Protein AF-A0A8C4Y996-F1 (afdb_monomer_lite)

Radius of gyration: 70.2 Å; chains: 1; bounding box: 147×97×221 Å

pLDDT: mean 75.88, std 23.79, range [27.45, 98.56]

InterPro domains:
  IPR003914 Rabaptin [PR01432] (45-62)
  IPR003914 Rabaptin [PR01432] (144-162)
  IPR003914 Rabaptin [PR01432] (410-430)
  IPR003914 Rabaptin [PR01432] (560-582)
  IPR003914 Rabaptin [PTHR31179] (235-605)
  IPR015390 Rabaptin, GTPase-Rab5 binding domain [PF09311] (289-595)
  IPR018514 Rabaptin coiled-coil domain [PF03528] (35-175)

Structure (mmCIF, N/CA/C/O backbone):
data_AF-A0A8C4Y996-F1
#
_entry.id   AF-A0A8C4Y996-F1
#
loop_
_atom_site.group_PDB
_atom_site.id
_atom_site.type_symbol
_atom_site.label_atom_id
_atom_site.label_alt_id
_atom_site.label_comp_id
_atom_site.label_asym_id
_atom_site.label_entity_id
_atom_site.label_seq_id
_atom_site.pdbx_PDB_ins_code
_atom_site.Cartn_x
_atom_site.Cartn_y
_atom_site.Cartn_z
_atom_site.occupancy
_atom_site.B_iso_or_equiv
_atom_site.auth_seq_id
_atom_site.auth_comp_id
_atom_site.auth_asym_id
_atom_site.auth_atom_id
_atom_site.pdbx_PDB_model_num
ATOM 1 N N . MET A 1 1 ? 33.600 36.466 11.318 1.00 45.22 1 MET A N 1
ATOM 2 C CA . MET A 1 1 ? 34.324 36.216 12.579 1.00 45.22 1 MET A CA 1
ATOM 3 C C . MET A 1 1 ? 33.344 35.472 13.468 1.00 45.22 1 MET A C 1
ATOM 5 O O . MET A 1 1 ? 32.322 36.057 13.794 1.00 45.22 1 MET A O 1
ATOM 9 N N . GLU A 1 2 ? 33.519 34.184 13.739 1.00 39.78 2 GLU A N 1
ATOM 10 C CA . GLU A 1 2 ? 34.627 33.282 13.366 1.00 39.78 2 GLU A CA 1
ATOM 11 C C . GLU A 1 2 ? 34.071 31.916 12.923 1.00 39.78 2 GLU A C 1
ATOM 13 O O . GLU A 1 2 ? 32.909 31.612 13.183 1.00 39.78 2 GLU A O 1
ATOM 18 N N . GLU A 1 3 ? 34.880 31.122 12.221 1.00 39.47 3 GLU A N 1
ATOM 19 C CA . GLU A 1 3 ? 34.608 29.692 12.015 1.00 39.47 3 GLU A CA 1
ATOM 20 C C . GLU A 1 3 ? 35.081 28.883 13.232 1.00 39.47 3 GLU A C 1
ATOM 22 O O . GLU A 1 3 ? 35.854 29.379 14.057 1.00 39.47 3 GLU A O 1
ATOM 27 N N . PRO A 1 4 ? 34.699 27.602 13.304 1.00 55.41 4 PRO A N 1
ATOM 28 C CA . PRO A 1 4 ? 35.765 26.606 13.395 1.00 55.41 4 PRO A CA 1
ATOM 29 C C . PRO A 1 4 ? 35.642 25.504 12.332 1.00 55.41 4 PRO A C 1
ATOM 31 O O . PRO A 1 4 ? 34.619 24.829 12.225 1.00 55.41 4 PRO A O 1
ATOM 34 N N . CYS A 1 5 ? 36.729 25.271 11.594 1.00 44.03 5 CYS A N 1
ATOM 35 C CA . CYS A 1 5 ? 36.884 24.088 10.749 1.00 44.03 5 CYS A CA 1
ATOM 36 C C . CYS A 1 5 ? 36.948 22.799 11.584 1.00 44.03 5 CYS A C 1
ATOM 38 O O . CYS A 1 5 ? 37.645 22.740 12.597 1.00 44.03 5 CYS A O 1
ATOM 40 N N . GLY A 1 6 ? 36.312 21.739 11.084 1.00 38.72 6 GLY A N 1
ATOM 41 C CA . GLY A 1 6 ? 36.528 20.352 11.496 1.00 38.72 6 GLY A CA 1
ATOM 42 C C . GLY A 1 6 ? 36.612 19.479 10.245 1.00 38.72 6 GLY A C 1
ATOM 43 O O . GLY A 1 6 ? 35.746 19.581 9.380 1.00 38.72 6 GLY A O 1
ATOM 44 N N . ALA A 1 7 ? 37.681 18.694 10.117 1.00 40.00 7 ALA A N 1
ATOM 45 C CA . ALA A 1 7 ? 37.990 17.898 8.927 1.00 40.00 7 ALA A CA 1
ATOM 46 C C . ALA A 1 7 ? 37.894 16.383 9.210 1.00 40.00 7 ALA A C 1
ATOM 48 O O . ALA A 1 7 ? 37.490 15.983 10.299 1.00 40.00 7 ALA A O 1
ATOM 49 N N . ASP A 1 8 ? 38.305 15.584 8.219 1.00 37.41 8 ASP A N 1
ATOM 50 C CA . ASP A 1 8 ? 38.280 14.114 8.148 1.00 37.41 8 ASP A CA 1
ATOM 51 C C . ASP A 1 8 ? 36.867 13.494 7.997 1.00 37.41 8 ASP A C 1
ATOM 53 O O . ASP A 1 8 ? 35.953 13.771 8.762 1.00 37.41 8 ASP A O 1
ATOM 57 N N . GLY A 1 9 ? 36.602 12.625 7.012 1.00 34.78 9 GLY A N 1
ATOM 58 C CA . GLY A 1 9 ? 37.460 12.157 5.916 1.00 34.78 9 GLY A CA 1
ATOM 59 C C . GLY A 1 9 ? 36.744 11.152 4.992 1.00 34.78 9 GLY A C 1
ATOM 60 O O . GLY A 1 9 ? 35.546 10.927 5.126 1.00 34.78 9 GLY A O 1
ATOM 61 N N . LEU A 1 10 ? 37.498 10.513 4.084 1.00 40.94 10 LEU A N 1
ATOM 62 C CA . LEU A 1 10 ? 37.059 9.419 3.186 1.00 40.94 10 LEU A CA 1
ATOM 63 C C . LEU A 1 10 ? 36.109 9.782 2.019 1.00 40.94 10 LEU A C 1
ATOM 65 O O . LEU A 1 10 ? 35.164 9.056 1.716 1.00 40.94 10 LEU A O 1
ATOM 69 N N . GLY A 1 11 ? 36.432 10.838 1.267 1.00 34.38 11 GLY A N 1
ATOM 70 C CA . GLY A 1 11 ? 35.976 10.967 -0.125 1.00 34.38 11 GLY A CA 1
ATOM 71 C C . GLY A 1 11 ? 36.832 10.105 -1.064 1.00 34.38 11 GLY A C 1
ATOM 72 O O . GLY A 1 11 ? 38.028 10.357 -1.203 1.00 34.38 11 GLY A O 1
ATOM 73 N N . GLY A 1 12 ? 36.245 9.085 -1.698 1.00 37.09 12 GLY A N 1
ATOM 74 C CA . GLY A 1 12 ? 36.945 8.223 -2.660 1.00 37.09 12 GLY A CA 1
ATOM 75 C C . GLY A 1 12 ? 37.368 8.981 -3.925 1.00 37.09 12 GLY A C 1
ATOM 76 O O . GLY A 1 12 ? 36.599 9.774 -4.465 1.00 37.09 12 GLY A O 1
ATOM 77 N N . GLY A 1 13 ? 38.592 8.741 -4.403 1.00 39.44 13 GLY A N 1
ATOM 78 C CA . GLY A 1 13 ? 39.185 9.485 -5.516 1.00 39.44 13 GLY A CA 1
ATOM 79 C C . GLY A 1 13 ? 38.548 9.186 -6.874 1.00 39.44 13 GLY A C 1
ATOM 80 O O . GLY A 1 13 ? 39.010 8.303 -7.590 1.00 39.44 13 GLY A O 1
ATOM 81 N N . ALA A 1 14 ? 37.545 9.972 -7.264 1.00 34.12 14 ALA A N 1
ATOM 82 C CA . ALA A 1 14 ? 37.110 10.064 -8.652 1.00 34.12 14 ALA A CA 1
ATOM 83 C C . ALA A 1 14 ? 38.141 10.877 -9.455 1.00 34.12 14 ALA A C 1
ATOM 85 O O . ALA A 1 14 ? 38.082 12.106 -9.506 1.00 34.12 14 ALA A O 1
ATOM 86 N N . THR A 1 15 ? 39.109 10.197 -10.074 1.00 38.16 15 THR A N 1
ATOM 87 C CA . THR A 1 15 ? 39.984 10.815 -11.079 1.00 38.16 15 THR A CA 1
ATOM 88 C C . THR A 1 15 ? 39.134 11.282 -12.254 1.00 38.16 15 THR A C 1
ATOM 90 O O . THR A 1 15 ? 38.637 10.458 -13.023 1.00 38.16 15 THR A O 1
ATOM 93 N N . ALA A 1 16 ? 38.962 12.597 -12.391 1.00 35.19 16 ALA A N 1
ATOM 94 C CA . ALA A 1 16 ? 38.375 13.176 -13.591 1.00 35.19 16 ALA A CA 1
ATOM 95 C C . ALA A 1 16 ? 39.209 12.758 -14.818 1.00 35.19 16 ALA A C 1
ATOM 97 O O . ALA A 1 16 ? 40.443 12.749 -14.722 1.00 35.19 16 ALA A O 1
ATOM 98 N N . PRO A 1 17 ? 38.581 12.423 -15.961 1.00 37.56 17 PRO A N 1
ATOM 99 C CA . PRO A 1 17 ? 39.325 12.246 -17.196 1.00 37.56 17 PRO A CA 1
ATOM 100 C C . PRO A 1 17 ? 40.018 13.571 -17.522 1.00 37.56 17 PRO A C 1
ATOM 102 O O . PRO A 1 17 ? 39.374 14.619 -17.574 1.00 37.56 17 PRO A O 1
ATOM 105 N N . GLN A 1 18 ? 41.336 13.533 -17.709 1.00 32.72 18 GLN A N 1
ATOM 106 C CA . GLN A 1 18 ? 42.046 14.675 -18.270 1.00 32.72 18 GLN A CA 1
ATOM 107 C C . GLN A 1 18 ? 41.519 14.887 -19.688 1.00 32.72 18 GLN A C 1
ATOM 109 O O . GLN A 1 18 ? 41.540 13.952 -20.489 1.00 32.72 18 GLN A O 1
ATOM 114 N N . GLU A 1 19 ? 41.071 16.100 -20.012 1.00 37.75 19 GLU A N 1
ATOM 115 C CA . GLU A 1 19 ? 40.910 16.469 -21.415 1.00 37.75 19 GLU A CA 1
ATOM 116 C C . GLU A 1 19 ? 42.282 16.316 -22.090 1.00 37.75 19 GLU A C 1
ATOM 118 O O . GLU A 1 19 ? 43.256 16.915 -21.612 1.00 37.75 19 GLU A O 1
ATOM 123 N N . PRO A 1 20 ? 42.410 15.525 -23.172 1.00 40.50 20 PRO A N 1
ATOM 124 C CA . PRO A 1 20 ? 43.628 15.513 -23.959 1.00 40.50 20 PRO A CA 1
ATOM 125 C C . PRO A 1 20 ? 43.726 16.873 -24.646 1.00 40.50 20 PRO A C 1
ATOM 127 O O . PRO A 1 20 ? 43.103 17.117 -25.676 1.00 40.50 20 PRO A O 1
ATOM 130 N N . GLY A 1 21 ? 44.476 17.788 -24.030 1.00 36.91 21 GLY A N 1
ATOM 131 C CA . GLY A 1 21 ? 44.726 19.116 -24.568 1.00 36.91 21 GLY A CA 1
ATOM 132 C C . GLY A 1 21 ? 45.485 19.003 -25.882 1.00 36.91 21 GLY A C 1
ATOM 133 O O . GLY A 1 21 ? 46.714 18.943 -25.877 1.00 36.91 21 GLY A O 1
ATOM 134 N N . VAL A 1 22 ? 44.750 18.964 -26.997 1.00 35.00 22 VAL A N 1
ATOM 135 C CA . VAL A 1 22 ? 45.309 18.925 -28.350 1.00 35.00 22 VAL A CA 1
ATOM 136 C C . VAL A 1 22 ? 46.013 20.253 -28.609 1.00 35.00 22 VAL A C 1
ATOM 138 O O . VAL A 1 22 ? 45.431 21.221 -29.102 1.00 35.00 22 VAL A O 1
ATOM 141 N N . LEU A 1 23 ? 47.296 20.292 -28.253 1.00 38.00 23 LEU A N 1
ATOM 142 C CA . LEU A 1 23 ? 48.237 21.290 -28.728 1.00 38.00 23 LEU A CA 1
ATOM 143 C C . LEU A 1 23 ? 48.351 21.124 -30.241 1.00 38.00 23 LEU A C 1
ATOM 145 O O . LEU A 1 23 ? 49.146 20.331 -30.740 1.00 38.00 23 LEU A O 1
ATOM 149 N N . VAL A 1 24 ? 47.538 21.890 -30.968 1.00 39.31 24 VAL A N 1
ATOM 150 C CA . VAL A 1 24 ? 47.710 22.105 -32.404 1.00 39.31 24 VAL A CA 1
ATOM 151 C C . VAL A 1 24 ? 48.963 22.962 -32.589 1.00 39.31 24 VAL A C 1
ATOM 153 O O . VAL A 1 24 ? 48.889 24.171 -32.819 1.00 39.31 24 VAL A O 1
ATOM 156 N N . GLU A 1 25 ? 50.136 22.340 -32.460 1.00 37.16 25 GLU A N 1
ATOM 157 C CA . GLU A 1 25 ? 51.348 22.899 -33.042 1.00 37.16 25 GLU A CA 1
ATOM 158 C C . GLU A 1 25 ? 51.127 22.978 -34.550 1.00 37.16 25 GLU A C 1
ATOM 160 O O . GLU A 1 25 ? 51.022 21.966 -35.244 1.00 37.16 25 GLU A O 1
ATOM 165 N N . VAL A 1 26 ? 51.037 24.205 -35.062 1.00 45.62 26 VAL A N 1
ATOM 166 C CA . VAL A 1 26 ? 50.980 24.476 -36.500 1.00 45.62 26 VAL A CA 1
ATOM 167 C C . VAL A 1 26 ? 52.387 24.288 -37.069 1.00 45.62 26 VAL A C 1
ATOM 169 O O . VAL A 1 26 ? 53.085 25.246 -37.406 1.00 45.62 26 VAL A O 1
ATOM 172 N N . VAL A 1 27 ? 52.820 23.028 -37.132 1.00 40.41 27 VAL A N 1
ATOM 173 C CA . VAL A 1 27 ? 54.003 22.619 -37.886 1.00 40.41 27 VAL A CA 1
ATOM 174 C C . VAL A 1 27 ? 53.747 22.951 -39.357 1.00 40.41 27 VAL A C 1
ATOM 176 O O . VAL A 1 27 ? 52.649 22.750 -39.879 1.00 40.41 27 VAL A O 1
ATOM 179 N N . GLY A 1 28 ? 54.749 23.544 -40.007 1.00 40.09 28 GLY A N 1
ATOM 180 C CA . GLY A 1 28 ? 54.630 24.025 -41.381 1.00 40.09 28 GLY A CA 1
ATOM 181 C C . GLY A 1 28 ? 54.339 22.907 -42.384 1.00 40.09 28 GLY A C 1
ATOM 182 O O . GLY A 1 28 ? 54.586 21.733 -42.123 1.00 40.09 28 GLY A O 1
ATOM 183 N N . ALA A 1 29 ? 53.840 23.292 -43.560 1.00 44.31 29 ALA A N 1
ATOM 184 C CA . ALA A 1 29 ? 53.485 22.373 -44.637 1.00 44.31 29 ALA A CA 1
ATOM 185 C C . ALA A 1 29 ? 54.718 21.753 -45.329 1.00 44.31 29 ALA A C 1
ATOM 187 O O . ALA A 1 29 ? 55.024 22.068 -46.480 1.00 44.31 29 ALA A O 1
ATOM 188 N N . GLU A 1 30 ? 55.406 20.847 -44.636 1.00 47.81 30 GLU A N 1
ATOM 189 C CA . GLU A 1 30 ? 56.219 19.813 -45.273 1.00 47.81 30 GLU A CA 1
ATOM 190 C C . GLU A 1 30 ? 55.325 18.630 -45.673 1.00 47.81 30 GLU A C 1
ATOM 192 O O . GLU A 1 30 ? 54.300 18.343 -45.050 1.00 47.81 30 GLU A O 1
ATOM 197 N N . GLN A 1 31 ? 55.673 17.963 -46.773 1.00 50.34 31 GLN A N 1
ATOM 198 C CA . GLN A 1 31 ? 54.824 16.944 -47.388 1.00 50.34 31 GLN A CA 1
ATOM 199 C C . GLN A 1 31 ? 55.014 15.591 -46.691 1.00 50.34 31 GLN A C 1
ATOM 201 O O . GLN A 1 31 ? 55.731 14.729 -47.194 1.00 50.34 31 GLN A O 1
ATOM 206 N N . LEU A 1 32 ? 54.358 15.431 -45.535 1.00 59.41 32 LEU A N 1
ATOM 207 C CA . LEU A 1 32 ? 54.229 14.159 -44.814 1.00 59.41 32 LEU A CA 1
ATOM 208 C C . LEU A 1 32 ? 53.821 13.033 -45.775 1.00 59.41 32 LEU A C 1
ATOM 210 O O . LEU A 1 32 ? 52.877 13.181 -46.559 1.00 59.41 32 LEU A O 1
ATOM 214 N N . ASP A 1 33 ? 54.548 11.916 -45.724 1.00 67.62 33 ASP A N 1
ATOM 215 C CA . ASP A 1 33 ? 54.390 10.827 -46.684 1.00 67.62 33 ASP A CA 1
ATOM 216 C C . ASP A 1 33 ? 52.974 10.224 -46.546 1.00 67.62 33 ASP A C 1
ATOM 218 O O . ASP A 1 33 ? 52.564 9.876 -45.431 1.00 67.62 33 ASP A O 1
ATOM 222 N N . PRO A 1 34 ? 52.191 10.066 -47.636 1.00 75.19 34 PRO A N 1
ATOM 223 C CA . PRO A 1 34 ? 50.840 9.500 -47.571 1.00 75.19 34 PRO A CA 1
ATOM 224 C C . PRO A 1 34 ? 50.782 8.076 -46.990 1.00 75.19 34 PRO A C 1
ATOM 226 O O . PRO A 1 34 ? 49.698 7.573 -46.705 1.00 75.19 34 PRO A O 1
ATOM 229 N N . ARG A 1 35 ? 51.925 7.403 -46.804 1.00 79.81 35 ARG A N 1
ATOM 230 C CA . ARG A 1 35 ? 52.017 6.129 -46.073 1.00 79.81 35 ARG A CA 1
ATOM 231 C C . ARG A 1 35 ? 52.052 6.287 -44.554 1.00 79.81 35 ARG A C 1
ATOM 233 O O . ARG A 1 35 ? 51.591 5.392 -43.850 1.00 79.81 35 ARG A O 1
ATOM 240 N N . GLU A 1 36 ? 52.595 7.387 -44.048 1.00 82.44 36 GLU A N 1
ATOM 241 C CA . GLU A 1 36 ? 52.711 7.649 -42.610 1.00 82.44 36 GLU A CA 1
ATOM 242 C C . GLU A 1 36 ? 51.391 8.169 -42.043 1.00 82.44 36 GLU A C 1
ATOM 244 O O . GLU A 1 36 ? 50.946 7.689 -41.003 1.00 82.44 36 GLU A O 1
ATOM 249 N N . THR A 1 37 ? 50.693 9.035 -42.782 1.00 85.94 37 THR A N 1
ATOM 250 C CA . THR A 1 37 ? 49.331 9.469 -42.427 1.00 85.94 37 THR A CA 1
ATOM 251 C C . THR A 1 37 ? 48.331 8.310 -42.450 1.00 85.94 37 THR A C 1
ATOM 253 O O . THR A 1 37 ? 47.510 8.197 -41.544 1.00 85.94 37 THR A O 1
ATOM 256 N N . VAL A 1 38 ? 48.434 7.385 -43.414 1.00 83.38 38 VAL A N 1
ATOM 257 C CA . VAL A 1 38 ? 47.624 6.151 -43.421 1.00 83.38 38 VAL A CA 1
ATOM 258 C C . VAL A 1 38 ? 47.944 5.245 -42.228 1.00 83.38 38 VAL A C 1
ATOM 260 O O . VAL A 1 38 ? 47.018 4.661 -41.671 1.00 83.38 38 VAL A O 1
ATOM 263 N N . ARG A 1 39 ? 49.210 5.148 -41.790 1.00 88.75 39 ARG A N 1
ATOM 264 C CA . ARG A 1 39 ? 49.560 4.403 -40.568 1.00 88.75 39 ARG A CA 1
ATOM 265 C C . ARG A 1 39 ? 48.959 5.060 -39.322 1.00 88.75 39 ARG A C 1
ATOM 267 O O . ARG A 1 39 ? 48.321 4.362 -38.545 1.00 88.75 39 ARG A O 1
ATOM 274 N N . ALA A 1 40 ? 49.104 6.376 -39.164 1.00 86.94 40 ALA A N 1
ATOM 275 C CA . ALA A 1 40 ? 48.536 7.105 -38.028 1.00 86.94 40 ALA A CA 1
ATOM 276 C C . ALA A 1 40 ? 47.010 6.916 -37.939 1.00 86.94 40 ALA A C 1
ATOM 278 O O . ALA A 1 40 ? 46.498 6.554 -36.886 1.00 86.94 40 ALA A O 1
ATOM 279 N N . LEU A 1 41 ? 46.296 7.024 -39.066 1.00 89.50 41 LEU A N 1
ATOM 280 C CA . LEU A 1 41 ? 44.849 6.773 -39.130 1.00 89.50 41 LEU A CA 1
ATOM 281 C C . LEU A 1 41 ? 44.467 5.308 -38.835 1.00 89.50 41 LEU A C 1
ATOM 283 O O . LEU A 1 41 ? 43.376 5.050 -38.331 1.00 89.50 41 LEU A O 1
ATOM 287 N N . GLN A 1 42 ? 45.336 4.334 -39.132 1.00 91.44 42 GLN A N 1
ATOM 288 C CA . GLN A 1 42 ? 45.136 2.932 -38.738 1.00 91.44 42 GLN A CA 1
ATOM 289 C C . GLN A 1 42 ? 45.356 2.720 -37.233 1.00 91.44 42 GLN A C 1
ATOM 291 O O . GLN A 1 42 ? 44.616 1.957 -36.612 1.00 91.44 42 GLN A O 1
ATOM 296 N N . GLU A 1 43 ? 46.336 3.404 -36.644 1.00 93.62 43 GLU A N 1
ATOM 297 C CA . GLU A 1 43 ? 46.616 3.371 -35.207 1.00 93.62 43 GLU A CA 1
ATOM 298 C C . GLU A 1 43 ? 45.483 4.053 -34.415 1.00 93.62 43 GLU A C 1
ATOM 300 O O . GLU A 1 43 ? 44.925 3.426 -33.512 1.00 93.62 43 GLU A O 1
ATOM 305 N N . GLU A 1 44 ? 45.029 5.243 -34.827 1.00 93.62 44 GLU A N 1
ATOM 306 C CA . GLU A 1 44 ? 43.844 5.928 -34.277 1.00 93.62 44 GLU A CA 1
ATOM 307 C C . GLU A 1 44 ? 42.570 5.077 -34.390 1.00 93.62 44 GLU A C 1
ATOM 309 O O . GLU A 1 44 ? 41.835 4.933 -33.412 1.00 93.62 44 GLU A O 1
ATOM 314 N N . LEU A 1 45 ? 42.318 4.448 -35.547 1.00 93.00 45 LEU A N 1
ATOM 315 C CA . LEU A 1 45 ? 41.175 3.547 -35.721 1.00 93.00 45 LEU A CA 1
ATOM 316 C C . LEU A 1 45 ? 41.254 2.336 -34.776 1.00 93.00 45 LEU A C 1
ATOM 318 O O . LEU A 1 45 ? 40.232 1.918 -34.233 1.00 93.00 45 LEU A O 1
ATOM 322 N N . SER A 1 46 ? 42.450 1.782 -34.553 1.00 94.44 46 SER A N 1
ATOM 323 C CA . SER A 1 46 ? 42.640 0.665 -33.619 1.00 94.44 46 SER A CA 1
ATOM 324 C C . SER A 1 46 ? 42.409 1.073 -32.159 1.00 94.44 46 SER A C 1
ATOM 326 O O . SER A 1 46 ? 41.787 0.319 -31.408 1.00 94.44 46 SER A O 1
ATOM 328 N N . ALA A 1 47 ? 42.820 2.287 -31.776 1.00 93.00 47 ALA A N 1
ATOM 329 C CA . ALA A 1 47 ? 42.569 2.848 -30.453 1.00 93.00 47 ALA A CA 1
ATOM 330 C C . ALA A 1 47 ? 41.071 3.113 -30.233 1.00 93.00 47 ALA A C 1
ATOM 332 O O . ALA A 1 47 ? 40.505 2.641 -29.249 1.00 93.00 47 ALA A O 1
ATOM 333 N N . ALA A 1 48 ? 40.399 3.761 -31.190 1.00 90.75 48 ALA A N 1
ATOM 334 C CA . ALA A 1 48 ? 38.962 4.030 -31.126 1.00 90.75 48 ALA A CA 1
ATOM 335 C C . ALA A 1 48 ? 38.117 2.742 -31.050 1.00 90.75 48 ALA A C 1
ATOM 337 O O . ALA A 1 48 ? 37.105 2.701 -30.350 1.00 90.75 48 ALA A O 1
ATOM 338 N N . LEU A 1 49 ? 38.534 1.662 -31.725 1.00 93.94 49 LEU A N 1
ATOM 339 C CA . LEU A 1 49 ? 37.887 0.352 -31.600 1.00 93.94 49 LEU A CA 1
ATOM 340 C C . LEU A 1 49 ? 38.063 -0.244 -30.192 1.00 93.94 49 LEU A C 1
ATOM 342 O O . LEU A 1 49 ? 37.081 -0.708 -29.612 1.00 93.94 49 LEU A O 1
ATOM 346 N N . ALA A 1 50 ? 39.264 -0.174 -29.610 1.00 94.44 50 ALA A N 1
ATOM 347 C CA . ALA A 1 50 ? 39.511 -0.627 -28.238 1.00 94.44 50 ALA A CA 1
ATOM 348 C C . ALA A 1 50 ? 38.741 0.209 -27.191 1.00 94.44 50 ALA A C 1
ATOM 350 O O . ALA A 1 50 ? 38.192 -0.338 -26.230 1.00 94.44 50 ALA A O 1
ATOM 351 N N . GLU A 1 51 ? 38.623 1.524 -27.388 1.00 95.25 51 GLU A N 1
ATOM 352 C CA . GLU A 1 51 ? 37.771 2.390 -26.564 1.00 95.25 51 GLU A CA 1
ATOM 353 C C . GLU A 1 51 ? 36.295 1.979 -26.657 1.00 95.25 51 GLU A C 1
ATOM 355 O O . GLU A 1 51 ? 35.641 1.800 -25.630 1.00 95.25 51 GLU A O 1
ATOM 360 N N . VAL A 1 52 ? 35.773 1.721 -27.861 1.00 93.69 52 VAL A N 1
ATOM 361 C CA . VAL A 1 52 ? 34.401 1.214 -28.042 1.00 93.69 52 VAL A CA 1
ATOM 362 C C . VAL A 1 52 ? 34.199 -0.147 -27.364 1.00 93.69 52 VAL A C 1
ATOM 364 O O . VAL A 1 52 ? 33.148 -0.369 -26.760 1.00 93.69 52 VAL A O 1
ATOM 367 N N . GLU A 1 53 ? 35.181 -1.051 -27.395 1.00 96.06 53 GLU A N 1
ATOM 368 C CA . GLU A 1 53 ? 35.105 -2.340 -26.692 1.00 96.06 53 GLU A CA 1
ATOM 369 C C . GLU A 1 53 ? 35.113 -2.187 -25.162 1.00 96.06 53 GLU A C 1
ATOM 371 O O . GLU A 1 53 ? 34.296 -2.815 -24.482 1.00 96.06 53 GLU A O 1
ATOM 376 N N . THR A 1 54 ? 35.955 -1.311 -24.604 1.00 96.19 54 THR A N 1
ATOM 377 C CA . THR A 1 54 ? 35.959 -1.040 -23.153 1.00 96.19 54 THR A CA 1
ATOM 378 C C . THR A 1 54 ? 34.679 -0.337 -22.694 1.00 96.19 54 THR A C 1
ATOM 380 O O . THR A 1 54 ? 34.085 -0.753 -21.698 1.00 96.19 54 THR A O 1
ATOM 383 N N . LEU A 1 55 ? 34.175 0.646 -23.449 1.00 95.12 55 LEU A N 1
ATOM 384 C CA . LEU A 1 55 ? 32.879 1.286 -23.196 1.00 95.12 55 LEU A CA 1
ATOM 385 C C . LEU A 1 55 ? 31.724 0.280 -23.270 1.00 95.12 55 LEU A C 1
ATOM 387 O O . LEU A 1 55 ? 30.811 0.334 -22.447 1.00 95.12 55 LEU A O 1
ATOM 391 N N . ARG A 1 56 ? 31.774 -0.682 -24.200 1.00 95.75 56 ARG A N 1
ATOM 392 C CA . ARG A 1 56 ? 30.794 -1.775 -24.302 1.00 95.75 56 ARG A CA 1
ATOM 393 C C . ARG A 1 56 ? 30.844 -2.696 -23.083 1.00 95.75 56 ARG A C 1
ATOM 395 O O . ARG A 1 56 ? 29.791 -3.028 -22.542 1.00 95.75 56 ARG A O 1
ATOM 402 N N . ALA A 1 57 ? 32.038 -3.064 -22.616 1.00 96.94 57 ALA A N 1
ATOM 403 C CA . ALA A 1 57 ? 32.209 -3.857 -21.400 1.00 96.94 57 ALA A CA 1
ATOM 404 C C . ALA A 1 57 ? 31.650 -3.118 -20.169 1.00 96.94 57 ALA A C 1
ATOM 406 O O . ALA A 1 57 ? 30.790 -3.655 -19.465 1.00 96.94 57 ALA A O 1
ATOM 407 N N . VAL A 1 58 ? 32.038 -1.853 -19.967 1.00 96.31 58 VAL A N 1
ATOM 408 C CA . VAL A 1 58 ? 31.516 -0.993 -18.887 1.00 96.31 58 VAL A CA 1
ATOM 409 C C . VAL A 1 58 ? 29.995 -0.846 -18.978 1.00 96.31 58 VAL A C 1
ATOM 411 O O . VAL A 1 58 ? 29.314 -0.972 -17.961 1.00 96.31 58 VAL A O 1
ATOM 414 N N . ALA A 1 59 ? 29.434 -0.668 -20.179 1.00 92.56 59 ALA A N 1
ATOM 415 C CA . ALA A 1 59 ? 27.990 -0.617 -20.379 1.00 92.56 59 ALA A CA 1
ATOM 416 C C . ALA A 1 59 ? 27.308 -1.918 -19.921 1.00 92.56 59 ALA A C 1
ATOM 418 O O . ALA A 1 59 ? 26.360 -1.842 -19.137 1.00 92.56 59 ALA A O 1
ATOM 419 N N . THR A 1 60 ? 27.813 -3.095 -20.318 1.00 95.69 60 THR A N 1
ATOM 420 C CA . THR A 1 60 ? 27.244 -4.389 -19.888 1.00 95.69 60 THR A CA 1
ATOM 421 C C . THR A 1 60 ? 27.323 -4.613 -18.377 1.00 95.69 60 THR A C 1
ATOM 423 O O . THR A 1 60 ? 26.349 -5.076 -17.790 1.00 95.69 60 THR A O 1
ATOM 426 N N . VAL A 1 61 ? 28.414 -4.207 -17.717 1.00 97.56 61 VAL A N 1
ATOM 427 C CA . VAL A 1 61 ? 28.541 -4.280 -16.248 1.00 97.56 61 VAL A CA 1
ATOM 428 C C . VAL A 1 61 ? 27.601 -3.282 -15.557 1.00 97.56 61 VAL A C 1
ATOM 430 O O . VAL A 1 61 ? 26.940 -3.630 -14.576 1.00 97.56 61 VAL A O 1
ATOM 433 N N . SER A 1 62 ? 27.470 -2.059 -16.085 1.00 90.81 62 SER A N 1
ATOM 434 C CA . SER A 1 62 ? 26.521 -1.059 -15.567 1.00 90.81 62 SER A CA 1
ATOM 435 C C . SER A 1 62 ? 25.067 -1.520 -15.694 1.00 90.81 62 SER A C 1
ATOM 437 O O . SER A 1 62 ? 24.221 -1.163 -14.881 1.00 90.81 62 SER A O 1
ATOM 439 N N . GLU A 1 63 ? 24.761 -2.309 -16.722 1.00 94.88 63 GLU A N 1
ATOM 440 C CA . GLU A 1 63 ? 23.421 -2.823 -16.967 1.00 94.88 63 GLU A CA 1
ATOM 441 C C . GLU A 1 63 ? 23.124 -4.056 -16.107 1.00 94.88 63 GLU A C 1
ATOM 443 O O . GLU A 1 63 ? 22.064 -4.116 -15.490 1.00 94.88 63 GLU A O 1
ATOM 448 N N . GLY A 1 64 ? 24.093 -4.965 -15.944 1.00 96.94 64 GLY A N 1
ATOM 449 C CA . GLY A 1 64 ? 24.009 -6.066 -14.980 1.00 96.94 64 GLY A CA 1
ATOM 450 C C . GLY A 1 64 ? 23.761 -5.567 -13.553 1.00 96.94 64 GLY A C 1
ATOM 451 O O . GLY A 1 64 ? 22.787 -5.965 -12.924 1.00 96.94 64 GLY A O 1
ATOM 452 N N . THR A 1 65 ? 24.562 -4.610 -13.076 1.00 96.38 65 THR A N 1
ATOM 453 C CA . THR A 1 65 ? 24.410 -4.033 -11.723 1.00 96.38 65 THR A CA 1
ATOM 454 C C . THR A 1 65 ? 23.087 -3.286 -11.514 1.00 96.38 65 THR A C 1
ATOM 456 O O . THR A 1 65 ? 22.494 -3.388 -10.439 1.00 96.38 65 THR A O 1
ATOM 459 N N . LYS A 1 66 ? 22.550 -2.600 -12.536 1.00 94.31 66 LYS A N 1
ATOM 460 C CA . LYS A 1 66 ? 21.175 -2.057 -12.499 1.00 94.31 66 LYS A CA 1
ATOM 461 C C . LYS A 1 66 ? 20.130 -3.168 -12.373 1.00 94.31 66 LYS A C 1
ATOM 463 O O . LYS A 1 66 ? 19.213 -3.051 -11.562 1.00 94.31 66 LYS A O 1
ATOM 468 N N . GLN A 1 67 ? 20.254 -4.236 -13.158 1.00 95.88 67 GLN A N 1
ATOM 469 C CA . GLN A 1 67 ? 19.313 -5.359 -13.144 1.00 95.88 67 GLN A CA 1
ATOM 470 C C . GLN A 1 67 ? 19.362 -6.127 -11.814 1.00 95.88 67 GLN A C 1
ATOM 472 O O . GLN A 1 67 ? 18.311 -6.479 -11.279 1.00 95.88 67 GLN A O 1
ATOM 477 N N . GLU A 1 68 ? 20.548 -6.302 -11.229 1.00 96.44 68 GLU A N 1
ATOM 478 C CA . GLU A 1 68 ? 20.746 -6.863 -9.889 1.00 96.44 68 GLU A CA 1
ATOM 479 C C . GLU A 1 68 ? 20.126 -5.981 -8.798 1.00 96.44 68 GLU A C 1
ATOM 481 O O . GLU A 1 68 ? 19.388 -6.495 -7.957 1.00 96.44 68 GLU A O 1
ATOM 486 N N . ALA A 1 69 ? 20.337 -4.660 -8.837 1.00 94.81 69 ALA A N 1
ATOM 487 C CA . ALA A 1 69 ? 19.727 -3.726 -7.889 1.00 94.81 69 ALA A CA 1
ATOM 488 C C . ALA A 1 69 ? 18.189 -3.724 -7.987 1.00 94.81 69 ALA A C 1
ATOM 490 O O . ALA A 1 69 ? 17.496 -3.802 -6.971 1.00 94.81 69 ALA A O 1
ATOM 491 N N . VAL A 1 70 ? 17.635 -3.719 -9.205 1.00 93.75 70 VAL A N 1
ATOM 492 C CA . VAL A 1 70 ? 16.184 -3.841 -9.437 1.00 93.75 70 VAL A CA 1
ATOM 493 C C . VAL A 1 70 ? 15.656 -5.200 -8.964 1.00 93.75 70 VAL A C 1
ATOM 495 O O . VAL A 1 70 ? 14.564 -5.264 -8.398 1.00 93.75 70 VAL A O 1
ATOM 498 N N . ALA A 1 71 ? 16.408 -6.288 -9.144 1.00 95.19 71 ALA A N 1
ATOM 499 C CA . ALA A 1 71 ? 16.039 -7.606 -8.630 1.00 95.19 71 ALA A CA 1
ATOM 500 C C . ALA A 1 71 ? 16.097 -7.677 -7.093 1.00 95.19 71 ALA A C 1
ATOM 502 O O . ALA A 1 71 ? 15.239 -8.319 -6.490 1.00 95.19 71 ALA A O 1
ATOM 503 N N . ALA A 1 72 ? 17.058 -7.005 -6.454 1.00 95.88 72 ALA A N 1
ATOM 504 C CA . ALA A 1 72 ? 17.163 -6.911 -4.999 1.00 95.88 72 ALA A CA 1
ATOM 505 C C . ALA A 1 72 ? 15.972 -6.151 -4.395 1.00 95.88 72 ALA A C 1
ATOM 507 O O . ALA A 1 72 ? 15.284 -6.700 -3.538 1.00 95.88 72 ALA A O 1
ATOM 508 N N . VAL A 1 73 ? 15.651 -4.958 -4.913 1.00 96.00 73 VAL A N 1
ATOM 509 C CA . VAL A 1 73 ? 14.469 -4.184 -4.481 1.00 96.00 73 VAL A CA 1
ATOM 510 C C . VAL A 1 73 ? 13.177 -4.980 -4.706 1.00 96.00 73 VAL A C 1
ATOM 512 O O . VAL A 1 73 ? 12.316 -5.018 -3.832 1.00 96.00 73 VAL A O 1
ATOM 515 N N . ARG A 1 74 ? 13.048 -5.692 -5.836 1.00 95.44 74 ARG A N 1
ATOM 516 C CA . ARG A 1 74 ? 11.886 -6.564 -6.091 1.00 95.44 74 ARG A CA 1
ATOM 517 C C . ARG A 1 74 ? 11.754 -7.707 -5.082 1.00 95.44 74 ARG A C 1
ATOM 519 O O . ARG A 1 74 ? 10.623 -8.012 -4.719 1.00 95.44 74 ARG A O 1
ATOM 526 N N . ARG A 1 75 ? 12.857 -8.319 -4.626 1.00 97.12 75 ARG A N 1
ATOM 527 C CA . ARG A 1 75 ? 12.812 -9.312 -3.536 1.00 97.12 75 ARG A CA 1
ATOM 528 C C . ARG A 1 75 ? 12.395 -8.668 -2.222 1.00 97.12 75 ARG A C 1
ATOM 530 O O . ARG A 1 75 ? 11.446 -9.148 -1.619 1.00 97.12 75 ARG A O 1
ATOM 537 N N . GLN A 1 76 ? 13.011 -7.548 -1.840 1.00 96.56 76 GLN A N 1
ATOM 538 C CA . GLN A 1 76 ? 12.667 -6.848 -0.600 1.00 96.56 76 GLN A CA 1
ATOM 539 C C . GLN A 1 76 ? 11.170 -6.502 -0.547 1.00 96.56 76 GLN A C 1
ATOM 541 O O . GLN A 1 76 ? 10.505 -6.849 0.421 1.00 96.56 76 GLN A O 1
ATOM 546 N N . CYS A 1 77 ? 10.596 -5.928 -1.610 1.00 94.50 77 CYS A N 1
ATOM 547 C CA . CYS A 1 77 ? 9.159 -5.637 -1.640 1.00 94.50 77 CYS A CA 1
ATOM 548 C C . CYS A 1 77 ? 8.277 -6.904 -1.602 1.00 94.50 77 CYS A C 1
ATOM 550 O O . CYS A 1 77 ? 7.166 -6.856 -1.083 1.00 94.50 77 CYS A O 1
ATOM 552 N N . GLN A 1 78 ? 8.738 -8.042 -2.137 1.00 96.44 78 GLN A N 1
ATOM 553 C CA . GLN A 1 78 ? 8.027 -9.326 -2.023 1.00 96.44 78 GLN A CA 1
ATOM 554 C C . GLN A 1 78 ? 8.097 -9.891 -0.596 1.00 96.44 78 GLN A C 1
ATOM 556 O O . GLN A 1 78 ? 7.097 -10.400 -0.094 1.00 96.44 78 GLN A O 1
ATOM 561 N N . GLU A 1 79 ? 9.248 -9.769 0.064 1.00 97.88 79 GLU A N 1
ATOM 562 C CA . GLU A 1 79 ? 9.488 -10.194 1.447 1.00 97.88 79 GLU A CA 1
ATOM 563 C C . GLU A 1 79 ? 8.711 -9.317 2.447 1.00 97.88 79 GLU A C 1
ATOM 565 O O . GLU A 1 79 ? 8.068 -9.841 3.355 1.00 97.88 79 GLU A O 1
ATOM 570 N N . GLU A 1 80 ? 8.665 -7.999 2.232 1.00 97.38 80 GLU A N 1
ATOM 571 C CA . GLU A 1 80 ? 7.838 -7.051 2.992 1.00 97.38 80 GLU A CA 1
ATOM 572 C C . GLU A 1 80 ? 6.340 -7.343 2.826 1.00 97.38 80 GLU A C 1
ATOM 574 O O . GLU A 1 80 ? 5.617 -7.420 3.820 1.00 97.38 80 GLU A O 1
ATOM 579 N N . VAL A 1 81 ? 5.863 -7.584 1.598 1.00 97.12 81 VAL A N 1
ATOM 580 C CA . VAL A 1 81 ? 4.461 -7.971 1.350 1.00 97.12 81 VAL A CA 1
ATOM 581 C C . VAL A 1 81 ? 4.128 -9.315 2.003 1.00 97.12 81 VAL A C 1
ATOM 583 O O . VAL A 1 81 ? 3.075 -9.429 2.628 1.00 97.12 81 VAL A O 1
ATOM 586 N N . ALA A 1 82 ? 5.011 -10.315 1.923 1.00 95.12 82 ALA A N 1
ATOM 587 C CA . ALA A 1 82 ? 4.810 -11.607 2.580 1.00 95.12 82 ALA A CA 1
ATOM 588 C C . ALA A 1 82 ? 4.795 -11.484 4.116 1.00 95.12 82 ALA A C 1
ATOM 590 O O . ALA A 1 82 ? 3.961 -12.105 4.775 1.00 95.12 82 ALA A O 1
ATOM 591 N N . SER A 1 83 ? 5.666 -10.643 4.683 1.00 97.50 83 SER A N 1
ATOM 592 C CA . SER A 1 83 ? 5.713 -10.333 6.117 1.00 97.50 83 SER A CA 1
ATOM 593 C C . SER A 1 83 ? 4.429 -9.643 6.593 1.00 97.50 83 SER A C 1
ATOM 595 O O . SER A 1 83 ? 3.790 -10.096 7.543 1.00 97.50 83 SER A O 1
ATOM 597 N N . LEU A 1 84 ? 3.971 -8.609 5.879 1.00 97.94 84 LEU A N 1
ATOM 598 C CA . LEU A 1 84 ? 2.711 -7.919 6.176 1.00 97.94 84 LEU A CA 1
ATOM 599 C C . LEU A 1 84 ? 1.494 -8.846 6.032 1.00 97.94 84 LEU A C 1
ATOM 601 O O . LEU A 1 84 ? 0.576 -8.774 6.848 1.00 97.94 84 LEU A O 1
ATOM 605 N N . GLN A 1 85 ? 1.488 -9.746 5.044 1.00 96.75 85 GLN A N 1
ATOM 606 C CA . GLN A 1 85 ? 0.444 -10.767 4.893 1.00 96.75 85 GLN A CA 1
ATOM 607 C C . GLN A 1 85 ? 0.450 -11.783 6.043 1.00 96.75 85 GLN A C 1
ATOM 609 O O . GLN A 1 85 ? -0.626 -12.159 6.508 1.00 96.75 85 GLN A O 1
ATOM 614 N N . ALA A 1 86 ? 1.623 -12.198 6.533 1.00 95.75 86 ALA A N 1
ATOM 615 C CA . ALA A 1 86 ? 1.736 -13.071 7.700 1.00 95.75 86 ALA A CA 1
ATOM 616 C C . ALA A 1 86 ? 1.210 -12.379 8.969 1.00 95.75 86 ALA A C 1
ATOM 618 O O . ALA A 1 86 ? 0.307 -12.903 9.612 1.00 95.75 86 ALA A O 1
ATOM 619 N N . ILE A 1 87 ? 1.665 -11.156 9.262 1.00 97.44 87 ILE A N 1
ATOM 620 C CA . ILE A 1 87 ? 1.207 -10.371 10.423 1.00 97.44 87 ILE A CA 1
ATOM 621 C C . ILE A 1 87 ? -0.309 -10.111 10.359 1.00 97.44 87 ILE A C 1
ATOM 623 O O . ILE A 1 87 ? -1.010 -10.223 11.369 1.00 97.44 87 ILE A O 1
ATOM 627 N N . LEU A 1 88 ? -0.852 -9.798 9.177 1.00 97.19 88 LEU A N 1
ATOM 628 C CA . LEU A 1 88 ? -2.294 -9.618 8.996 1.00 97.19 88 LEU A CA 1
ATOM 629 C C . LEU A 1 88 ? -3.065 -10.929 9.219 1.00 97.19 88 LEU A C 1
ATOM 631 O O . LEU A 1 88 ? -4.106 -10.925 9.870 1.00 97.19 88 LEU A O 1
ATOM 635 N N . LYS A 1 89 ? -2.549 -12.060 8.729 1.00 98.12 89 LYS A N 1
ATOM 636 C CA . LYS A 1 89 ? -3.153 -13.378 8.955 1.00 98.12 89 LYS A CA 1
ATOM 637 C C . LYS A 1 89 ? -3.124 -13.772 10.433 1.00 98.12 89 LYS A C 1
ATOM 639 O O . LYS A 1 89 ? -4.132 -14.257 10.943 1.00 98.12 89 LYS A O 1
ATOM 644 N N . ASP A 1 90 ? -2.010 -13.549 11.122 1.00 97.50 90 ASP A N 1
ATOM 645 C CA . ASP A 1 90 ? -1.847 -13.903 12.534 1.00 97.50 90 ASP A CA 1
ATOM 646 C C . ASP A 1 90 ? -2.725 -13.017 13.429 1.00 97.50 90 ASP A C 1
ATOM 648 O O . ASP A 1 90 ? -3.388 -13.515 14.339 1.00 97.50 90 ASP A O 1
ATOM 652 N N . THR A 1 91 ? -2.826 -11.716 13.127 1.00 97.31 91 THR A N 1
ATOM 653 C CA . THR A 1 91 ? -3.758 -10.821 13.831 1.00 97.31 91 THR A CA 1
ATOM 654 C C . THR A 1 91 ? -5.216 -11.214 13.595 1.00 97.31 91 THR A C 1
ATOM 656 O O . THR A 1 91 ? -5.947 -11.334 14.578 1.00 97.31 91 THR A O 1
ATOM 659 N N . ILE A 1 92 ? -5.635 -11.507 12.355 1.00 96.69 92 ILE A N 1
ATOM 660 C CA . ILE A 1 92 ? -6.977 -12.047 12.055 1.00 96.69 92 ILE A CA 1
ATOM 661 C C . ILE A 1 92 ? -7.230 -13.335 12.849 1.00 96.69 92 ILE A C 1
ATOM 663 O O . ILE A 1 92 ? -8.203 -13.389 13.596 1.00 96.69 92 ILE A O 1
ATOM 667 N N . SER A 1 93 ? -6.310 -14.302 12.796 1.00 97.31 93 SER A N 1
ATOM 668 C CA . SER A 1 93 ? -6.420 -15.577 13.527 1.00 97.31 93 SER A CA 1
ATOM 669 C C . SER A 1 93 ? -6.544 -15.361 15.044 1.00 97.31 93 SER A C 1
ATOM 671 O O . SER A 1 93 ? -7.295 -16.060 15.721 1.00 97.31 93 SER A O 1
ATOM 673 N N . SER A 1 94 ? -5.849 -14.357 15.597 1.00 96.44 94 SER A N 1
ATOM 674 C CA . SER A 1 94 ? -5.937 -13.996 17.020 1.00 96.44 94 SER A CA 1
ATOM 675 C C . SER A 1 94 ? -7.263 -13.323 17.408 1.00 96.44 94 SER A C 1
ATOM 677 O O . SER A 1 94 ? -7.711 -13.461 18.548 1.00 96.44 94 SER A O 1
ATOM 679 N N . 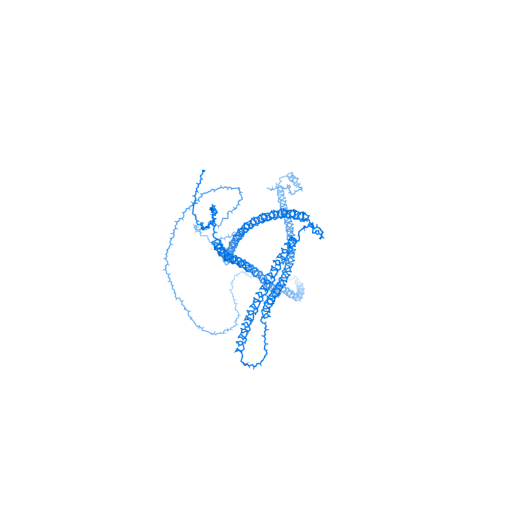TYR A 1 95 ? -7.908 -12.610 16.476 1.00 94.88 95 TYR A N 1
ATOM 680 C CA . TYR A 1 95 ? -9.252 -12.064 16.669 1.00 94.88 95 TYR A CA 1
ATOM 681 C C . TYR A 1 95 ? -10.320 -13.147 16.517 1.00 94.88 95 TYR A C 1
ATOM 683 O O . TYR A 1 95 ? -11.239 -13.185 17.329 1.00 94.88 95 TYR A O 1
ATOM 691 N N . GLU A 1 96 ? -10.178 -14.049 15.545 1.00 96.56 96 GLU A N 1
ATOM 692 C CA . GLU A 1 96 ? -11.056 -15.209 15.354 1.00 96.56 96 GLU A CA 1
ATOM 693 C C . GLU A 1 96 ? -11.042 -16.103 16.602 1.00 96.56 96 GLU A C 1
ATOM 695 O O . GLU A 1 96 ? -12.090 -16.293 17.212 1.00 96.56 96 GLU A O 1
ATOM 700 N N . ALA A 1 97 ? -9.865 -16.504 17.097 1.00 94.00 97 ALA A N 1
ATOM 701 C CA . ALA A 1 97 ? -9.742 -17.278 18.336 1.00 94.00 97 ALA A CA 1
ATOM 702 C C . ALA A 1 97 ? -10.314 -16.553 19.576 1.00 94.00 97 ALA A C 1
ATOM 704 O O . ALA A 1 97 ? -10.859 -17.189 20.479 1.00 94.00 97 ALA A O 1
ATOM 705 N N . ARG A 1 98 ? -10.233 -15.214 19.636 1.00 96.38 98 ARG A N 1
ATOM 706 C CA . ARG A 1 98 ? -10.831 -14.420 20.728 1.00 96.38 98 ARG A CA 1
ATOM 707 C C . ARG A 1 98 ? -12.356 -14.335 20.615 1.00 96.38 98 ARG A C 1
ATOM 709 O O . ARG A 1 98 ? -13.037 -14.351 21.637 1.00 96.38 98 ARG A O 1
ATOM 716 N N . LEU A 1 99 ? -12.894 -14.251 19.399 1.00 91.69 99 LEU A N 1
ATOM 717 C CA . LEU A 1 99 ? -14.333 -14.303 19.139 1.00 91.69 99 LEU A CA 1
ATOM 718 C C . LEU A 1 99 ? -14.894 -15.696 19.444 1.00 91.69 99 LEU A C 1
ATOM 720 O O . LEU A 1 99 ? -15.930 -15.789 20.095 1.00 91.69 99 LEU A O 1
ATOM 724 N N . GLU A 1 100 ? -14.183 -16.761 19.067 1.00 93.00 100 GLU A N 1
ATOM 725 C CA . GLU A 1 100 ? -14.513 -18.139 19.441 1.00 93.00 100 GLU A CA 1
ATOM 726 C C . GLU A 1 100 ? -14.500 -18.327 20.961 1.00 93.00 100 GLU A C 1
ATOM 728 O O . GLU A 1 100 ? -15.460 -18.871 21.499 1.00 93.00 100 GLU A O 1
ATOM 733 N N . ALA A 1 101 ? -13.490 -17.810 21.672 1.00 90.62 101 ALA A N 1
ATOM 734 C CA . ALA A 1 101 ? -13.438 -17.860 23.134 1.00 90.62 101 ALA A CA 1
ATOM 735 C C . ALA A 1 101 ? -14.623 -17.122 23.789 1.00 90.62 101 ALA A C 1
ATOM 737 O O . ALA A 1 101 ? -15.310 -17.700 24.626 1.00 90.62 101 ALA A O 1
ATOM 738 N N . LEU A 1 102 ? -14.933 -15.892 23.361 1.00 87.25 102 LEU A N 1
ATOM 739 C CA . LEU A 1 102 ? -16.092 -15.129 23.857 1.00 87.25 102 LEU A CA 1
ATOM 740 C C . LEU A 1 102 ? -17.429 -15.811 23.520 1.00 87.25 102 LEU A C 1
ATOM 742 O O . LEU A 1 102 ? -18.368 -15.798 24.320 1.00 87.25 102 LEU A O 1
ATOM 746 N N . GLN A 1 103 ? -17.533 -16.433 22.345 1.00 86.31 103 GLN A N 1
ATOM 747 C CA . GLN A 1 103 ? -18.701 -17.219 21.961 1.00 86.31 103 GLN A CA 1
ATOM 748 C C . GLN A 1 103 ? -18.803 -18.498 22.804 1.00 86.31 103 GLN A C 1
ATOM 750 O O . GLN A 1 103 ? -19.907 -18.864 23.210 1.00 86.31 103 GLN A O 1
ATOM 755 N N . GLN A 1 104 ? -17.684 -19.152 23.119 1.00 80.88 104 GLN A N 1
ATOM 756 C CA . GLN A 1 104 ? -17.626 -20.336 23.971 1.00 80.88 104 GLN A CA 1
ATOM 757 C C . GLN A 1 104 ? -17.930 -20.000 25.437 1.00 80.88 104 GLN A C 1
ATOM 759 O O . GLN A 1 104 ? -18.628 -20.777 26.084 1.00 80.88 104 GLN A O 1
ATOM 764 N N . GLU A 1 105 ? -17.528 -18.831 25.942 1.00 77.38 105 GLU A N 1
ATOM 765 C CA . GLU A 1 105 ? -17.981 -18.306 27.237 1.00 77.38 105 GLU A CA 1
ATOM 766 C C . GLU A 1 105 ? -19.492 -18.056 27.244 1.00 77.38 105 GLU A C 1
ATOM 768 O O . GLU A 1 105 ? -20.165 -18.456 28.190 1.00 77.38 105 GLU A O 1
ATOM 773 N N . GLN A 1 106 ? -20.073 -17.488 26.179 1.00 71.44 106 GLN A N 1
ATOM 774 C CA . GLN A 1 106 ? -21.531 -17.317 26.098 1.00 71.44 106 GLN A CA 1
ATOM 775 C C . GLN A 1 106 ? -22.290 -18.646 25.960 1.00 71.44 106 GLN A C 1
ATOM 777 O O . GLN A 1 106 ? -23.366 -18.787 26.536 1.00 71.44 106 GLN A O 1
ATOM 782 N N . HIS A 1 107 ? -21.741 -19.652 25.273 1.00 63.31 107 HIS A N 1
ATOM 783 C CA . HIS A 1 107 ? -22.342 -20.993 25.219 1.00 63.31 107 HIS A CA 1
ATOM 784 C C . HIS A 1 107 ? -22.118 -21.780 26.523 1.00 63.31 107 HIS A C 1
ATOM 786 O O . HIS A 1 107 ? -22.981 -22.560 26.921 1.00 63.31 107 HIS A O 1
ATOM 792 N N . GLY A 1 108 ? -21.010 -21.546 27.230 1.00 63.12 108 GLY A N 1
ATOM 793 C CA . GLY A 1 108 ? -20.723 -22.097 28.555 1.00 63.12 108 GLY A CA 1
ATOM 794 C C . GLY A 1 108 ? -21.616 -21.490 29.638 1.00 63.12 108 GLY A C 1
ATOM 795 O O . GLY A 1 108 ? -22.234 -22.226 30.399 1.00 63.12 108 GLY A O 1
ATOM 796 N N . GLY A 1 109 ? -21.775 -20.166 29.645 1.00 60.34 109 GLY A N 1
ATOM 797 C CA . GLY A 1 109 ? -22.734 -19.444 30.483 1.00 60.34 109 GLY A CA 1
ATOM 798 C C . GLY A 1 109 ? -24.186 -19.755 30.114 1.00 60.34 109 GLY A C 1
ATOM 799 O O . GLY A 1 109 ? -25.021 -19.897 31.000 1.00 60.34 109 GLY A O 1
ATOM 800 N N . GLY A 1 110 ? -24.484 -19.969 28.829 1.00 63.06 110 GLY A N 1
ATOM 801 C CA . GLY A 1 110 ? -25.773 -20.483 28.361 1.00 63.06 110 GLY A CA 1
ATOM 802 C C . GLY A 1 110 ? -26.043 -21.918 28.825 1.00 63.06 110 GLY A C 1
ATOM 803 O O . GLY A 1 110 ? -27.163 -22.231 29.214 1.00 63.06 110 GLY A O 1
ATOM 804 N N . SER A 1 111 ? -25.018 -22.774 28.868 1.00 63.34 111 SER A N 1
ATOM 805 C CA . SER A 1 111 ? -25.091 -24.117 29.454 1.00 63.34 111 SER A CA 1
ATOM 806 C C . SER A 1 111 ? -25.297 -24.054 30.970 1.00 63.34 111 SER A C 1
ATOM 808 O O . SER A 1 111 ? -26.185 -24.723 31.491 1.00 63.34 111 SER A O 1
ATOM 810 N N . TRP A 1 112 ? -24.563 -23.186 31.676 1.00 61.19 112 TRP A N 1
ATOM 811 C CA . TRP A 1 112 ? -24.713 -22.973 33.119 1.00 61.19 112 TRP A CA 1
ATOM 812 C C . TRP A 1 112 ? -26.109 -22.442 33.458 1.00 61.19 112 TRP A C 1
ATOM 814 O O . TRP A 1 112 ? -26.803 -23.041 34.269 1.00 61.19 112 TRP A O 1
ATOM 824 N N . GLY A 1 113 ? -26.584 -21.419 32.741 1.00 69.31 113 GLY A N 1
ATOM 825 C CA . GLY A 1 113 ? -27.943 -20.891 32.850 1.00 69.31 113 GLY A CA 1
ATOM 826 C C . GLY A 1 113 ? -29.019 -21.904 32.448 1.00 69.31 113 GLY A C 1
ATOM 827 O O . GLY A 1 113 ? -30.061 -21.964 33.088 1.00 69.31 113 GLY A O 1
ATOM 828 N N . SER A 1 114 ? -28.775 -22.769 31.458 1.00 68.94 114 SER A N 1
ATOM 829 C CA . SER A 1 114 ? -29.677 -23.879 31.116 1.00 68.94 114 SER A CA 1
ATOM 830 C C . SER A 1 114 ? -29.689 -24.969 32.193 1.00 68.94 114 SER A C 1
ATOM 832 O O . SER A 1 114 ? -30.714 -25.626 32.382 1.00 68.94 114 SER A O 1
ATOM 834 N N . TRP A 1 115 ? -28.579 -25.180 32.900 1.00 68.06 115 TRP A N 1
ATOM 835 C CA . TRP A 1 115 ? -28.457 -26.152 33.987 1.00 68.06 115 TRP A CA 1
ATOM 836 C C . TRP A 1 115 ? -29.030 -25.606 35.302 1.00 68.06 115 TRP A C 1
ATOM 838 O O . TRP A 1 115 ? -29.676 -26.347 36.037 1.00 68.06 115 TRP A O 1
ATOM 848 N N . GLU A 1 116 ? -28.904 -24.301 35.556 1.00 73.50 116 GLU A N 1
ATOM 849 C CA . GLU A 1 116 ? -29.623 -23.588 36.613 1.00 73.50 116 GLU A CA 1
ATOM 850 C C . GLU A 1 116 ? -31.123 -23.515 36.333 1.00 73.50 116 GLU A C 1
ATOM 852 O O . GLU A 1 116 ? -31.904 -23.830 37.222 1.00 73.50 116 GLU A O 1
ATOM 857 N N . LEU A 1 117 ? -31.555 -23.205 35.106 1.00 72.62 117 LEU A N 1
ATOM 858 C CA . LEU A 1 117 ? -32.966 -23.293 34.715 1.00 72.62 117 LEU A CA 1
ATOM 859 C C . LEU A 1 117 ? -33.488 -24.723 34.881 1.00 72.62 117 LEU A C 1
ATOM 861 O O . LEU A 1 117 ? -34.558 -24.904 35.450 1.00 72.62 117 LEU A O 1
ATOM 865 N N . SER A 1 118 ? -32.714 -25.741 34.489 1.00 77.50 118 SER A N 1
ATOM 866 C CA . SER A 1 118 ? -33.072 -27.147 34.730 1.00 77.50 118 SER A CA 1
ATOM 867 C C . SER A 1 118 ? -33.151 -27.472 36.225 1.00 77.50 118 SER A C 1
ATOM 869 O O . SER A 1 118 ? -34.080 -28.152 36.645 1.00 77.50 118 SER A O 1
ATOM 871 N N . ARG A 1 119 ? -32.231 -26.956 37.050 1.00 77.94 119 ARG A N 1
ATOM 872 C CA . ARG A 1 119 ? -32.223 -27.112 38.515 1.00 77.94 119 ARG A CA 1
ATOM 873 C C . ARG A 1 119 ? -33.420 -26.419 39.171 1.00 77.94 119 ARG A C 1
ATOM 875 O O . ARG A 1 119 ? -34.061 -27.019 40.025 1.00 77.94 119 ARG A O 1
ATOM 882 N N . LEU A 1 120 ? -33.739 -25.191 38.771 1.00 72.69 120 LEU A N 1
ATOM 883 C CA . LEU A 1 120 ? -34.870 -24.409 39.276 1.00 72.69 120 LEU A CA 1
ATOM 884 C C . LEU A 1 120 ? -36.205 -25.013 38.819 1.00 72.69 120 LEU A C 1
ATOM 886 O O . LEU A 1 120 ? -37.133 -25.126 39.613 1.00 72.69 120 LEU A O 1
ATOM 890 N N . GLN A 1 121 ? -36.289 -25.499 37.580 1.00 74.06 121 GLN A N 1
ATOM 891 C CA . GLN A 1 121 ? -37.443 -26.241 37.070 1.00 74.06 121 GLN A CA 1
ATOM 892 C C . GLN A 1 121 ? -37.572 -27.625 37.735 1.00 74.06 121 GLN A C 1
ATOM 894 O O . GLN A 1 121 ? -38.686 -28.098 37.968 1.00 74.06 121 GLN A O 1
ATOM 899 N N . GLN A 1 122 ? -36.458 -28.254 38.124 1.00 69.19 122 GLN A N 1
ATOM 900 C CA . GLN A 1 122 ? -36.454 -29.471 38.940 1.00 69.19 122 GLN A CA 1
ATOM 901 C C . GLN A 1 122 ? -36.851 -29.197 40.400 1.00 69.19 122 GLN A C 1
ATOM 903 O O . GLN A 1 122 ? -37.522 -30.025 41.005 1.00 69.19 122 GLN A O 1
ATOM 908 N N . GLN A 1 123 ? -36.542 -28.017 40.944 1.00 60.19 123 GLN A N 1
ATOM 909 C CA . GLN A 1 123 ? -37.063 -27.549 42.235 1.00 60.19 123 GLN A CA 1
ATOM 910 C C . GLN A 1 123 ? -38.548 -27.154 42.166 1.00 60.19 123 GLN A C 1
ATOM 912 O O . GLN A 1 123 ? -39.255 -27.350 43.143 1.00 60.19 123 GLN A O 1
ATOM 917 N N . GLN A 1 124 ? -39.057 -26.677 41.024 1.00 56.16 124 GLN A N 1
ATOM 918 C CA . GLN A 1 124 ? -40.500 -26.471 40.811 1.00 56.16 124 GLN A CA 1
ATOM 919 C C . GLN A 1 124 ? -41.270 -27.785 40.586 1.00 56.16 124 GLN A C 1
ATOM 921 O O . GLN A 1 124 ? -42.456 -27.862 40.900 1.00 56.16 124 GLN A O 1
ATOM 926 N N . THR A 1 125 ? -40.622 -28.830 40.054 1.00 54.47 125 THR A N 1
ATOM 927 C CA . THR A 1 125 ? -41.236 -30.164 39.882 1.00 54.47 125 THR A CA 1
ATOM 928 C C . THR A 1 125 ? -41.015 -31.108 41.069 1.00 54.47 125 THR A C 1
ATOM 930 O O . THR A 1 125 ? -41.772 -32.067 41.223 1.00 54.47 125 THR A O 1
ATOM 933 N N . GLN A 1 126 ? -40.090 -30.801 41.986 1.00 52.31 126 GLN A N 1
ATOM 934 C CA . GLN A 1 126 ? -40.212 -31.207 43.390 1.00 52.31 126 GLN A CA 1
ATOM 935 C C . GLN A 1 126 ? -41.354 -30.396 44.019 1.00 52.31 126 GLN A C 1
ATOM 937 O O . GLN A 1 126 ? -41.146 -29.315 44.555 1.00 52.31 126 GLN A O 1
ATOM 942 N N . GLY A 1 127 ? -42.575 -30.918 43.848 1.00 52.06 127 GLY A N 1
ATOM 943 C CA . GLY A 1 127 ? -43.830 -30.165 43.928 1.00 52.06 127 GLY A CA 1
ATOM 944 C C . GLY A 1 127 ? -43.984 -29.226 45.127 1.00 52.06 127 GLY A C 1
ATOM 945 O O . GLY A 1 127 ? -43.544 -29.532 46.236 1.00 52.06 127 GLY A O 1
ATOM 946 N N . ASN A 1 128 ? -44.656 -28.096 44.871 1.00 60.38 128 ASN A N 1
ATOM 947 C CA . ASN A 1 128 ? -44.781 -26.964 45.788 1.00 60.38 128 ASN A CA 1
ATOM 948 C C . ASN A 1 128 ? -45.022 -27.394 47.250 1.00 60.38 128 ASN A C 1
ATOM 950 O O . ASN A 1 128 ? -45.924 -28.196 47.519 1.00 60.38 128 ASN A O 1
ATOM 954 N N . PRO A 1 129 ? -44.352 -26.763 48.233 1.00 61.25 129 PRO A N 1
ATOM 955 C CA . PRO A 1 129 ? -44.708 -26.954 49.637 1.00 61.25 129 PRO A CA 1
ATOM 956 C C . PRO A 1 129 ? -46.148 -26.495 49.932 1.00 61.25 129 PRO A C 1
ATOM 958 O O . PRO A 1 129 ? -46.755 -26.991 50.877 1.00 61.25 129 PRO A O 1
ATOM 961 N N . LEU A 1 130 ? -46.715 -25.612 49.096 1.00 55.78 130 LEU A N 1
ATOM 962 C CA . LEU A 1 130 ? -48.121 -25.204 49.140 1.00 55.78 130 LEU A CA 1
ATOM 963 C C . LEU A 1 130 ? -49.074 -26.370 48.834 1.00 55.78 130 LEU A C 1
ATOM 965 O O . LEU A 1 130 ? -49.926 -26.641 49.666 1.00 55.78 130 LEU A O 1
ATOM 969 N N . ASP A 1 131 ? -48.888 -27.122 47.742 1.00 66.44 131 ASP A N 1
ATOM 970 C CA . ASP A 1 131 ? -49.678 -28.329 47.425 1.00 66.44 131 ASP A CA 1
ATOM 971 C C . ASP A 1 131 ? -49.631 -29.383 48.551 1.00 66.44 131 ASP A C 1
ATOM 973 O O . ASP A 1 131 ? -50.587 -30.125 48.789 1.00 66.44 131 ASP A O 1
ATOM 977 N N . SER A 1 132 ? -48.483 -29.495 49.229 1.00 71.75 132 SER A N 1
ATOM 978 C CA . SER A 1 132 ? -48.299 -30.407 50.364 1.00 71.75 132 SER A CA 1
ATOM 979 C C . SER A 1 132 ? -49.044 -29.918 51.610 1.00 71.75 132 SER A C 1
ATOM 981 O O . SER A 1 132 ? -49.697 -30.710 52.293 1.00 71.75 132 SER A O 1
ATOM 983 N N . LEU A 1 133 ? -48.989 -28.611 51.884 1.00 77.38 133 LEU A N 1
ATOM 984 C CA . LEU A 1 133 ? -49.697 -27.967 52.988 1.00 77.38 133 LEU A CA 1
ATOM 985 C C . LEU A 1 133 ? -51.217 -27.946 52.761 1.00 77.38 133 LEU A C 1
ATOM 987 O O . LEU A 1 133 ? -51.966 -28.212 53.693 1.00 77.38 133 LEU A O 1
ATOM 991 N N . GLU A 1 134 ? -51.670 -27.702 51.533 1.00 79.56 134 GLU A N 1
ATOM 992 C CA . GLU A 1 134 ? -53.080 -27.700 51.129 1.00 79.56 134 GLU A CA 1
ATOM 993 C C . GLU A 1 134 ? -53.729 -29.058 51.416 1.00 79.56 134 GLU A C 1
ATOM 995 O O . GLU A 1 134 ? -54.718 -29.119 52.142 1.00 79.56 134 GLU A O 1
ATOM 1000 N N . ARG A 1 135 ? -53.100 -30.163 50.991 1.00 82.19 135 ARG A N 1
ATOM 1001 C CA . ARG A 1 135 ? -53.565 -31.533 51.297 1.00 82.19 135 ARG A CA 1
ATOM 1002 C C . ARG A 1 135 ? -53.522 -31.865 52.793 1.00 82.19 135 ARG A C 1
ATOM 1004 O O . ARG A 1 135 ? -54.327 -32.662 53.272 1.00 82.19 135 ARG A O 1
ATOM 1011 N N . GLN A 1 136 ? -52.596 -31.274 53.553 1.00 81.62 136 GLN A N 1
ATOM 1012 C CA . GLN A 1 136 ? -52.559 -31.420 55.014 1.00 81.62 136 GLN A CA 1
ATOM 1013 C C . GLN A 1 136 ? -53.684 -30.628 55.697 1.00 81.62 136 GLN A C 1
ATOM 1015 O O . GLN A 1 136 ? -54.286 -31.135 56.643 1.00 81.62 136 GLN A O 1
ATOM 1020 N N . MET A 1 137 ? -54.007 -29.429 55.206 1.00 80.62 137 MET A N 1
ATOM 1021 C CA . MET A 1 137 ? -55.124 -28.614 55.693 1.00 80.62 137 MET A CA 1
ATOM 1022 C C . MET A 1 137 ? -56.480 -29.231 55.333 1.00 80.62 137 MET A C 1
ATOM 1024 O O . MET A 1 137 ? -57.341 -29.324 56.204 1.00 80.62 137 MET A O 1
ATOM 1028 N N . GLU A 1 138 ? -56.646 -29.718 54.102 1.00 87.19 138 GLU A N 1
ATOM 1029 C CA . GLU A 1 138 ? -57.833 -30.447 53.640 1.00 87.19 138 GLU A CA 1
ATOM 1030 C C . GLU A 1 138 ? -58.094 -31.671 54.528 1.00 87.19 138 GLU A C 1
ATOM 1032 O O . GLU A 1 138 ? -59.170 -31.799 55.110 1.00 87.19 138 GLU A O 1
ATOM 1037 N N . LYS A 1 139 ? -57.072 -32.507 54.759 1.00 91.12 139 LYS A N 1
ATOM 1038 C CA . LYS A 1 139 ? -57.178 -33.664 55.659 1.00 91.12 139 LYS A CA 1
ATOM 1039 C C . LYS A 1 139 ? -57.488 -33.273 57.110 1.00 91.12 139 LYS A C 1
ATOM 1041 O O . LYS A 1 139 ? -58.309 -33.921 57.757 1.00 91.12 139 LYS A O 1
ATOM 1046 N N . ALA A 1 140 ? -56.862 -32.217 57.634 1.00 87.25 140 ALA A N 1
ATOM 1047 C CA . ALA A 1 140 ? -57.157 -31.721 58.979 1.00 87.25 140 ALA A CA 1
ATOM 1048 C C . ALA A 1 140 ? -58.598 -31.185 59.100 1.00 87.25 140 ALA A C 1
ATOM 1050 O O . ALA A 1 140 ? -59.218 -31.312 60.159 1.00 87.25 140 ALA A O 1
ATOM 1051 N N . GLN A 1 141 ? -59.151 -30.625 58.019 1.00 85.00 141 GLN A N 1
ATOM 1052 C CA . GLN A 1 141 ? -60.548 -30.217 57.959 1.00 85.00 141 GLN A CA 1
ATOM 1053 C C . GLN A 1 141 ? -61.489 -31.430 57.885 1.00 85.00 141 GLN A C 1
ATOM 1055 O O . GLN A 1 141 ? -62.435 -31.476 58.673 1.00 85.00 141 GLN A O 1
ATOM 1060 N N . GLU A 1 142 ? -61.205 -32.439 57.049 1.00 91.62 142 GLU A N 1
ATOM 1061 C CA . GLU A 1 142 ? -61.971 -33.696 57.036 1.00 91.62 142 GLU A CA 1
ATOM 1062 C C . GLU A 1 142 ? -62.037 -34.329 58.434 1.00 91.62 142 GLU A C 1
ATOM 1064 O O . GLU A 1 142 ? -63.107 -34.732 58.888 1.00 91.62 142 GLU A O 1
ATOM 1069 N N . ASP A 1 143 ? -60.904 -34.412 59.138 1.00 90.75 143 ASP A N 1
ATOM 1070 C CA . ASP A 1 143 ? -60.844 -35.003 60.477 1.00 90.75 143 ASP A CA 1
ATOM 1071 C C . ASP A 1 143 ? -61.585 -34.138 61.518 1.00 90.75 143 ASP A C 1
ATOM 1073 O O . ASP A 1 143 ? -62.234 -34.678 62.417 1.00 90.75 143 ASP A O 1
ATOM 1077 N N . SER A 1 144 ? -61.611 -32.808 61.356 1.00 90.75 144 SER A N 1
ATOM 1078 C CA . SER A 1 144 ? -62.470 -31.921 62.157 1.00 90.75 144 SER A CA 1
ATOM 1079 C C . SER A 1 144 ? -63.963 -32.165 61.897 1.00 90.75 144 SER A C 1
ATOM 1081 O O . SER A 1 144 ? -64.759 -32.195 62.836 1.00 90.75 144 SER A O 1
ATOM 1083 N N . GLU A 1 145 ? -64.361 -32.381 60.643 1.00 91.06 145 GLU A N 1
ATOM 1084 C CA . GLU A 1 145 ? -65.749 -32.657 60.258 1.00 91.06 145 GLU A CA 1
ATOM 1085 C C . GLU A 1 145 ? -66.203 -34.058 60.708 1.00 91.06 145 GLU A C 1
ATOM 1087 O O . GLU A 1 145 ? -67.292 -34.197 61.274 1.00 91.06 145 GLU A O 1
ATOM 1092 N N . ARG A 1 146 ? -65.331 -35.072 60.598 1.00 91.56 146 ARG A N 1
ATOM 1093 C CA . ARG A 1 146 ? -65.523 -36.413 61.188 1.00 91.56 146 ARG A CA 1
ATOM 1094 C C . ARG A 1 146 ? -65.741 -36.329 62.699 1.00 91.56 146 ARG A C 1
ATOM 1096 O O . ARG A 1 146 ? -66.685 -36.929 63.211 1.00 91.56 146 ARG A O 1
ATOM 1103 N N . LEU A 1 147 ? -64.921 -35.550 63.410 1.00 91.19 147 LEU A N 1
ATOM 1104 C CA . LEU A 1 147 ? -65.081 -35.335 64.851 1.00 91.19 147 LEU A CA 1
ATOM 1105 C C . LEU A 1 147 ? -66.393 -34.609 65.182 1.00 91.19 147 LEU A C 1
ATOM 1107 O O . LEU A 1 147 ? -67.108 -35.057 66.075 1.00 91.19 147 LEU A O 1
ATOM 1111 N N . ARG A 1 148 ? -66.776 -33.555 64.445 1.00 92.94 148 ARG A N 1
ATOM 1112 C CA . ARG A 1 148 ? -68.076 -32.872 64.631 1.00 92.94 148 ARG A CA 1
ATOM 1113 C C . ARG A 1 148 ? -69.260 -33.823 64.451 1.00 92.94 148 ARG A C 1
ATOM 1115 O O . ARG A 1 148 ? -70.192 -33.767 65.248 1.00 92.94 148 ARG A O 1
ATOM 1122 N N . SER A 1 149 ? -69.197 -34.731 63.475 1.00 92.38 149 SER A N 1
ATOM 1123 C CA . SER A 1 149 ? -70.234 -35.748 63.240 1.00 92.38 149 SER A CA 1
ATOM 1124 C C . SER A 1 149 ? -70.403 -36.753 64.391 1.00 92.38 149 SER A C 1
ATOM 1126 O O . SER A 1 149 ? -71.417 -37.449 64.428 1.00 92.38 149 SER A O 1
ATOM 1128 N N . ILE A 1 150 ? -69.437 -36.850 65.311 1.00 94.06 150 ILE A N 1
ATOM 1129 C CA . ILE A 1 150 ? -69.491 -37.709 66.507 1.00 94.06 150 ILE A CA 1
ATOM 1130 C C . ILE A 1 150 ? -69.805 -36.873 67.757 1.00 94.06 150 ILE A C 1
ATOM 1132 O O . ILE A 1 150 ? -70.597 -37.287 68.601 1.00 94.06 150 ILE A O 1
ATOM 1136 N N . VAL A 1 151 ? -69.210 -35.682 67.872 1.00 95.06 151 VAL A N 1
ATOM 1137 C CA . VAL A 1 151 ? -69.368 -34.794 69.030 1.00 95.06 151 VAL A CA 1
ATOM 1138 C C . VAL A 1 151 ? -70.776 -34.207 69.102 1.00 95.06 151 VAL A C 1
ATOM 1140 O O . VAL A 1 151 ? -71.376 -34.288 70.165 1.00 95.06 151 VAL A O 1
ATOM 1143 N N . LEU A 1 152 ? -71.347 -33.701 68.003 1.00 92.31 152 LEU A N 1
ATOM 1144 C CA . LEU A 1 152 ? -72.683 -33.085 68.015 1.00 92.31 152 LEU A CA 1
ATOM 1145 C C . LEU A 1 152 ? -73.799 -34.017 68.542 1.00 92.31 152 LEU A C 1
ATOM 1147 O O . LEU A 1 152 ? -74.482 -33.618 69.486 1.00 92.31 152 LEU A O 1
ATOM 1151 N N . PRO A 1 153 ? -73.986 -35.261 68.047 1.00 92.88 153 PRO A N 1
ATOM 1152 C CA . PRO A 1 153 ? -75.006 -36.154 68.607 1.00 92.88 153 PRO A CA 1
ATOM 1153 C C . PRO A 1 153 ? -74.711 -36.562 70.062 1.00 92.88 153 PRO A C 1
ATOM 1155 O O . PRO A 1 153 ? -75.639 -36.804 70.833 1.00 92.88 153 PRO A O 1
ATOM 1158 N N . MET A 1 154 ? -73.438 -36.591 70.474 1.00 91.12 154 MET A N 1
ATOM 1159 C CA . MET A 1 154 ? -73.056 -36.848 71.865 1.00 91.12 154 MET A CA 1
ATOM 1160 C C . MET A 1 154 ? -73.331 -35.634 72.773 1.00 91.12 154 MET A C 1
ATOM 1162 O O . MET A 1 154 ? -73.755 -35.807 73.913 1.00 91.12 154 MET A O 1
ATOM 1166 N N . GLU A 1 155 ? -73.169 -34.403 72.280 1.00 92.19 155 GLU A N 1
ATOM 1167 C CA . GLU A 1 155 ? -73.580 -33.170 72.965 1.00 92.19 155 GLU A CA 1
ATOM 1168 C C . GLU A 1 155 ? -75.107 -33.076 73.091 1.00 92.19 155 GLU A C 1
ATOM 1170 O O . GLU A 1 155 ? -75.609 -32.720 74.161 1.00 92.19 155 GLU A O 1
ATOM 1175 N N . GLU A 1 156 ? -75.853 -33.468 72.053 1.00 93.50 156 GLU A N 1
ATOM 1176 C CA . GLU A 1 156 ? -77.313 -33.604 72.100 1.00 93.50 156 GLU A CA 1
ATOM 1177 C C . GLU A 1 156 ? -77.756 -34.658 73.125 1.00 93.50 156 GLU A C 1
ATOM 1179 O O . GLU A 1 156 ? -78.660 -34.396 73.924 1.00 93.50 156 GLU A O 1
ATOM 1184 N N . GLU A 1 157 ? -77.113 -35.831 73.168 1.00 94.44 157 GLU A N 1
ATOM 1185 C CA . GLU A 1 157 ? -77.402 -36.842 74.190 1.00 94.44 157 GLU A CA 1
ATOM 1186 C C . GLU A 1 157 ? -77.064 -36.326 75.597 1.00 94.44 157 GLU A C 1
ATOM 1188 O O . GLU A 1 157 ? -77.886 -36.451 76.505 1.00 94.44 157 GLU A O 1
ATOM 1193 N N . ILE A 1 158 ? -75.920 -35.662 75.787 1.00 91.00 158 ILE A N 1
ATOM 1194 C CA . ILE A 1 158 ? -75.545 -35.025 77.058 1.00 91.00 158 ILE A CA 1
ATOM 1195 C C . ILE A 1 158 ? -76.570 -33.954 77.465 1.00 91.00 158 ILE A C 1
ATOM 1197 O O . ILE A 1 158 ? -76.920 -33.865 78.644 1.00 91.00 158 ILE A O 1
ATOM 1201 N N . ALA A 1 159 ? -77.098 -33.161 76.528 1.00 91.94 159 ALA A N 1
ATOM 1202 C CA . ALA A 1 159 ? -78.152 -32.184 76.798 1.00 91.94 159 ALA A CA 1
ATOM 1203 C C . ALA A 1 159 ? -79.475 -32.864 77.198 1.00 91.94 159 ALA A C 1
ATOM 1205 O O . ALA A 1 159 ? -80.106 -32.469 78.185 1.00 91.94 159 ALA A O 1
ATOM 1206 N N . GLN A 1 160 ? -79.866 -33.939 76.507 1.00 94.31 160 GLN A N 1
ATOM 1207 C CA . GLN A 1 160 ? -81.026 -34.750 76.881 1.00 94.31 160 GLN A CA 1
ATOM 1208 C C . GLN A 1 160 ? -80.852 -35.422 78.249 1.00 94.31 160 GLN A C 1
ATOM 1210 O O . GLN A 1 160 ? -81.806 -35.476 79.023 1.00 94.31 160 GLN A O 1
ATOM 1215 N N . LEU A 1 161 ? -79.662 -35.938 78.565 1.00 93.50 161 LEU A N 1
ATOM 1216 C CA . LEU A 1 161 ? -79.343 -36.545 79.857 1.00 93.50 161 LEU A CA 1
ATOM 1217 C C . LEU A 1 161 ? -79.371 -35.501 80.975 1.00 93.50 161 LEU A C 1
ATOM 1219 O O . LEU A 1 161 ? -80.012 -35.747 81.992 1.00 93.50 161 LEU A O 1
ATOM 1223 N N . LYS A 1 162 ? -78.803 -34.306 80.766 1.00 93.06 162 LYS A N 1
ATOM 1224 C CA . LYS A 1 162 ? -78.914 -33.168 81.699 1.00 93.06 162 LYS A CA 1
ATOM 1225 C C . LYS A 1 162 ? -80.368 -32.736 81.920 1.00 93.06 162 LYS A C 1
ATOM 1227 O O . LYS A 1 162 ? -80.743 -32.457 83.051 1.00 93.06 162 LYS A O 1
ATOM 1232 N N . SER A 1 163 ? -81.208 -32.741 80.881 1.00 92.44 163 SER A N 1
ATOM 1233 C CA . SER A 1 163 ? -82.650 -32.459 80.998 1.00 92.44 163 SER A CA 1
ATOM 1234 C C . SER A 1 163 ? -83.418 -33.563 81.745 1.00 92.44 163 SER A C 1
ATOM 1236 O O . SER A 1 163 ? -84.281 -33.277 82.577 1.00 92.44 163 SER A O 1
ATOM 1238 N N . LYS A 1 164 ? -83.088 -34.839 81.501 1.00 94.50 164 LYS A N 1
ATOM 1239 C CA . LYS A 1 164 ? -83.646 -35.985 82.242 1.00 94.50 164 LYS A CA 1
ATOM 1240 C C . LYS A 1 164 ? -83.216 -35.948 83.717 1.00 94.50 164 LYS A C 1
ATOM 1242 O O . LYS A 1 164 ? -84.052 -36.218 84.578 1.00 94.50 164 LYS A O 1
ATOM 1247 N N . LEU A 1 165 ? -81.963 -35.569 83.990 1.00 92.94 165 LEU A N 1
ATOM 1248 C CA . LEU A 1 165 ? -81.391 -35.402 85.326 1.00 92.94 165 LEU A CA 1
ATOM 1249 C C . LEU A 1 165 ? -82.078 -34.262 86.082 1.00 92.94 165 LEU A C 1
ATOM 1251 O O . LEU A 1 165 ? -82.660 -34.527 87.124 1.00 92.94 165 LEU A O 1
ATOM 1255 N N . SER A 1 166 ? -82.124 -33.043 85.536 1.00 89.69 166 SER A N 1
ATOM 1256 C CA . SER A 1 166 ? -82.745 -31.898 86.222 1.00 89.69 166 SER A CA 1
ATOM 1257 C C . SER A 1 166 ? -84.247 -32.083 86.459 1.00 89.69 166 SER A C 1
ATOM 1259 O O . SER A 1 166 ? -84.782 -31.646 87.477 1.00 89.69 166 SER A O 1
ATOM 1261 N N . ARG A 1 167 ? -84.939 -32.824 85.581 1.00 88.25 167 ARG A N 1
ATOM 1262 C CA . ARG A 1 167 ? -86.321 -33.265 85.823 1.00 88.25 167 ARG A CA 1
ATOM 1263 C C . ARG A 1 167 ? -86.424 -34.278 86.971 1.00 88.25 167 ARG A C 1
ATOM 1265 O O . ARG A 1 167 ? -87.384 -34.219 87.734 1.00 88.25 167 ARG A O 1
ATOM 1272 N N . ALA A 1 168 ? -85.472 -35.202 87.105 1.00 84.75 168 ALA A N 1
ATOM 1273 C CA . ALA A 1 168 ? -85.423 -36.145 88.224 1.00 84.75 168 ALA A CA 1
ATOM 1274 C C . ALA A 1 168 ? -85.045 -35.449 89.544 1.00 84.75 168 ALA A C 1
ATOM 1276 O O . ALA A 1 168 ? -85.681 -35.698 90.563 1.00 84.75 168 ALA A O 1
ATOM 1277 N N . GLU A 1 169 ? -84.086 -34.523 89.517 1.00 87.25 169 GLU A N 1
ATOM 1278 C CA . GLU A 1 169 ? -83.716 -33.657 90.642 1.00 87.25 169 GLU A CA 1
ATOM 1279 C C . GLU A 1 169 ? -84.909 -32.811 91.099 1.00 87.25 169 GLU A C 1
ATOM 1281 O O . GLU A 1 169 ? -85.204 -32.783 92.289 1.00 87.25 169 GLU A O 1
ATOM 1286 N N . GLY A 1 170 ? -85.666 -32.214 90.172 1.00 82.81 170 GLY A N 1
ATOM 1287 C CA . GLY A 1 170 ? -86.900 -31.485 90.480 1.00 82.81 170 GLY A CA 1
ATOM 1288 C C . GLY A 1 170 ? -87.987 -32.359 91.121 1.00 82.81 170 GLY A C 1
ATOM 1289 O O . GLY A 1 170 ? -88.674 -31.907 92.034 1.00 82.81 170 GLY A O 1
ATOM 1290 N N . LEU A 1 171 ? -88.111 -33.630 90.718 1.00 83.88 171 LEU A N 1
ATOM 1291 C CA . LEU A 1 171 ? -89.007 -34.592 91.376 1.00 83.88 171 LEU A CA 1
ATOM 1292 C C . LEU A 1 171 ? -88.505 -34.980 92.777 1.00 83.88 171 LEU A C 1
ATOM 1294 O O . LEU A 1 171 ? -89.298 -35.027 93.714 1.00 83.88 171 LEU A O 1
ATOM 1298 N N . ILE A 1 172 ? -87.199 -35.197 92.953 1.00 77.25 172 ILE A N 1
ATOM 1299 C CA . ILE A 1 172 ? -86.577 -35.461 94.264 1.00 77.25 172 ILE A CA 1
ATOM 1300 C C . ILE A 1 172 ? -86.731 -34.250 95.195 1.00 77.25 172 ILE A C 1
ATOM 1302 O O . ILE A 1 172 ? -86.986 -34.417 96.385 1.00 77.25 172 ILE A O 1
ATOM 1306 N N . GLN A 1 173 ? -86.617 -33.033 94.665 1.00 76.38 173 GLN A N 1
ATOM 1307 C CA . GLN A 1 173 ? -86.776 -31.786 95.409 1.00 76.38 173 GLN A CA 1
ATOM 1308 C C . GLN A 1 173 ? -88.250 -31.517 95.751 1.00 76.38 173 GLN A C 1
ATOM 1310 O O . GLN A 1 173 ? -88.540 -31.096 96.866 1.00 76.38 173 GLN A O 1
ATOM 1315 N N . GLY A 1 174 ? -89.188 -31.869 94.864 1.00 72.00 174 GLY A N 1
ATOM 1316 C CA . GLY A 1 174 ? -90.629 -31.881 95.152 1.00 72.00 174 GLY A CA 1
ATOM 1317 C C . GLY A 1 174 ? -91.051 -32.931 96.190 1.00 72.00 174 GLY A C 1
ATOM 1318 O O . GLY A 1 174 ? -92.007 -32.710 96.925 1.00 72.00 174 GLY A O 1
ATOM 1319 N N . LEU A 1 175 ? -90.312 -34.041 96.303 1.00 66.38 175 LEU A N 1
ATOM 1320 C CA . LEU A 1 175 ? -90.444 -35.021 97.392 1.00 66.38 175 LEU A CA 1
ATOM 1321 C C . LEU A 1 175 ? -89.690 -34.610 98.674 1.00 66.38 175 LEU A C 1
ATOM 1323 O O . LEU A 1 175 ? -89.884 -35.227 99.720 1.00 66.38 175 LEU A O 1
ATOM 1327 N N . ARG A 1 176 ? -88.832 -33.580 98.621 1.00 57.88 176 ARG A N 1
ATOM 1328 C CA . ARG A 1 176 ? -88.018 -33.090 99.744 1.00 57.88 176 ARG A CA 1
ATOM 1329 C C . ARG A 1 176 ? -88.536 -31.739 100.248 1.00 57.88 176 ARG A C 1
ATOM 1331 O O . ARG A 1 176 ? -87.866 -30.714 100.139 1.00 57.88 176 ARG A O 1
ATOM 1338 N N . GLY A 1 177 ? -89.705 -31.760 100.881 1.00 47.12 177 GLY A N 1
ATOM 1339 C CA . GLY A 1 177 ? -90.198 -30.624 101.656 1.00 47.12 177 GLY A CA 1
ATOM 1340 C C . GLY A 1 177 ? -91.458 -30.939 102.478 1.00 47.12 177 GLY A C 1
ATOM 1341 O O . GLY A 1 177 ? -92.335 -31.619 101.952 1.00 47.12 177 GLY A O 1
ATOM 1342 N N . PRO A 1 178 ? -91.624 -30.394 103.703 1.00 54.53 178 PRO A N 1
ATOM 1343 C CA . PRO A 1 178 ? -90.603 -29.759 104.538 1.00 54.53 178 PRO A CA 1
ATOM 1344 C C . PRO A 1 178 ? -90.725 -30.114 106.045 1.00 54.53 178 PRO A C 1
ATOM 1346 O O . PRO A 1 178 ? -91.055 -29.247 106.849 1.00 54.53 178 PRO A O 1
ATOM 1349 N N . GLU A 1 179 ? -90.402 -31.348 106.461 1.00 39.72 179 GLU A N 1
ATOM 1350 C CA . GLU A 1 179 ? -90.298 -31.713 107.892 1.00 39.72 179 GLU A CA 1
ATOM 1351 C C . GLU A 1 179 ? -89.062 -32.580 108.224 1.00 39.72 179 GLU A C 1
ATOM 1353 O O . GLU A 1 179 ? -88.883 -33.638 107.636 1.00 39.72 179 GLU A O 1
ATOM 1358 N N . GLY A 1 180 ? -88.268 -32.115 109.207 1.00 38.12 180 GLY A N 1
ATOM 1359 C CA . GLY A 1 180 ? -87.346 -32.837 110.118 1.00 38.12 180 GLY A CA 1
ATOM 1360 C C . GLY A 1 180 ? -86.263 -33.818 109.613 1.00 38.12 180 GLY A C 1
ATOM 1361 O O . GLY A 1 180 ? -86.278 -34.292 108.488 1.00 38.12 180 GLY A O 1
ATOM 1362 N N . LEU A 1 181 ? -85.265 -34.206 110.425 1.00 41.66 181 LEU A N 1
ATOM 1363 C CA . LEU A 1 181 ? -84.716 -33.659 111.688 1.00 41.66 181 LEU A CA 1
ATOM 1364 C C . LEU A 1 181 ? -83.323 -34.312 111.940 1.00 41.66 181 LEU A C 1
ATOM 1366 O O . LEU A 1 181 ? -83.195 -35.509 111.722 1.00 41.66 181 LEU A O 1
ATOM 1370 N N . LEU A 1 182 ? -82.351 -33.555 112.486 1.00 38.69 182 LEU A N 1
ATOM 1371 C CA . LEU A 1 182 ? -81.145 -34.002 113.245 1.00 38.69 182 LEU A CA 1
ATOM 1372 C C . LEU A 1 182 ? -80.096 -34.922 112.544 1.00 38.69 182 LEU A C 1
ATOM 1374 O O . LEU A 1 182 ? -80.389 -36.047 112.176 1.00 38.69 182 LEU A O 1
ATOM 1378 N N . CYS A 1 183 ? -78.852 -34.438 112.348 1.00 29.48 183 CYS A N 1
ATOM 1379 C CA . CYS A 1 183 ? -77.644 -34.667 113.203 1.00 29.48 183 CYS A CA 1
ATOM 1380 C C . CYS A 1 183 ? -76.830 -35.905 112.717 1.00 29.48 183 CYS A C 1
ATOM 1382 O O . CYS A 1 183 ? -77.439 -36.853 112.244 1.00 29.48 183 CYS A O 1
ATOM 1384 N N . VAL A 1 184 ? -75.488 -35.990 112.657 1.00 30.97 184 VAL A N 1
ATOM 1385 C CA . VAL A 1 184 ? -74.328 -35.598 113.514 1.00 30.97 184 VAL A CA 1
ATOM 1386 C C . VAL A 1 184 ? -73.161 -35.215 112.556 1.00 30.97 184 VAL A C 1
ATOM 1388 O O . VAL A 1 184 ? -73.008 -35.904 111.553 1.00 30.97 184 VAL A O 1
ATOM 1391 N N . SER A 1 185 ? -72.460 -34.067 112.610 1.00 35.25 185 SER A N 1
ATOM 1392 C CA . SER A 1 185 ? -71.464 -33.498 113.570 1.00 35.25 185 SER A CA 1
ATOM 1393 C C . SER A 1 185 ? -70.023 -34.068 113.481 1.00 35.25 185 SER A C 1
ATOM 1395 O O . SER A 1 185 ? -69.853 -35.223 113.113 1.00 35.25 185 SER A O 1
ATOM 1397 N N . SER A 1 186 ? -69.029 -33.248 113.890 1.00 36.56 186 SER A N 1
ATOM 1398 C CA . SER A 1 186 ? -67.557 -33.491 113.975 1.00 36.56 186 SER A CA 1
ATOM 1399 C C . SER A 1 186 ? -66.776 -33.458 112.630 1.00 36.56 186 SER A C 1
ATOM 1401 O O . SER A 1 186 ? -67.203 -34.067 111.660 1.00 36.56 186 SER A O 1
ATOM 1403 N N . GLU A 1 187 ? -65.790 -32.558 112.419 1.00 31.45 187 GLU A N 1
ATOM 1404 C CA . GLU A 1 187 ? -64.363 -32.538 112.881 1.00 31.45 187 GLU A CA 1
ATOM 1405 C C . GLU A 1 187 ? -63.423 -33.431 112.018 1.00 31.45 187 GLU A C 1
ATOM 1407 O O . GLU A 1 187 ? -63.879 -34.429 111.481 1.00 31.45 187 GLU A O 1
ATOM 1412 N N . SER A 1 188 ? -62.116 -33.173 111.814 1.00 32.78 188 SER A N 1
ATOM 1413 C CA . SER A 1 188 ? -61.231 -32.060 112.229 1.00 32.78 188 SER A CA 1
ATOM 1414 C C . SER A 1 188 ? -59.921 -32.000 111.403 1.00 32.78 188 SER A C 1
ATOM 1416 O O . SER A 1 188 ? -59.524 -32.996 110.810 1.00 32.78 188 SER A O 1
ATOM 1418 N N . LEU A 1 189 ? -59.197 -30.876 111.542 1.00 33.88 189 LEU A N 1
ATOM 1419 C CA . LEU A 1 189 ? -57.725 -30.713 111.461 1.00 33.88 189 LEU A CA 1
ATOM 1420 C C . LEU A 1 189 ? -56.941 -30.851 110.130 1.00 33.88 189 LEU A C 1
ATOM 1422 O O . LEU A 1 189 ? -57.348 -31.453 109.144 1.00 33.88 189 LEU A O 1
ATOM 1426 N N . LEU A 1 190 ? -55.762 -30.214 110.173 1.00 36.94 190 LEU A N 1
ATOM 1427 C CA . LEU A 1 190 ? -54.665 -30.192 109.197 1.00 36.94 190 LEU A CA 1
ATOM 1428 C C . LEU A 1 190 ? -53.664 -31.329 109.482 1.00 36.94 190 LEU A C 1
ATOM 1430 O O . LEU A 1 190 ? -53.514 -31.686 110.648 1.00 36.94 190 LEU A O 1
ATOM 1434 N N . SER A 1 191 ? -52.901 -31.773 108.471 1.00 31.52 191 SER A N 1
ATOM 1435 C CA . SER A 1 191 ? -51.423 -31.889 108.529 1.00 31.52 191 SER A CA 1
ATOM 1436 C C . SER A 1 191 ? -50.814 -32.456 107.233 1.00 31.52 191 SER A C 1
ATOM 1438 O O . SER A 1 191 ? -51.512 -33.016 106.391 1.00 31.52 191 SER A O 1
ATOM 1440 N N . ASP A 1 192 ? -49.500 -32.272 107.083 1.00 31.00 192 ASP A N 1
ATOM 1441 C CA . ASP A 1 192 ? -48.654 -32.703 105.959 1.00 31.00 192 ASP A CA 1
ATOM 1442 C C . ASP A 1 192 ? -48.611 -34.233 105.736 1.00 31.00 192 ASP A C 1
ATOM 1444 O O . ASP A 1 192 ? -48.873 -35.001 106.664 1.00 31.00 192 ASP A O 1
ATOM 1448 N N . ARG A 1 193 ? -48.092 -34.684 104.571 1.00 33.22 193 ARG A N 1
ATOM 1449 C CA . ARG A 1 193 ? -46.686 -35.175 104.446 1.00 33.22 193 ARG A CA 1
ATOM 1450 C C . ARG A 1 193 ? -46.432 -36.131 103.251 1.00 33.22 193 ARG A C 1
ATOM 1452 O O . ARG A 1 193 ? -47.124 -37.122 103.100 1.00 33.22 193 ARG A O 1
ATOM 1459 N N . GLU A 1 194 ? -45.362 -35.832 102.496 1.00 30.58 194 GLU A N 1
ATOM 1460 C CA . GLU A 1 194 ? -44.499 -36.693 101.635 1.00 30.58 194 GLU A CA 1
ATOM 1461 C C . GLU A 1 194 ? -45.078 -37.647 100.546 1.00 30.58 194 GLU A C 1
ATOM 1463 O O . GLU A 1 194 ? -46.079 -38.337 100.692 1.00 30.58 194 GLU A O 1
ATOM 1468 N N . ALA A 1 195 ? -44.337 -37.725 99.430 1.00 34.47 195 ALA A N 1
ATOM 1469 C CA . ALA A 1 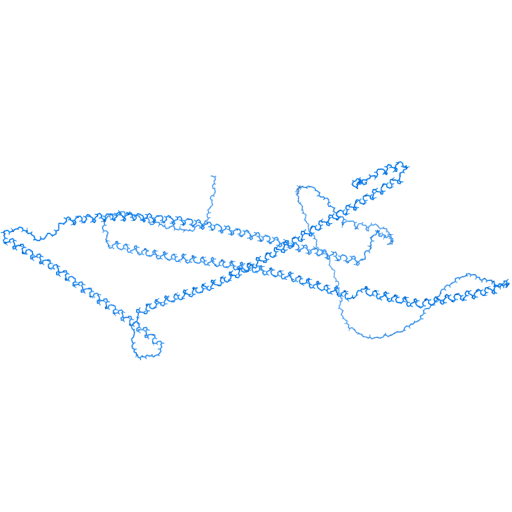195 ? -44.392 -38.767 98.385 1.00 34.47 195 ALA A CA 1
ATOM 1470 C C . ALA A 1 195 ? -43.520 -39.998 98.811 1.00 34.47 195 ALA A C 1
ATOM 1472 O O . ALA A 1 195 ? -42.984 -39.931 99.919 1.00 34.47 195 ALA A O 1
ATOM 1473 N N . PRO A 1 196 ? -43.259 -41.081 98.015 1.00 50.19 196 PRO A N 1
ATOM 1474 C CA . PRO A 1 196 ? -43.502 -41.306 96.569 1.00 50.19 196 PRO A CA 1
ATOM 1475 C C . PRO A 1 196 ? -43.943 -42.748 96.159 1.00 50.19 196 PRO A C 1
ATOM 1477 O O . PRO A 1 196 ? -44.103 -43.605 97.025 1.00 50.19 196 PRO A O 1
ATOM 1480 N N . SER A 1 197 ? -44.039 -43.062 94.842 1.00 29.52 197 SER A N 1
ATOM 1481 C CA . SER A 1 197 ? -43.382 -44.246 94.191 1.00 29.52 197 SER A CA 1
ATOM 1482 C C . SER A 1 197 ? -43.858 -44.647 92.764 1.00 29.52 197 SER A C 1
ATOM 1484 O O . SER A 1 197 ? -45.043 -44.607 92.466 1.00 29.52 197 SER A O 1
ATOM 1486 N N . ARG A 1 198 ? -42.909 -45.230 91.994 1.00 27.59 198 ARG A N 1
ATOM 1487 C CA . ARG A 1 198 ? -43.010 -46.323 90.971 1.00 27.59 198 ARG A CA 1
ATOM 1488 C C . ARG A 1 198 ? -43.475 -46.129 89.498 1.00 27.59 198 ARG A C 1
ATOM 1490 O O . ARG A 1 198 ? -44.650 -46.182 89.165 1.00 27.59 198 ARG A O 1
ATOM 1497 N N . MET A 1 199 ? -42.457 -46.162 88.623 1.00 32.53 199 MET A N 1
ATOM 1498 C CA . MET A 1 199 ? -42.283 -46.935 87.354 1.00 32.53 199 MET A CA 1
ATOM 1499 C C . MET A 1 199 ? -42.161 -48.479 87.593 1.00 32.53 199 MET A C 1
ATOM 1501 O O . MET A 1 199 ? -42.140 -48.844 88.776 1.00 32.53 199 MET A O 1
ATOM 1505 N N . PRO A 1 200 ? -41.900 -49.396 86.605 1.00 59.72 200 PRO A N 1
ATOM 1506 C CA . PRO A 1 200 ? -42.039 -49.439 85.116 1.00 59.72 200 PRO A CA 1
ATOM 1507 C C . PRO A 1 200 ? -42.911 -50.680 84.662 1.00 59.72 200 PRO A C 1
ATOM 1509 O O . PRO A 1 200 ? -43.754 -51.040 85.489 1.00 59.72 200 PRO A O 1
ATOM 1512 N N . PRO A 1 201 ? -42.836 -51.340 83.451 1.00 50.50 201 PRO A N 1
ATOM 1513 C CA . PRO A 1 201 ? -41.686 -52.074 82.812 1.00 50.50 201 PRO A CA 1
ATOM 1514 C C . PRO A 1 201 ? -41.652 -52.032 81.233 1.00 50.50 201 PRO A C 1
ATOM 1516 O O . PRO A 1 201 ? -42.299 -51.175 80.646 1.00 50.50 201 PRO A O 1
ATOM 1519 N N . ALA A 1 202 ? -41.036 -52.981 80.484 1.00 31.50 202 ALA A N 1
ATOM 1520 C CA . ALA A 1 202 ? -39.588 -53.092 80.153 1.00 31.50 202 ALA A CA 1
ATOM 1521 C C . ALA A 1 202 ? -39.232 -54.157 79.041 1.00 31.50 202 ALA A C 1
ATOM 1523 O O . ALA A 1 202 ? -39.779 -55.253 79.092 1.00 31.50 202 ALA A O 1
ATOM 1524 N N . HIS A 1 203 ? -38.231 -53.877 78.165 1.00 34.09 203 HIS A N 1
ATOM 1525 C CA . HIS A 1 203 ? -37.358 -54.804 77.349 1.00 34.09 203 HIS A CA 1
ATOM 1526 C C . HIS A 1 203 ? -37.996 -55.787 76.313 1.00 34.09 203 HIS A C 1
ATOM 1528 O O . HIS A 1 203 ? -39.225 -55.812 76.246 1.00 34.09 203 HIS A O 1
ATOM 1534 N N . PRO A 1 204 ? -37.247 -56.600 75.490 1.00 51.53 204 PRO A N 1
ATOM 1535 C CA . PRO A 1 204 ? -35.781 -56.789 75.209 1.00 51.53 204 PRO A CA 1
ATOM 1536 C C . PRO A 1 204 ? -35.400 -56.512 73.704 1.00 51.53 204 PRO A C 1
ATOM 1538 O O . PRO A 1 204 ? -36.191 -55.843 73.051 1.00 51.53 204 PRO A O 1
ATOM 1541 N N . GLY A 1 205 ? -34.290 -56.923 73.032 1.00 34.00 205 GLY A N 1
ATOM 1542 C CA . GLY A 1 205 ? -32.977 -57.572 73.338 1.00 34.00 205 GLY A CA 1
ATOM 1543 C C . GLY A 1 205 ? -32.260 -58.175 72.077 1.00 34.00 205 GLY A C 1
ATOM 1544 O O . GLY A 1 205 ? -32.930 -58.366 71.067 1.00 34.00 205 GLY A O 1
ATOM 1545 N N . GLY A 1 206 ? -30.946 -58.501 72.145 1.00 32.75 206 GLY A N 1
ATOM 1546 C CA . GLY A 1 206 ? -30.091 -59.158 71.097 1.00 32.75 206 GLY A CA 1
ATOM 1547 C C . GLY A 1 206 ? -29.000 -58.227 70.493 1.00 32.75 206 GLY A C 1
ATOM 1548 O O . GLY A 1 206 ? -29.356 -57.117 70.114 1.00 32.75 206 GLY A O 1
ATOM 1549 N N . GLU A 1 207 ? -27.666 -58.450 70.493 1.00 39.69 207 GLU A N 1
ATOM 1550 C CA . GLU A 1 207 ? -26.750 -59.598 70.176 1.00 39.69 207 GLU A CA 1
ATOM 1551 C C . GLU A 1 207 ? -26.472 -59.772 68.654 1.00 39.69 207 GLU A C 1
ATOM 1553 O O . GLU A 1 207 ? -27.433 -59.852 67.896 1.00 39.69 207 GLU A O 1
ATOM 1558 N N . GLY A 1 208 ? -25.232 -59.841 68.111 1.00 33.75 208 GLY A N 1
ATOM 1559 C CA . GLY A 1 208 ? -23.849 -59.742 68.654 1.00 33.75 208 GLY A CA 1
ATOM 1560 C C . GLY A 1 208 ? -22.745 -59.904 67.553 1.00 33.75 208 GLY A C 1
ATOM 1561 O O . GLY A 1 208 ? -23.083 -59.798 66.378 1.00 33.75 208 GLY A O 1
ATOM 1562 N N . ASP A 1 209 ? -21.488 -60.225 67.944 1.00 32.62 209 ASP A N 1
ATOM 1563 C CA . ASP A 1 209 ? -20.334 -60.784 67.150 1.00 32.62 209 ASP A CA 1
ATOM 1564 C C . ASP A 1 209 ? -19.103 -59.889 66.738 1.00 32.62 209 ASP A C 1
ATOM 1566 O O . ASP A 1 209 ? -19.141 -58.662 66.828 1.00 32.62 209 ASP A O 1
ATOM 1570 N N . GLU A 1 210 ? -17.973 -60.549 66.401 1.00 39.16 210 GLU A N 1
ATOM 1571 C CA . GLU A 1 210 ? -16.539 -60.122 66.338 1.00 39.16 210 GLU A CA 1
ATOM 1572 C C . GLU A 1 210 ? -16.043 -59.601 64.941 1.00 39.16 210 GLU A C 1
ATOM 1574 O O . GLU A 1 210 ? -16.793 -59.652 63.971 1.00 39.16 210 GLU A O 1
ATOM 1579 N N . GLY A 1 211 ? -14.814 -59.088 64.674 1.00 31.59 211 GLY A N 1
ATOM 1580 C CA . GLY A 1 211 ? -13.584 -58.797 65.455 1.00 31.59 211 GLY A CA 1
ATOM 1581 C C . GLY A 1 211 ? -12.347 -58.424 64.567 1.00 31.59 211 GLY A C 1
ATOM 1582 O O . GLY A 1 211 ? -12.477 -58.323 63.351 1.00 31.59 211 GLY A O 1
ATOM 1583 N N . SER A 1 212 ? -11.138 -58.321 65.163 1.00 33.62 212 SER A N 1
ATOM 1584 C CA . SER A 1 212 ? -9.770 -58.161 64.554 1.00 33.62 212 SER A CA 1
ATOM 1585 C C . SER A 1 212 ? -9.224 -56.762 64.132 1.00 33.62 212 SER A C 1
ATOM 1587 O O . SER A 1 212 ? -9.944 -55.927 63.599 1.00 33.62 212 SER A O 1
ATOM 1589 N N . GLY A 1 213 ? -7.905 -56.543 64.350 1.00 28.02 213 GLY A N 1
ATOM 1590 C CA . GLY A 1 213 ? -7.053 -55.400 63.903 1.00 28.02 213 GLY A CA 1
ATOM 1591 C C . GLY A 1 213 ? -5.884 -55.866 62.990 1.00 28.02 213 GLY A C 1
ATOM 1592 O O . GLY A 1 213 ? -6.134 -56.828 62.260 1.00 28.02 213 GLY A O 1
ATOM 1593 N N . PRO A 1 214 ? -4.625 -55.328 63.033 1.00 51.81 214 PRO A N 1
ATOM 1594 C CA . PRO A 1 214 ? -4.047 -54.292 63.932 1.00 51.81 214 PRO A CA 1
ATOM 1595 C C . PRO A 1 214 ? -2.979 -53.297 63.319 1.00 51.81 214 PRO A C 1
ATOM 1597 O O . PRO A 1 214 ? -2.663 -53.364 62.137 1.00 51.81 214 PRO A O 1
ATOM 1600 N N . GLU A 1 215 ? -2.378 -52.458 64.194 1.00 35.50 215 GLU A N 1
ATOM 1601 C CA . GLU A 1 215 ? -0.957 -51.965 64.247 1.00 35.50 215 GLU A CA 1
ATOM 1602 C C . GLU A 1 215 ? -0.335 -50.855 63.336 1.00 35.50 215 GLU A C 1
ATOM 1604 O O . GLU A 1 215 ? -0.779 -50.585 62.224 1.00 35.50 215 GLU A O 1
ATOM 1609 N N . GLY A 1 216 ? 0.733 -50.218 63.885 1.00 30.88 216 GLY A N 1
ATOM 1610 C CA . GLY A 1 216 ? 1.536 -49.067 63.387 1.00 30.88 216 GLY A CA 1
ATOM 1611 C C . GLY A 1 216 ? 1.171 -47.729 64.077 1.00 30.88 216 GLY A C 1
ATOM 1612 O O . GLY A 1 216 ? 0.099 -47.205 63.797 1.00 30.88 216 GLY A O 1
ATOM 1613 N N . GLU A 1 217 ? 1.868 -47.150 65.075 1.00 34.22 217 GLU A N 1
ATOM 1614 C CA . GLU A 1 217 ? 3.308 -46.806 65.280 1.00 34.22 217 GLU A CA 1
ATOM 1615 C C . GLU A 1 217 ? 3.828 -45.732 64.281 1.00 34.22 217 GLU A C 1
ATOM 1617 O O . GLU A 1 217 ? 3.529 -45.832 63.096 1.00 34.22 217 GLU A O 1
ATOM 1622 N N . GLU A 1 218 ? 4.539 -44.644 64.646 1.00 31.75 218 GLU A N 1
ATOM 1623 C CA . GLU A 1 218 ? 5.281 -44.258 65.876 1.00 31.75 218 GLU A CA 1
ATOM 1624 C C . GLU A 1 218 ? 5.104 -42.761 66.297 1.00 31.75 218 GLU A C 1
ATOM 1626 O O . GLU A 1 218 ? 4.759 -41.899 65.492 1.00 31.75 218 GLU A O 1
ATOM 1631 N N . GLU A 1 219 ? 5.464 -42.449 67.550 1.00 35.38 219 GLU A N 1
ATOM 1632 C CA . GLU A 1 219 ? 6.049 -41.174 68.052 1.00 35.38 219 GLU A CA 1
ATOM 1633 C C . GLU A 1 219 ? 7.468 -41.536 68.584 1.00 35.38 219 GLU A C 1
ATOM 1635 O O . GLU A 1 219 ? 7.634 -42.712 68.927 1.00 35.38 219 GLU A O 1
ATOM 1640 N N . PRO A 1 220 ? 8.483 -40.638 68.739 1.00 48.47 220 PRO A N 1
ATOM 1641 C CA . PRO A 1 220 ? 8.346 -39.214 69.094 1.00 48.47 220 PRO A CA 1
ATOM 1642 C C . PRO A 1 220 ? 9.442 -38.255 68.533 1.00 48.47 220 PRO A C 1
ATOM 1644 O O . PRO A 1 220 ? 10.283 -38.641 67.724 1.00 48.47 220 PRO A O 1
ATOM 1647 N N . GLY A 1 221 ? 9.555 -37.032 69.086 1.00 28.41 221 GLY A N 1
ATOM 1648 C CA . GLY A 1 221 ? 10.887 -36.422 69.307 1.00 28.41 221 GLY A CA 1
ATOM 1649 C C . GLY A 1 221 ? 10.990 -34.888 69.279 1.00 28.41 221 GLY A C 1
ATOM 1650 O O . GLY A 1 221 ? 10.894 -34.268 68.227 1.00 28.41 221 GLY A O 1
ATOM 1651 N N . GLY A 1 222 ? 11.271 -34.261 70.430 1.00 27.45 222 GLY A N 1
ATOM 1652 C CA . GLY A 1 222 ? 11.445 -32.802 70.541 1.00 27.45 222 GLY A CA 1
ATOM 1653 C C . GLY A 1 222 ? 12.833 -32.259 70.146 1.00 27.45 222 GLY A C 1
ATOM 1654 O O . GLY A 1 222 ? 13.812 -32.997 70.064 1.00 27.45 222 GLY A O 1
ATOM 1655 N N . GLY A 1 223 ? 12.937 -30.931 69.988 1.00 29.66 223 GLY A N 1
ATOM 1656 C CA . GLY A 1 223 ? 14.198 -30.220 69.731 1.00 29.66 223 GLY A CA 1
ATOM 1657 C C . GLY A 1 223 ? 14.151 -28.737 70.133 1.00 29.66 223 GLY A C 1
ATOM 1658 O O . GLY A 1 223 ? 13.245 -28.012 69.734 1.00 29.66 223 GLY A O 1
ATOM 1659 N N . LEU A 1 224 ? 15.127 -28.281 70.930 1.00 34.41 224 LEU A N 1
ATOM 1660 C CA . LEU A 1 224 ? 15.232 -26.907 71.453 1.00 34.41 224 LEU A CA 1
ATOM 1661 C C . LEU A 1 224 ? 16.450 -26.161 70.870 1.00 34.41 224 LEU A C 1
ATOM 1663 O O . LEU A 1 224 ? 17.581 -26.525 71.176 1.00 34.41 224 LEU A O 1
ATOM 1667 N N . ALA A 1 225 ? 16.220 -25.077 70.120 1.00 33.25 225 ALA A N 1
ATOM 1668 C CA . ALA A 1 225 ? 17.150 -23.959 69.853 1.00 33.25 225 ALA A CA 1
ATOM 1669 C C . ALA A 1 225 ? 16.338 -22.841 69.152 1.00 33.25 225 ALA A C 1
ATOM 1671 O O . ALA A 1 225 ? 15.650 -23.137 68.185 1.00 33.25 225 ALA A O 1
ATOM 1672 N N . PHE A 1 226 ? 16.211 -21.576 69.568 1.00 27.95 226 PHE A N 1
ATOM 1673 C CA . PHE A 1 226 ? 17.013 -20.615 70.346 1.00 27.95 226 PHE A CA 1
ATOM 1674 C C . PHE A 1 226 ? 17.962 -19.708 69.522 1.00 27.95 226 PHE A C 1
ATOM 1676 O O . PHE A 1 226 ? 19.130 -20.006 69.302 1.00 27.95 226 PHE A O 1
ATOM 1683 N N . THR A 1 227 ? 17.437 -18.508 69.225 1.00 37.28 227 THR A N 1
ATOM 1684 C CA . THR A 1 227 ? 18.096 -17.189 69.041 1.00 37.28 227 THR A CA 1
ATOM 1685 C C . THR A 1 227 ? 18.772 -16.724 67.733 1.00 37.28 227 THR A C 1
ATOM 1687 O O . THR A 1 227 ? 19.771 -17.267 67.285 1.00 37.28 227 THR A O 1
ATOM 1690 N N . ARG A 1 228 ? 18.344 -15.494 67.374 1.00 32.62 228 ARG A N 1
ATOM 1691 C CA . ARG A 1 228 ? 19.113 -14.289 66.965 1.00 32.62 228 ARG A CA 1
ATOM 1692 C C . ARG A 1 228 ? 19.543 -14.068 65.504 1.00 32.62 228 ARG A C 1
ATOM 1694 O O . ARG A 1 228 ? 20.413 -14.738 64.971 1.00 32.62 228 ARG A O 1
ATOM 1701 N N . GLY A 1 229 ? 19.084 -12.920 64.997 1.00 28.92 229 GLY A N 1
ATOM 1702 C CA . GLY A 1 229 ? 19.704 -12.086 63.964 1.00 28.92 229 GLY A CA 1
ATOM 1703 C C . GLY A 1 229 ? 18.961 -10.744 63.926 1.00 28.92 229 GLY A C 1
ATOM 1704 O O . GLY A 1 229 ? 17.791 -10.730 63.567 1.00 28.92 229 GLY A O 1
ATOM 1705 N N . CYS A 1 230 ? 19.585 -9.652 64.379 1.00 35.62 230 CYS A N 1
ATOM 1706 C CA . CYS A 1 230 ? 18.934 -8.341 64.534 1.00 35.62 230 CYS A CA 1
ATOM 1707 C C . CYS A 1 230 ? 19.391 -7.337 63.462 1.00 35.62 230 CYS A C 1
ATOM 1709 O O . CYS A 1 230 ? 20.566 -7.321 63.111 1.00 35.62 230 CYS A O 1
ATOM 1711 N N . ASP A 1 231 ? 18.440 -6.509 63.025 1.00 36.25 231 ASP A N 1
ATOM 1712 C CA . ASP A 1 231 ? 18.491 -5.070 62.707 1.00 36.25 231 ASP A CA 1
ATOM 1713 C C . ASP A 1 231 ? 19.733 -4.424 62.053 1.00 36.25 231 ASP A C 1
ATOM 1715 O O . ASP A 1 231 ? 20.868 -4.547 62.505 1.00 36.25 231 ASP A O 1
ATOM 1719 N N . ASN A 1 232 ? 19.467 -3.539 61.084 1.00 34.00 232 ASN A N 1
ATOM 1720 C CA . ASN A 1 232 ? 20.295 -2.364 60.779 1.00 34.00 232 ASN A CA 1
ATOM 1721 C C . ASN A 1 232 ? 19.401 -1.182 60.342 1.00 34.00 232 ASN A C 1
ATOM 1723 O O . ASN A 1 232 ? 18.286 -1.394 59.866 1.00 34.00 232 ASN A O 1
ATOM 1727 N N . VAL A 1 233 ? 19.865 0.061 60.540 1.00 35.53 233 VAL A N 1
ATOM 1728 C CA . VAL A 1 233 ? 19.029 1.285 60.532 1.00 35.53 233 VAL A CA 1
ATOM 1729 C C . VAL A 1 233 ? 19.683 2.450 59.767 1.00 35.53 233 VAL A C 1
ATOM 1731 O O . VAL A 1 233 ? 20.860 2.715 59.975 1.00 35.53 233 VAL A O 1
ATOM 1734 N N . SER A 1 234 ? 18.885 3.178 58.967 1.00 34.00 234 SER A N 1
ATOM 1735 C CA . SER A 1 234 ? 19.039 4.585 58.499 1.00 34.00 234 SER A CA 1
ATOM 1736 C C . SER A 1 234 ? 17.762 4.929 57.699 1.00 34.00 234 SER A C 1
ATOM 1738 O O . SER A 1 234 ? 17.391 4.136 56.844 1.00 34.00 234 SER A O 1
ATOM 1740 N N . ILE A 1 235 ? 16.930 5.959 57.927 1.00 34.03 235 ILE A N 1
ATOM 1741 C CA . ILE A 1 235 ? 17.058 7.380 58.335 1.00 34.03 235 ILE A CA 1
ATOM 1742 C C . ILE A 1 235 ? 17.680 8.296 57.257 1.00 34.03 235 ILE A C 1
ATOM 1744 O O . ILE A 1 235 ? 18.891 8.267 57.067 1.00 34.03 235 ILE A O 1
ATOM 1748 N N . ILE A 1 236 ? 16.846 9.148 56.626 1.00 30.58 236 ILE A N 1
ATOM 1749 C CA . ILE A 1 236 ? 16.930 10.635 56.487 1.00 30.58 236 ILE A CA 1
ATOM 1750 C C . ILE A 1 236 ? 15.848 11.125 55.483 1.00 30.58 236 ILE A C 1
ATOM 1752 O O . ILE A 1 236 ? 15.500 10.412 54.547 1.00 30.58 236 ILE A O 1
ATOM 1756 N N . SER A 1 237 ? 15.304 12.337 55.671 1.00 31.62 237 SER A N 1
ATOM 1757 C CA . SER A 1 237 ? 14.261 12.959 54.821 1.00 31.62 237 SER A CA 1
ATOM 1758 C C . SER A 1 237 ? 14.701 14.313 54.240 1.00 31.62 237 SER A C 1
ATOM 1760 O O . SER A 1 237 ? 15.535 14.989 54.839 1.00 31.62 237 SER A O 1
ATOM 1762 N N . ILE A 1 238 ? 14.092 14.751 53.126 1.00 30.28 238 ILE A N 1
ATOM 1763 C CA . ILE A 1 238 ? 14.219 16.109 52.546 1.00 30.28 238 ILE A CA 1
ATOM 1764 C C . ILE A 1 238 ? 12.826 16.599 52.076 1.00 30.28 238 ILE A C 1
ATOM 1766 O O . ILE A 1 238 ? 11.966 15.784 51.752 1.00 30.28 238 ILE A O 1
ATOM 1770 N N . ALA A 1 239 ? 12.590 17.917 52.065 1.00 31.98 239 ALA A N 1
ATOM 1771 C CA . ALA A 1 239 ? 11.348 18.593 51.647 1.00 31.98 239 ALA A CA 1
ATOM 1772 C C . ALA A 1 239 ? 11.698 19.951 50.958 1.00 31.98 239 ALA A C 1
ATOM 1774 O O . ALA A 1 239 ? 12.881 20.261 50.840 1.00 31.98 239 ALA A O 1
ATOM 1775 N N . SER A 1 240 ? 10.801 20.831 50.482 1.00 29.73 240 SER A N 1
ATOM 1776 C CA . SER A 1 240 ? 9.347 21.002 50.688 1.00 29.73 240 SER A CA 1
ATOM 1777 C C . SER A 1 240 ? 8.728 21.902 49.581 1.00 29.73 240 SER A C 1
ATOM 1779 O O . SER A 1 240 ? 9.397 22.195 48.594 1.00 29.73 240 SER A O 1
ATOM 1781 N N . SER A 1 241 ? 7.523 22.447 49.828 1.00 31.17 241 SER A N 1
ATOM 1782 C CA . SER A 1 241 ? 6.829 23.569 49.139 1.00 31.17 241 SER A CA 1
ATOM 1783 C C . SER A 1 241 ? 6.116 23.291 47.793 1.00 31.17 241 SER A C 1
ATOM 1785 O O . SER A 1 241 ? 6.526 22.404 47.058 1.00 31.17 241 SER A O 1
ATOM 1787 N N . SER A 1 242 ? 5.097 24.057 47.348 1.00 27.95 242 SER A N 1
ATOM 1788 C CA . SER A 1 242 ? 3.829 24.502 47.999 1.00 27.95 242 SER A CA 1
ATOM 1789 C C . SER A 1 242 ? 2.973 25.374 47.046 1.00 27.95 242 SER A C 1
ATOM 1791 O O . SER A 1 242 ? 3.501 26.377 46.575 1.00 27.95 242 SER A O 1
ATOM 1793 N N . ALA A 1 243 ? 1.667 25.095 46.862 1.00 31.84 243 ALA A N 1
ATOM 1794 C CA . ALA A 1 243 ? 0.579 26.074 46.582 1.00 31.84 243 ALA A CA 1
ATOM 1795 C C . ALA A 1 243 ? -0.780 25.378 46.302 1.00 31.84 243 ALA A C 1
ATOM 1797 O O . ALA A 1 243 ? -0.797 24.311 45.698 1.00 31.84 243 ALA A O 1
ATOM 1798 N N . GLY A 1 244 ? -1.915 26.010 46.655 1.00 30.16 244 GLY A N 1
ATOM 1799 C CA . GLY A 1 244 ? -3.271 25.597 46.220 1.00 30.16 244 GLY A CA 1
ATOM 1800 C C . GLY A 1 244 ? -4.264 25.255 47.349 1.00 30.16 244 GLY A C 1
ATOM 1801 O O . GLY A 1 244 ? -3.899 24.628 48.337 1.00 30.16 244 GLY A O 1
ATOM 1802 N N . SER A 1 245 ? -5.521 25.703 47.225 1.00 29.69 245 SER A N 1
ATOM 1803 C CA . SER A 1 245 ? -6.610 25.611 48.228 1.00 29.69 245 SER A CA 1
ATOM 1804 C C . SER A 1 245 ? -7.964 25.934 47.543 1.00 29.69 245 SER A C 1
ATOM 1806 O O . SER A 1 245 ? -7.886 26.574 46.489 1.00 29.69 245 SER A O 1
ATOM 1808 N N . PRO A 1 246 ? -9.182 25.631 48.072 1.00 41.84 246 PRO A N 1
ATOM 1809 C CA . PRO A 1 246 ? -9.562 24.892 49.298 1.00 41.84 246 PRO A CA 1
ATOM 1810 C C . PRO A 1 246 ? -10.623 23.755 49.122 1.00 41.84 246 PRO A C 1
ATOM 1812 O O . PRO A 1 246 ? -11.345 23.710 48.135 1.00 41.84 246 PRO A O 1
ATOM 1815 N N . GLN A 1 247 ? -10.841 22.978 50.204 1.00 31.09 247 GLN A N 1
ATOM 1816 C CA . GLN A 1 247 ? -12.049 22.164 50.527 1.00 31.09 247 GLN A CA 1
ATOM 1817 C C . GLN A 1 247 ? -12.390 20.916 49.661 1.00 31.09 247 GLN A C 1
ATOM 1819 O O . GLN A 1 247 ? -11.897 20.787 48.546 1.00 31.09 247 GLN A O 1
ATOM 1824 N N . PRO A 1 248 ? -13.247 19.980 50.157 1.00 33.81 248 PRO A N 1
ATOM 1825 C CA . PRO A 1 248 ? -13.912 19.912 51.472 1.00 33.81 248 PRO A CA 1
ATOM 1826 C C . PRO A 1 248 ? -13.317 18.863 52.442 1.00 33.81 248 PRO A C 1
ATOM 1828 O O . PRO A 1 248 ? -12.412 18.101 52.112 1.00 33.81 248 PRO A O 1
ATOM 1831 N N . ARG A 1 249 ? -13.833 18.822 53.681 1.00 35.81 249 ARG A N 1
ATOM 1832 C CA . ARG A 1 249 ? -13.392 17.889 54.739 1.00 35.81 249 ARG A CA 1
ATOM 1833 C C . ARG A 1 249 ? -13.794 16.435 54.437 1.00 35.81 249 ARG A C 1
ATOM 1835 O O . ARG A 1 249 ? -14.976 16.110 54.521 1.00 35.81 249 ARG A O 1
ATOM 1842 N N . ARG A 1 250 ? -12.821 15.533 54.263 1.00 31.48 250 ARG A N 1
ATOM 1843 C CA . ARG A 1 250 ? -12.997 14.105 54.599 1.00 31.48 250 ARG A CA 1
ATOM 1844 C C . ARG A 1 250 ? -12.677 13.904 56.085 1.00 31.48 250 ARG A C 1
ATOM 1846 O O . ARG A 1 250 ? -11.685 14.441 56.570 1.00 31.48 250 ARG A O 1
ATOM 1853 N N . ARG A 1 251 ? -13.507 13.144 56.808 1.00 32.75 251 ARG A N 1
ATOM 1854 C CA . ARG A 1 251 ? -13.148 12.631 58.142 1.00 32.75 251 ARG A CA 1
ATOM 1855 C C . ARG A 1 251 ? -12.086 11.532 57.972 1.00 32.75 251 ARG A C 1
ATOM 1857 O O . ARG A 1 251 ? -12.306 10.666 57.126 1.00 32.75 251 ARG A O 1
ATOM 1864 N N . PRO A 1 252 ? -11.005 11.506 58.767 1.00 37.22 252 PRO A N 1
ATOM 1865 C CA . PRO A 1 252 ? -10.343 10.252 59.112 1.00 37.22 252 PRO A CA 1
ATOM 1866 C C . PRO A 1 252 ? -11.319 9.400 59.935 1.00 37.22 252 PRO A C 1
ATOM 1868 O O . PRO A 1 252 ? -12.033 9.950 60.780 1.00 37.22 252 PRO A O 1
ATOM 1871 N N . SER A 1 253 ? -11.369 8.089 59.704 1.00 29.78 253 SER A N 1
ATOM 1872 C CA . SER A 1 253 ? -12.047 7.174 60.622 1.00 29.78 253 SER A CA 1
ATOM 1873 C C . SER A 1 253 ? -11.095 6.782 61.769 1.00 29.78 253 SER A C 1
ATOM 1875 O O . SER A 1 253 ? -9.924 6.499 61.511 1.00 29.78 253 SER A O 1
ATOM 1877 N N . PRO A 1 254 ? -11.538 6.833 63.041 1.00 41.97 254 PRO A N 1
ATOM 1878 C CA . PRO A 1 254 ? -10.697 6.513 64.192 1.00 41.97 254 PRO A CA 1
ATOM 1879 C C . PRO A 1 254 ? -10.911 5.056 64.625 1.00 41.97 254 PRO A C 1
ATOM 1881 O O . PRO A 1 254 ? -11.770 4.776 65.457 1.00 41.97 254 PRO A O 1
ATOM 1884 N N . GLU A 1 255 ? -10.156 4.118 64.049 1.00 39.25 255 GLU A N 1
ATOM 1885 C CA . GLU A 1 255 ? -10.360 2.682 64.309 1.00 39.25 255 GLU A CA 1
ATOM 1886 C C . GLU A 1 255 ? -9.068 1.847 64.411 1.00 39.25 255 GLU A C 1
ATOM 1888 O O . GLU A 1 255 ? -9.035 0.702 63.966 1.00 39.25 255 GLU A O 1
ATOM 1893 N N . HIS A 1 256 ? -8.019 2.395 65.051 1.00 46.81 256 HIS A N 1
ATOM 1894 C CA . HIS A 1 256 ? -6.983 1.594 65.737 1.00 46.81 256 HIS A CA 1
ATOM 1895 C C . HIS A 1 256 ? -6.163 2.387 66.783 1.00 46.81 256 HIS A C 1
ATOM 1897 O O . HIS A 1 256 ? -5.003 2.711 66.560 1.00 46.81 256 HIS A O 1
ATOM 1903 N N . GLU A 1 257 ? -6.751 2.675 67.949 1.00 43.81 257 GLU A N 1
ATOM 1904 C CA . GLU A 1 257 ? -6.015 3.042 69.176 1.00 43.81 257 GLU A CA 1
ATOM 1905 C C . GLU A 1 257 ? -6.880 2.750 70.428 1.00 43.81 257 GLU A C 1
ATOM 1907 O O . GLU A 1 257 ? -8.100 2.630 70.327 1.00 43.81 257 GLU A O 1
ATOM 1912 N N . ASP A 1 258 ? -6.242 2.570 71.592 1.00 44.50 258 ASP A N 1
ATOM 1913 C CA . ASP A 1 258 ? -6.852 2.456 72.935 1.00 44.50 258 ASP A CA 1
ATOM 1914 C C . ASP A 1 258 ? -7.915 1.363 73.219 1.00 44.50 258 ASP A C 1
ATOM 1916 O O . ASP A 1 258 ? -8.962 1.617 73.814 1.00 44.50 258 ASP A O 1
ATOM 1920 N N . THR A 1 259 ? -7.584 0.090 72.961 1.00 48.94 259 THR A N 1
ATOM 1921 C CA . THR A 1 259 ? -8.232 -1.061 73.653 1.00 48.94 259 THR A CA 1
ATOM 1922 C C . THR A 1 259 ? -7.285 -1.909 74.514 1.00 48.94 259 THR A C 1
ATOM 1924 O O . THR A 1 259 ? -7.738 -2.572 75.445 1.00 48.94 259 THR A O 1
ATOM 1927 N N . ALA A 1 260 ? -5.966 -1.844 74.297 1.00 42.78 260 ALA A N 1
ATOM 1928 C CA . ALA A 1 260 ? -4.983 -2.610 75.079 1.00 42.78 260 ALA A CA 1
ATOM 1929 C C . ALA A 1 260 ? -4.775 -2.090 76.522 1.00 42.78 260 ALA A C 1
ATOM 1931 O O . ALA A 1 260 ? -4.311 -2.826 77.391 1.00 42.78 260 ALA A O 1
ATOM 1932 N N . SER A 1 261 ? -5.122 -0.828 76.792 1.00 47.91 261 SER A N 1
ATOM 1933 C CA . SER A 1 261 ? -4.720 -0.100 78.009 1.00 47.91 261 SER A CA 1
ATOM 1934 C C . SER A 1 261 ? -5.624 -0.311 79.238 1.00 47.91 261 SER A C 1
ATOM 1936 O O . SER A 1 261 ? -5.332 0.235 80.300 1.00 47.91 261 SER A O 1
ATOM 1938 N N . LEU A 1 262 ? -6.716 -1.085 79.133 1.00 44.00 262 LEU A N 1
ATOM 1939 C CA . LEU A 1 262 ? -7.743 -1.195 80.189 1.00 44.00 262 LEU A CA 1
ATOM 1940 C C . LEU A 1 262 ? -7.716 -2.494 81.019 1.00 44.00 262 LEU A C 1
ATOM 1942 O O . LEU A 1 262 ? -8.514 -2.644 81.940 1.00 44.00 262 LEU A O 1
ATOM 1946 N N . LEU A 1 263 ? -6.762 -3.403 80.788 1.00 42.62 263 LEU A N 1
ATOM 1947 C CA . LEU A 1 263 ? -6.608 -4.636 81.586 1.00 42.62 263 LEU A CA 1
ATOM 1948 C C . LEU A 1 263 ? -5.803 -4.452 82.894 1.00 42.62 263 LEU A C 1
ATOM 1950 O O . LEU A 1 263 ? -5.396 -5.433 83.512 1.00 42.62 263 LEU A O 1
ATOM 1954 N N . SER A 1 264 ? -5.566 -3.210 83.339 1.00 53.00 264 SER A N 1
ATOM 1955 C CA . SER A 1 264 ? -4.681 -2.894 84.477 1.00 53.00 264 SER A CA 1
ATOM 1956 C C . SER A 1 264 ? -5.341 -2.059 85.589 1.00 53.00 264 SER A C 1
ATOM 1958 O O . SER A 1 264 ? -4.716 -1.168 86.171 1.00 53.00 264 SER A O 1
ATOM 1960 N N . THR A 1 265 ? -6.596 -2.344 85.949 1.00 43.97 265 THR A N 1
ATOM 1961 C CA . THR A 1 265 ? -7.146 -1.909 87.252 1.00 43.97 265 THR A CA 1
ATOM 1962 C C . THR A 1 265 ? -8.167 -2.914 87.783 1.00 43.97 265 THR A C 1
ATOM 1964 O O . THR A 1 265 ? -9.342 -2.893 87.430 1.00 43.97 265 THR A O 1
ATOM 1967 N N . GLY A 1 266 ? -7.710 -3.839 88.628 1.00 52.72 266 GLY A N 1
ATOM 1968 C CA . GLY A 1 266 ? -8.551 -4.920 89.136 1.00 52.72 266 GLY A CA 1
ATOM 1969 C C . GLY A 1 266 ? -9.590 -4.452 90.157 1.00 52.72 266 GLY A C 1
ATOM 1970 O O . GLY A 1 266 ? -9.237 -4.012 91.249 1.00 52.72 266 GLY A O 1
ATOM 1971 N N . THR A 1 267 ? -10.870 -4.663 89.849 1.00 44.97 267 THR A N 1
ATOM 1972 C CA . THR A 1 267 ? -11.912 -4.899 90.860 1.00 44.97 267 THR A CA 1
ATOM 1973 C C . THR A 1 267 ? -12.687 -6.157 90.477 1.00 44.97 267 THR A C 1
ATOM 1975 O O . THR A 1 267 ? -13.078 -6.329 89.326 1.00 44.97 267 THR A O 1
ATOM 1978 N N . LEU A 1 268 ? -12.865 -7.070 91.435 1.00 51.97 268 LEU A N 1
ATOM 1979 C CA . LEU A 1 268 ? -13.582 -8.331 91.236 1.00 51.97 268 LEU A CA 1
ATOM 1980 C C . LEU A 1 268 ? -15.095 -8.077 91.217 1.00 51.97 268 LEU A C 1
ATOM 1982 O O . LEU A 1 268 ? -15.768 -8.190 92.241 1.00 51.97 268 LEU A O 1
ATOM 1986 N N . VAL A 1 269 ? -15.619 -7.728 90.044 1.00 41.66 269 VAL A N 1
ATOM 1987 C CA . VAL A 1 269 ? -17.057 -7.769 89.751 1.00 41.66 269 VAL A CA 1
ATOM 1988 C C . VAL A 1 269 ? -17.375 -9.152 89.168 1.00 41.66 269 VAL A C 1
ATOM 1990 O O . VAL A 1 269 ? -16.712 -9.549 88.211 1.00 41.66 269 VAL A O 1
ATOM 1993 N N . PRO A 1 270 ? -18.349 -9.909 89.713 1.00 44.50 270 PRO A N 1
ATOM 1994 C CA . PRO A 1 270 ? -18.777 -11.175 89.120 1.00 44.50 270 PRO A CA 1
ATOM 1995 C C . PRO A 1 270 ? -19.256 -11.001 87.672 1.00 44.50 270 PRO A C 1
ATOM 1997 O O . PRO A 1 270 ? -19.884 -9.996 87.340 1.00 44.50 270 PRO A O 1
ATOM 2000 N N . GLU A 1 271 ? -19.022 -12.009 86.831 1.00 46.72 271 GLU A N 1
ATOM 2001 C CA . GLU A 1 271 ? -19.234 -11.980 85.367 1.00 46.72 271 GLU A CA 1
ATOM 2002 C C . GLU A 1 271 ? -20.698 -11.742 84.926 1.00 46.72 271 GLU A C 1
ATOM 2004 O O . GLU A 1 271 ? -20.989 -11.571 83.746 1.00 46.72 271 GLU A O 1
ATOM 2009 N N . SER A 1 272 ? -21.637 -11.683 85.870 1.00 47.06 272 SER A N 1
ATOM 2010 C CA . SER A 1 272 ? -23.083 -11.607 85.654 1.00 47.06 272 SER A CA 1
ATOM 2011 C C . SER A 1 272 ? -23.664 -10.192 85.478 1.00 47.06 272 SER A C 1
ATOM 2013 O O . SER A 1 272 ? -24.886 -10.051 85.524 1.00 47.06 272 SER A O 1
ATOM 2015 N N . ILE A 1 273 ? -22.849 -9.134 85.333 1.00 52.53 273 ILE A N 1
ATOM 2016 C CA . ILE A 1 273 ? -23.343 -7.742 85.164 1.00 52.53 273 ILE A CA 1
ATOM 2017 C C . ILE A 1 273 ? -22.680 -6.978 83.995 1.00 52.53 273 ILE A C 1
ATOM 2019 O O . ILE A 1 273 ? -22.633 -5.748 83.991 1.00 52.53 273 ILE A O 1
ATOM 2023 N N . TYR A 1 274 ? -22.234 -7.679 82.949 1.00 53.53 274 TYR A N 1
ATOM 2024 C CA . TYR A 1 274 ? -22.025 -7.054 81.636 1.00 53.53 274 TYR A CA 1
ATOM 2025 C C . TYR A 1 274 ? -23.339 -7.037 80.843 1.00 53.53 274 TYR A C 1
ATOM 2027 O O . TYR A 1 274 ? -23.595 -7.887 79.993 1.00 53.53 274 TYR A O 1
ATOM 2035 N N . LEU A 1 275 ? -24.191 -6.049 81.131 1.00 58.25 275 LEU A N 1
ATOM 2036 C CA . LEU A 1 275 ? -25.330 -5.729 80.269 1.00 58.25 275 LEU A CA 1
ATOM 2037 C C . LEU A 1 275 ? -24.805 -5.122 78.961 1.00 58.25 275 LEU A C 1
ATOM 2039 O O . LEU A 1 275 ? -24.311 -3.993 78.960 1.00 58.25 275 LEU A O 1
ATOM 2043 N N . LEU A 1 276 ? -24.916 -5.862 77.853 1.00 55.75 276 LEU A N 1
ATOM 2044 C CA . LEU A 1 276 ? -24.625 -5.323 76.522 1.00 55.75 276 LEU A CA 1
ATOM 2045 C C . LEU A 1 276 ? -25.523 -4.101 76.239 1.00 55.75 276 LEU A C 1
ATOM 2047 O O . LEU A 1 276 ? -26.699 -4.108 76.622 1.00 55.75 276 LEU A O 1
ATOM 2051 N N . PRO A 1 277 ? -25.014 -3.061 75.549 1.00 54.75 277 PRO A N 1
ATOM 2052 C CA . PRO A 1 277 ? -25.840 -1.932 75.143 1.00 54.75 277 PRO A CA 1
ATOM 2053 C C . PRO A 1 277 ? -27.033 -2.402 74.286 1.00 54.75 277 PRO A C 1
ATOM 2055 O O . PRO A 1 277 ? -26.853 -3.268 73.423 1.00 54.75 277 PRO A O 1
ATOM 2058 N N . PRO A 1 278 ? -28.250 -1.857 74.480 1.00 48.72 278 PRO A N 1
ATOM 2059 C CA . PRO A 1 278 ? -29.428 -2.298 73.736 1.00 48.72 278 PRO A CA 1
ATOM 2060 C C . PRO A 1 278 ? -29.230 -2.207 72.218 1.00 48.72 278 PRO A C 1
ATOM 2062 O O . PRO A 1 278 ? -28.902 -1.145 71.693 1.00 48.72 278 PRO A O 1
ATOM 2065 N N . GLY A 1 279 ? -29.447 -3.326 71.521 1.00 59.97 279 GLY A N 1
ATOM 2066 C CA . GLY A 1 279 ? -29.263 -3.453 70.070 1.00 59.97 279 GLY A CA 1
ATOM 2067 C C . GLY A 1 279 ? -28.002 -4.211 69.638 1.00 59.97 279 GLY A C 1
ATOM 2068 O O . GLY A 1 279 ? -27.904 -4.570 68.470 1.00 59.97 279 GLY A O 1
ATOM 2069 N N . PHE A 1 280 ? -27.072 -4.514 70.551 1.00 54.97 280 PHE A N 1
ATOM 2070 C CA . PHE A 1 280 ? -25.906 -5.349 70.252 1.00 54.97 280 PHE A CA 1
ATOM 2071 C C . PHE A 1 280 ? -26.187 -6.816 70.592 1.00 54.97 280 PHE A C 1
ATOM 2073 O O . PHE A 1 280 ? -26.459 -7.158 71.742 1.00 54.97 280 PHE A O 1
ATOM 2080 N N . GLN A 1 281 ? -26.108 -7.684 69.583 1.00 74.19 281 GLN A N 1
ATOM 2081 C CA . GLN A 1 281 ? -26.213 -9.133 69.736 1.00 74.19 281 GLN A CA 1
ATOM 2082 C C . GLN A 1 281 ? -24.809 -9.743 69.825 1.00 74.19 281 GLN A C 1
ATOM 2084 O O . GLN A 1 281 ? -23.915 -9.375 69.065 1.00 74.19 281 GLN A O 1
ATOM 2089 N N . LEU A 1 282 ? -24.612 -10.670 70.763 1.00 66.25 282 LEU A N 1
ATOM 2090 C CA . LEU A 1 282 ? -23.363 -11.415 70.912 1.00 66.25 282 LEU A CA 1
ATOM 2091 C C . LEU A 1 282 ? -23.277 -12.447 69.777 1.00 66.25 282 LEU A C 1
ATOM 2093 O O . LEU A 1 282 ? -24.007 -13.437 69.785 1.00 66.25 282 LEU A O 1
ATOM 2097 N N . VAL A 1 283 ? -22.431 -12.171 68.783 1.00 77.38 283 VAL A N 1
ATOM 2098 C CA . VAL A 1 283 ? -22.155 -13.081 67.660 1.00 77.38 283 VAL A CA 1
ATOM 2099 C C . VAL A 1 283 ? -21.366 -14.285 68.197 1.00 77.38 283 VAL A C 1
ATOM 2101 O O . VAL A 1 283 ? -20.318 -14.069 68.809 1.00 77.38 283 VAL A O 1
ATOM 2104 N N . PRO A 1 284 ? -21.826 -15.536 68.005 1.00 84.56 284 PRO A N 1
ATOM 2105 C CA . PRO A 1 284 ? -21.080 -16.728 68.406 1.00 84.56 284 PRO A CA 1
ATOM 2106 C C . PRO A 1 284 ? -19.705 -16.809 67.730 1.00 84.56 284 PRO A C 1
ATOM 2108 O O . PRO A 1 284 ? -19.570 -16.460 66.557 1.00 84.56 284 PRO A O 1
ATOM 2111 N N . ASP A 1 285 ? -18.701 -17.362 68.418 1.00 81.88 285 ASP A N 1
ATOM 2112 C CA . ASP A 1 285 ? -17.322 -17.452 67.901 1.00 81.88 285 ASP A CA 1
ATOM 2113 C C . ASP A 1 285 ? -17.224 -18.135 66.524 1.00 81.88 285 ASP A C 1
ATOM 2115 O O . ASP A 1 285 ? -16.377 -17.775 65.708 1.00 81.88 285 ASP A O 1
ATOM 2119 N N . GLY A 1 286 ? -18.115 -19.091 66.233 1.00 89.38 286 GLY A N 1
ATOM 2120 C CA . GLY A 1 286 ? -18.204 -19.749 64.926 1.00 89.38 286 GLY A CA 1
ATOM 2121 C C . GLY A 1 286 ? -18.675 -18.823 63.798 1.00 89.38 286 GLY A C 1
ATOM 2122 O O . GLY A 1 286 ? -18.092 -18.841 62.717 1.00 89.38 286 GLY A O 1
ATOM 2123 N N . GLU A 1 287 ? -19.678 -17.979 64.052 1.00 90.62 287 GLU A N 1
ATOM 2124 C CA . GLU A 1 287 ? -20.169 -16.977 63.091 1.00 90.62 287 GLU A CA 1
ATOM 2125 C C . GLU A 1 287 ? -19.138 -15.852 62.908 1.00 90.62 287 GLU A C 1
ATOM 2127 O O . GLU A 1 287 ? -18.873 -15.418 61.788 1.00 90.62 287 GLU A O 1
ATOM 2132 N N . TRP A 1 288 ? -18.467 -15.438 63.988 1.00 84.44 288 TRP A N 1
ATOM 2133 C CA . TRP A 1 288 ? -17.372 -14.466 63.926 1.00 84.44 288 TRP A CA 1
ATOM 2134 C C . TRP A 1 288 ? -16.162 -14.997 63.138 1.00 84.44 288 TRP A C 1
ATOM 2136 O O . TRP A 1 288 ? -15.589 -14.278 62.316 1.00 84.44 288 TRP A O 1
ATOM 2146 N N . ALA A 1 289 ? -15.798 -16.270 63.319 1.00 91.19 289 ALA A N 1
ATOM 2147 C CA . ALA A 1 289 ? -14.747 -16.922 62.540 1.00 91.19 289 ALA A CA 1
ATOM 2148 C C . ALA A 1 289 ? -15.120 -17.070 61.052 1.00 91.19 289 ALA A C 1
ATOM 2150 O O . ALA A 1 289 ? -14.258 -16.879 60.189 1.00 91.19 289 ALA A O 1
ATOM 2151 N N . GLN A 1 290 ? -16.390 -17.355 60.738 1.00 93.88 290 GLN A N 1
ATOM 2152 C CA . GLN A 1 290 ? -16.898 -17.377 59.361 1.00 93.88 290 GLN A CA 1
ATOM 2153 C C . GLN A 1 290 ? -16.817 -15.988 58.716 1.00 93.88 290 GLN A C 1
ATOM 2155 O O . GLN A 1 290 ? -16.185 -15.857 57.668 1.00 93.88 290 GLN A O 1
ATOM 2160 N N . LEU A 1 291 ? -17.322 -14.944 59.382 1.00 92.12 291 LEU A N 1
ATOM 2161 C CA . LEU A 1 291 ? -17.236 -13.557 58.908 1.00 92.12 291 LEU A CA 1
ATOM 2162 C C . LEU A 1 291 ? -15.783 -13.095 58.706 1.00 92.12 291 LEU A C 1
ATOM 2164 O O . LEU A 1 291 ? -15.484 -12.427 57.718 1.00 92.12 291 LEU A O 1
ATOM 2168 N N . GLN A 1 292 ? -14.845 -13.491 59.577 1.00 93.56 292 GLN A N 1
ATOM 2169 C CA . GLN A 1 292 ? -13.419 -13.236 59.340 1.00 93.56 292 GLN A CA 1
ATOM 2170 C C . GLN A 1 292 ? -12.873 -13.981 58.116 1.00 93.56 292 GLN A C 1
ATOM 2172 O O . GLN A 1 292 ? -12.033 -13.432 57.401 1.00 93.56 292 GLN A O 1
ATOM 2177 N N . GLN A 1 293 ? -13.298 -15.221 57.868 1.00 94.81 293 GLN A N 1
ATOM 2178 C CA . GLN A 1 293 ? -12.848 -15.980 56.701 1.00 94.81 293 GLN A CA 1
ATOM 2179 C C . GLN A 1 293 ? -13.431 -15.411 55.398 1.00 94.81 293 GLN A C 1
ATOM 2181 O O . GLN A 1 293 ? -12.729 -15.347 54.391 1.00 94.81 293 GLN A O 1
ATOM 2186 N N . GLU A 1 294 ? -14.679 -14.948 55.416 1.00 95.00 294 GLU A N 1
ATOM 2187 C CA . GLU A 1 294 ? -15.320 -14.250 54.297 1.00 95.00 294 GLU A CA 1
ATOM 2188 C C . GLU A 1 294 ? -14.663 -12.894 54.028 1.00 95.00 294 GLU A C 1
ATOM 2190 O O . GLU A 1 294 ? -14.302 -12.613 52.887 1.00 95.00 294 GLU A O 1
ATOM 2195 N N . ALA A 1 295 ? -14.390 -12.098 55.067 1.00 94.31 295 ALA A N 1
ATOM 2196 C CA . ALA A 1 295 ? -13.649 -10.844 54.935 1.00 94.31 295 ALA A CA 1
ATOM 2197 C C . ALA A 1 295 ? -12.254 -11.054 54.317 1.00 94.31 295 ALA A C 1
ATOM 2199 O O . ALA A 1 295 ? -11.866 -10.297 53.426 1.00 94.31 295 ALA A O 1
ATOM 2200 N N . ARG A 1 296 ? -11.525 -12.110 54.717 1.00 96.94 296 ARG A N 1
ATOM 2201 C CA . ARG A 1 296 ? -10.229 -12.477 54.112 1.00 96.94 296 ARG A CA 1
ATOM 2202 C C . ARG A 1 296 ? -10.374 -12.878 52.644 1.00 96.94 296 ARG A C 1
ATOM 2204 O O . ARG A 1 296 ? -9.693 -12.288 51.815 1.00 96.94 296 ARG A O 1
ATOM 2211 N N . ARG A 1 297 ? -11.314 -13.769 52.299 1.00 96.88 297 ARG A N 1
ATOM 2212 C CA . ARG A 1 297 ? -11.604 -14.149 50.898 1.00 96.88 297 ARG A CA 1
ATOM 2213 C C . ARG A 1 297 ? -11.955 -12.937 50.032 1.00 96.88 297 ARG A C 1
ATOM 2215 O O . ARG A 1 297 ? -11.477 -12.817 48.907 1.00 96.88 297 ARG A O 1
ATOM 2222 N N . HIS A 1 298 ? -12.766 -12.014 50.551 1.00 94.06 298 HIS A N 1
ATOM 2223 C CA . HIS A 1 298 ? -13.087 -10.773 49.853 1.00 94.06 298 HIS A CA 1
ATOM 2224 C C . HIS A 1 298 ? -11.849 -9.884 49.683 1.00 94.06 298 HIS A C 1
ATOM 2226 O O . HIS A 1 298 ? -11.618 -9.381 48.586 1.00 94.06 298 HIS A O 1
ATOM 2232 N N . GLN A 1 299 ? -11.016 -9.737 50.714 1.00 95.81 299 GLN A N 1
ATOM 2233 C CA . GLN A 1 299 ? -9.780 -8.956 50.645 1.00 95.81 299 GLN A CA 1
ATOM 2234 C C . GLN A 1 299 ? -8.756 -9.554 49.662 1.00 95.81 299 GLN A C 1
ATOM 2236 O O . GLN A 1 299 ? -8.189 -8.807 48.867 1.00 95.81 299 GLN A O 1
ATOM 2241 N N . GLU A 1 300 ? -8.602 -10.879 49.640 1.00 97.56 300 GLU A N 1
ATOM 2242 C CA . GLU A 1 300 ? -7.803 -11.632 48.662 1.00 97.56 300 GLU A CA 1
ATOM 2243 C C . GLU A 1 300 ? -8.338 -11.421 47.233 1.00 97.56 300 GLU A C 1
ATOM 2245 O O . GLU A 1 300 ? -7.579 -11.061 46.334 1.00 97.56 300 GLU A O 1
ATOM 2250 N N . SER A 1 301 ? -9.657 -11.531 47.019 1.00 96.38 301 SER A N 1
ATOM 2251 C CA . SER A 1 301 ? -10.272 -11.282 45.702 1.00 96.38 301 SER A CA 1
ATOM 2252 C C . SER A 1 301 ? -10.109 -9.829 45.227 1.00 96.38 301 SER A C 1
ATOM 2254 O O . SER A 1 301 ? -9.912 -9.577 44.039 1.00 96.38 301 SER A O 1
ATOM 2256 N N . LEU A 1 302 ? -10.118 -8.860 46.151 1.00 97.12 302 LEU A N 1
ATOM 2257 C CA . LEU A 1 302 ? -9.872 -7.445 45.857 1.00 97.12 302 LEU A CA 1
ATOM 2258 C C . LEU A 1 302 ? -8.391 -7.145 45.588 1.00 97.12 302 LEU A C 1
ATOM 2260 O O . LEU A 1 302 ? -8.100 -6.185 44.876 1.00 97.12 302 LEU A O 1
ATOM 2264 N N . GLN A 1 303 ? -7.461 -7.936 46.128 1.00 97.50 303 GLN A N 1
ATOM 2265 C CA . GLN A 1 303 ? -6.045 -7.880 45.753 1.00 97.50 303 GLN A CA 1
ATOM 2266 C C . GLN A 1 303 ? -5.841 -8.455 44.347 1.00 97.50 303 GLN A C 1
ATOM 2268 O O . GLN A 1 303 ? -5.289 -7.763 43.496 1.00 97.50 303 GLN A O 1
ATOM 2273 N N . GLN A 1 304 ? -6.411 -9.627 44.053 1.00 97.56 304 GLN A N 1
ATOM 2274 C CA . GLN A 1 304 ? -6.362 -10.242 42.719 1.00 97.56 304 GLN A CA 1
ATOM 2275 C C . GLN A 1 304 ? -6.950 -9.328 41.629 1.00 97.56 304 GLN A C 1
ATOM 2277 O O . GLN A 1 304 ? -6.335 -9.149 40.579 1.00 97.56 304 GLN A O 1
ATOM 2282 N N . LEU A 1 305 ? -8.093 -8.671 41.880 1.00 96.44 305 LEU A N 1
ATOM 2283 C CA . LEU A 1 305 ? -8.663 -7.693 40.939 1.00 96.44 305 LEU A CA 1
ATOM 2284 C C . LEU A 1 305 ? -7.780 -6.447 40.744 1.00 96.44 305 LEU A C 1
ATOM 2286 O O . LEU A 1 305 ? -7.800 -5.855 39.665 1.00 96.44 305 LEU A O 1
ATOM 2290 N N . ARG A 1 306 ? -7.011 -6.028 41.759 1.00 97.00 306 ARG A N 1
ATOM 2291 C CA . ARG A 1 306 ? -6.051 -4.916 41.627 1.00 97.00 306 ARG A CA 1
ATOM 2292 C C . ARG A 1 306 ? -4.839 -5.324 40.804 1.00 97.00 306 ARG A C 1
ATOM 2294 O O . ARG A 1 306 ? -4.481 -4.594 39.891 1.00 97.00 306 ARG A O 1
ATOM 2301 N N . GLU A 1 307 ? -4.270 -6.495 41.066 1.00 97.88 307 GLU A N 1
ATOM 2302 C CA . GLU A 1 307 ? -3.145 -7.043 40.299 1.00 97.88 307 GLU A CA 1
ATOM 2303 C C . GLU A 1 307 ? -3.517 -7.223 38.818 1.00 97.88 307 GLU A C 1
ATOM 2305 O O . GLU A 1 307 ? -2.764 -6.815 37.936 1.00 97.88 307 GLU A O 1
ATOM 2310 N N . GLN A 1 308 ? -4.724 -7.725 38.529 1.00 96.75 308 GLN A N 1
ATOM 2311 C CA . GLN A 1 308 ? -5.265 -7.813 37.165 1.00 96.75 308 GLN A CA 1
ATOM 2312 C C . GLN A 1 308 ? -5.449 -6.433 36.510 1.00 96.75 308 GLN A C 1
ATOM 2314 O O . GLN A 1 308 ? -5.111 -6.258 35.338 1.00 96.75 308 GLN A O 1
ATOM 2319 N N . LEU A 1 309 ? -5.951 -5.437 37.250 1.00 96.88 309 LEU A N 1
ATOM 2320 C CA . LEU A 1 309 ? -6.111 -4.067 36.752 1.00 96.88 309 LEU A CA 1
ATOM 2321 C C . LEU A 1 309 ? -4.759 -3.383 36.487 1.00 96.88 309 LEU A C 1
ATOM 2323 O O . LEU A 1 309 ? -4.617 -2.667 35.496 1.00 96.88 309 LEU A O 1
ATOM 2327 N N . GLU A 1 310 ? -3.766 -3.605 37.347 1.00 97.62 310 GLU A N 1
ATOM 2328 C CA . GLU A 1 310 ? -2.411 -3.074 37.191 1.00 97.62 310 GLU A CA 1
ATOM 2329 C C . GLU A 1 310 ? -1.680 -3.737 36.016 1.00 97.62 310 GLU A C 1
ATOM 2331 O O . GLU A 1 310 ? -1.068 -3.026 35.218 1.00 97.62 310 GLU A O 1
ATOM 2336 N N . ALA A 1 311 ? -1.820 -5.054 35.830 1.00 97.44 311 ALA A N 1
ATOM 2337 C CA . ALA A 1 311 ? -1.311 -5.762 34.655 1.00 97.44 311 ALA A CA 1
ATOM 2338 C C . ALA A 1 311 ? -1.953 -5.244 33.354 1.00 97.44 311 ALA A C 1
ATOM 2340 O O . ALA A 1 311 ? -1.242 -4.831 32.439 1.00 97.44 311 ALA A O 1
ATOM 2341 N N . ALA A 1 312 ? -3.287 -5.147 33.296 1.00 96.06 312 ALA A N 1
ATOM 2342 C CA . ALA A 1 312 ? -3.998 -4.607 32.134 1.00 96.06 312 ALA A CA 1
ATOM 2343 C C . ALA A 1 312 ? -3.639 -3.132 31.844 1.00 96.06 312 ALA A C 1
ATOM 2345 O O . ALA A 1 312 ? -3.615 -2.701 30.689 1.00 96.06 312 ALA A O 1
ATOM 2346 N N . MET A 1 313 ? -3.321 -2.343 32.878 1.00 96.62 313 MET A N 1
ATOM 2347 C CA . MET A 1 313 ? -2.809 -0.980 32.717 1.00 96.62 313 MET A CA 1
ATOM 2348 C C . MET A 1 313 ? -1.388 -0.962 32.131 1.00 96.62 313 MET A C 1
ATOM 2350 O O . MET A 1 313 ? -1.114 -0.134 31.262 1.00 96.62 313 MET A O 1
ATOM 2354 N N . GLN A 1 314 ? -0.503 -1.864 32.565 1.00 97.94 314 GLN A N 1
ATOM 2355 C CA . GLN A 1 314 ? 0.853 -2.002 32.018 1.00 97.94 314 GLN A CA 1
ATOM 2356 C C . GLN A 1 314 ? 0.825 -2.468 30.554 1.00 97.94 314 GLN A C 1
ATOM 2358 O O . GLN A 1 314 ? 1.471 -1.846 29.712 1.00 97.94 314 GLN A O 1
ATOM 2363 N N . GLU A 1 315 ? 0.014 -3.479 30.221 1.00 96.62 315 GLU A N 1
ATOM 2364 C CA . GLU A 1 315 ? -0.200 -3.929 28.837 1.00 96.62 315 GLU A CA 1
ATOM 2365 C C . GLU A 1 315 ? -0.718 -2.795 27.947 1.00 96.62 315 GLU A C 1
ATOM 2367 O O . GLU A 1 315 ? -0.168 -2.539 26.875 1.00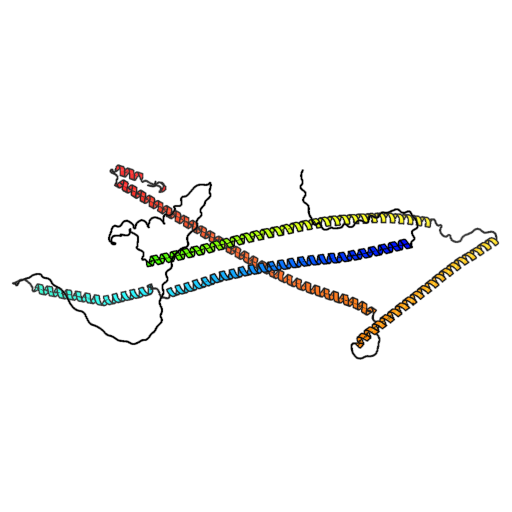 96.62 315 GLU A O 1
ATOM 2372 N N . LYS A 1 316 ? -1.735 -2.053 28.411 1.00 95.69 316 LYS A N 1
ATOM 2373 C CA . LYS A 1 316 ? -2.260 -0.883 27.697 1.00 95.69 316 LYS A CA 1
ATOM 2374 C C . LYS A 1 316 ? -1.162 0.149 27.424 1.00 95.69 316 LYS A C 1
ATOM 2376 O O . LYS A 1 316 ? -1.092 0.655 26.307 1.00 95.69 316 LYS A O 1
ATOM 2381 N N . LEU A 1 317 ? -0.330 0.480 28.414 1.00 98.31 317 LEU A N 1
ATOM 2382 C CA . LEU A 1 317 ? 0.755 1.452 28.242 1.00 98.31 317 LEU A CA 1
ATOM 2383 C C . LEU A 1 317 ? 1.797 0.952 27.231 1.00 98.31 317 LEU A C 1
ATOM 2385 O O . LEU A 1 317 ? 2.124 1.687 26.301 1.00 98.31 317 LEU A O 1
ATOM 2389 N N . GLY A 1 318 ? 2.221 -0.312 27.323 1.00 98.38 318 GLY A N 1
ATOM 2390 C CA . GLY A 1 318 ? 3.130 -0.928 26.350 1.00 98.38 318 GLY A CA 1
ATOM 2391 C C . GLY A 1 318 ? 2.572 -0.925 24.920 1.00 98.38 318 GLY A C 1
ATOM 2392 O O . GLY A 1 318 ? 3.282 -0.573 23.978 1.00 98.38 318 GLY A O 1
ATOM 2393 N N . LEU A 1 319 ? 1.280 -1.223 24.746 1.00 97.69 319 LEU A N 1
ATOM 2394 C CA . LEU A 1 319 ? 0.599 -1.143 23.448 1.00 97.69 319 LEU A CA 1
ATOM 2395 C C . LEU A 1 319 ? 0.488 0.300 22.928 1.00 97.69 319 LEU A C 1
ATOM 2397 O O . LEU A 1 319 ? 0.652 0.530 21.730 1.00 97.69 319 LEU A O 1
ATOM 2401 N N . GLN A 1 320 ? 0.251 1.286 23.801 1.00 97.94 320 GLN A N 1
ATOM 2402 C CA . GLN A 1 320 ? 0.252 2.703 23.418 1.00 97.94 320 GLN A CA 1
ATOM 2403 C C . GLN A 1 320 ? 1.652 3.185 23.004 1.00 97.94 320 GLN A C 1
ATOM 2405 O O . GLN A 1 320 ? 1.773 3.949 22.045 1.00 97.94 320 GLN A O 1
ATOM 2410 N N . GLU A 1 321 ? 2.710 2.716 23.666 1.00 98.19 321 GLU A N 1
ATOM 2411 C CA . GLU A 1 321 ? 4.092 3.029 23.294 1.00 98.19 321 GLU A CA 1
ATOM 2412 C C . GLU A 1 321 ? 4.520 2.352 21.986 1.00 98.19 321 GLU A C 1
ATOM 2414 O O . GLU A 1 321 ? 5.126 3.014 21.145 1.00 98.19 321 GLU A O 1
ATOM 2419 N N . ALA A 1 322 ? 4.151 1.087 21.761 1.00 97.31 322 ALA A N 1
ATOM 2420 C CA . ALA A 1 322 ? 4.406 0.380 20.504 1.00 97.31 322 ALA A CA 1
ATOM 2421 C C . ALA A 1 322 ? 3.647 1.008 19.316 1.00 97.31 322 ALA A C 1
ATOM 2423 O O . ALA A 1 322 ? 4.207 1.173 18.227 1.00 97.31 322 ALA A O 1
ATOM 2424 N N . LEU A 1 323 ? 2.394 1.434 19.524 1.00 97.00 323 LEU A N 1
ATOM 2425 C CA . LEU A 1 323 ? 1.628 2.184 18.525 1.00 97.00 323 LEU A CA 1
ATOM 2426 C C . LEU A 1 323 ? 2.274 3.547 18.224 1.00 97.00 323 LEU A C 1
ATOM 2428 O O . LEU A 1 323 ? 2.384 3.932 17.062 1.00 97.00 323 LEU A O 1
ATOM 2432 N N . ARG A 1 324 ? 2.759 4.262 19.249 1.00 98.38 324 ARG A N 1
ATOM 2433 C CA . ARG A 1 324 ? 3.502 5.518 19.059 1.00 98.38 324 ARG A CA 1
ATOM 2434 C C . ARG A 1 324 ? 4.768 5.285 18.227 1.00 98.38 324 ARG A C 1
ATOM 2436 O O . ARG A 1 324 ? 4.942 5.960 17.216 1.00 98.38 324 ARG A O 1
ATOM 2443 N N . GLN A 1 325 ? 5.609 4.322 18.609 1.00 98.38 325 GLN A N 1
ATOM 2444 C CA . GLN A 1 325 ? 6.857 3.996 17.904 1.00 98.38 325 GLN A CA 1
ATOM 2445 C C . GLN A 1 325 ? 6.600 3.650 16.430 1.00 98.38 325 GLN A C 1
ATOM 2447 O O . GLN A 1 325 ? 7.152 4.301 15.546 1.00 98.38 325 GLN A O 1
ATOM 2452 N N . SER A 1 326 ? 5.679 2.722 16.153 1.00 94.38 326 SER A N 1
ATOM 2453 C CA . SER A 1 326 ? 5.321 2.346 14.776 1.00 94.38 326 SER A CA 1
ATOM 2454 C C . SER A 1 326 ? 4.725 3.505 13.963 1.00 94.38 326 SER A C 1
ATOM 2456 O O . SER A 1 326 ? 5.015 3.619 12.771 1.00 94.38 326 SER A O 1
ATOM 2458 N N . SER A 1 327 ? 3.965 4.418 14.583 1.00 97.06 327 SER A N 1
ATOM 2459 C CA . SER A 1 327 ? 3.486 5.636 13.908 1.00 97.06 327 SER A CA 1
ATOM 2460 C C . SER A 1 327 ? 4.618 6.616 13.563 1.00 97.06 327 SER A C 1
ATOM 2462 O O . SER A 1 327 ? 4.613 7.208 12.483 1.00 97.06 327 SER A O 1
ATOM 2464 N N . GLU A 1 328 ? 5.627 6.744 14.430 1.00 98.50 328 GLU A N 1
ATOM 2465 C CA . GLU A 1 328 ? 6.812 7.573 14.190 1.00 98.50 328 GLU A CA 1
ATOM 2466 C C . GLU A 1 328 ? 7.729 6.961 13.125 1.00 98.50 328 GLU A C 1
ATOM 2468 O O . GLU A 1 328 ? 8.277 7.692 12.303 1.00 98.50 328 GLU A O 1
ATOM 2473 N N . ASP A 1 329 ? 7.890 5.638 13.102 1.00 97.56 329 ASP A N 1
ATOM 2474 C CA . ASP A 1 329 ? 8.688 4.942 12.086 1.00 97.56 329 ASP A CA 1
ATOM 2475 C C . ASP A 1 329 ? 8.009 4.957 10.711 1.00 97.56 329 ASP A C 1
ATOM 2477 O O . ASP A 1 329 ? 8.670 5.233 9.708 1.00 97.56 329 ASP A O 1
ATOM 2481 N N . CYS A 1 330 ? 6.683 4.805 10.662 1.00 97.75 330 CYS A N 1
ATOM 2482 C CA . CYS A 1 330 ? 5.889 5.054 9.458 1.00 97.75 330 CYS A CA 1
ATOM 2483 C C . CYS A 1 330 ? 6.070 6.501 8.957 1.00 97.75 330 CYS A C 1
ATOM 2485 O O . CYS A 1 330 ? 6.359 6.720 7.780 1.00 97.75 330 CYS A O 1
ATOM 2487 N N . ALA A 1 331 ? 6.004 7.500 9.846 1.00 98.12 331 ALA A N 1
ATOM 2488 C CA . ALA A 1 331 ? 6.236 8.898 9.477 1.00 98.12 331 ALA A CA 1
ATOM 2489 C C . ALA A 1 331 ? 7.660 9.143 8.933 1.00 98.12 331 ALA A C 1
ATOM 2491 O O . ALA A 1 331 ? 7.818 9.860 7.944 1.00 98.12 331 ALA A O 1
ATOM 2492 N N . LYS A 1 332 ? 8.693 8.516 9.518 1.00 98.12 332 LYS A N 1
ATOM 2493 C CA . LYS A 1 332 ? 10.078 8.567 9.005 1.00 98.12 332 LYS A CA 1
ATOM 2494 C C . LYS A 1 332 ? 10.172 7.964 7.600 1.00 98.12 332 LYS A C 1
ATOM 2496 O O . LYS A 1 332 ? 10.750 8.593 6.718 1.00 98.12 332 LYS A O 1
ATOM 2501 N N . GLN A 1 333 ? 9.576 6.793 7.369 1.00 98.25 333 GLN A N 1
ATOM 2502 C CA . GLN A 1 333 ? 9.556 6.140 6.052 1.00 98.25 333 GLN A CA 1
ATOM 2503 C C . GLN A 1 333 ? 8.852 7.007 4.997 1.00 98.25 333 GLN A C 1
ATOM 2505 O O . GLN A 1 333 ? 9.398 7.219 3.915 1.00 98.25 333 GLN A O 1
ATOM 2510 N N . VAL A 1 334 ? 7.691 7.585 5.327 1.00 97.88 334 VAL A N 1
ATOM 2511 C CA . VAL A 1 334 ? 6.966 8.512 4.440 1.00 97.88 334 VAL A CA 1
ATOM 2512 C C . VAL A 1 334 ? 7.814 9.744 4.099 1.00 97.88 334 VAL A C 1
ATOM 2514 O O . VAL A 1 334 ? 7.852 10.143 2.938 1.00 97.88 334 VAL A O 1
ATOM 2517 N N . LEU A 1 335 ? 8.544 10.320 5.061 1.00 98.56 335 LEU A N 1
ATOM 2518 C CA . LEU A 1 335 ? 9.448 11.449 4.801 1.00 98.56 335 LEU A CA 1
ATOM 2519 C C . LEU A 1 335 ? 10.601 11.082 3.850 1.00 98.56 335 LEU A C 1
ATOM 2521 O O . LEU A 1 335 ? 10.901 11.865 2.949 1.00 98.56 335 LEU A O 1
ATOM 2525 N N . VAL A 1 336 ? 11.208 9.897 3.996 1.00 98.31 336 VAL A N 1
ATOM 2526 C CA . VAL A 1 336 ? 12.252 9.415 3.066 1.00 98.31 336 VAL A CA 1
ATOM 2527 C C . VAL A 1 336 ? 11.690 9.193 1.659 1.00 98.31 336 VAL A C 1
ATOM 2529 O O . VAL A 1 336 ? 12.306 9.611 0.681 1.00 98.31 336 VAL A O 1
ATOM 2532 N N . LEU A 1 337 ? 10.498 8.601 1.538 1.00 97.88 337 LEU A N 1
ATOM 2533 C CA . LEU A 1 337 ? 9.843 8.406 0.242 1.00 97.88 337 LEU A CA 1
ATOM 2534 C C . LEU A 1 337 ? 9.485 9.741 -0.432 1.00 97.88 337 LEU A C 1
ATOM 2536 O O . LEU A 1 337 ? 9.658 9.875 -1.641 1.00 97.88 337 LEU A O 1
ATOM 2540 N N . LEU A 1 338 ? 9.044 10.750 0.328 1.00 98.12 338 LEU A N 1
ATOM 2541 C CA . LEU A 1 338 ? 8.762 12.091 -0.199 1.00 98.12 338 LEU A CA 1
ATOM 2542 C C . LEU A 1 338 ? 10.029 12.803 -0.702 1.00 98.12 338 LEU A C 1
ATOM 2544 O O . LEU A 1 338 ? 10.001 13.393 -1.781 1.00 98.12 338 LEU A O 1
ATOM 2548 N N . ASP A 1 339 ? 11.144 12.713 0.027 1.00 98.12 339 ASP A N 1
ATOM 2549 C CA . ASP A 1 339 ? 12.455 13.218 -0.412 1.00 98.12 339 ASP A CA 1
ATOM 2550 C C . ASP A 1 339 ? 12.950 12.498 -1.684 1.00 98.12 339 ASP A C 1
ATOM 2552 O O . ASP A 1 339 ? 13.398 13.144 -2.636 1.00 98.12 339 ASP A O 1
ATOM 2556 N N . GLN A 1 340 ? 12.789 11.173 -1.763 1.00 98.38 340 GLN A N 1
ATOM 2557 C CA . GLN A 1 340 ? 13.128 10.400 -2.960 1.00 98.38 340 GLN A CA 1
ATOM 2558 C C . GLN A 1 340 ? 12.247 10.775 -4.165 1.00 98.38 340 GLN A C 1
ATOM 2560 O O . GLN A 1 340 ? 12.762 10.905 -5.280 1.00 98.38 340 GLN A O 1
ATOM 2565 N N . ILE A 1 341 ? 10.946 11.010 -3.955 1.00 97.88 341 ILE A N 1
ATOM 2566 C CA . ILE A 1 341 ? 10.029 11.508 -4.991 1.00 97.88 341 ILE A CA 1
ATOM 2567 C C . ILE A 1 341 ? 10.490 12.885 -5.483 1.00 97.88 341 ILE A C 1
ATOM 2569 O O . ILE A 1 341 ? 10.683 13.043 -6.688 1.00 97.88 341 ILE A O 1
ATOM 2573 N N . GLN A 1 342 ? 10.763 13.840 -4.588 1.00 98.56 342 GLN A N 1
ATOM 2574 C CA . GLN A 1 342 ? 11.241 15.182 -4.959 1.00 98.56 342 GLN A CA 1
ATOM 2575 C C . GLN A 1 342 ? 12.552 15.135 -5.760 1.00 98.56 342 GLN A C 1
ATOM 2577 O O . GLN A 1 342 ? 12.681 15.821 -6.774 1.00 98.56 342 GLN A O 1
ATOM 2582 N N . LYS A 1 343 ? 13.505 14.279 -5.368 1.00 98.06 343 LYS A N 1
ATOM 2583 C CA . LYS A 1 343 ? 14.753 14.053 -6.120 1.00 98.06 343 LYS A CA 1
ATOM 2584 C C . LYS A 1 343 ? 14.496 13.467 -7.510 1.00 98.06 343 LYS A C 1
ATOM 2586 O O . LYS A 1 343 ? 15.125 13.893 -8.478 1.00 98.06 343 LYS A O 1
ATOM 2591 N N . SER A 1 344 ? 13.556 12.526 -7.632 1.00 96.50 344 SER A N 1
ATOM 2592 C CA . SER A 1 344 ? 13.168 11.964 -8.933 1.00 96.50 344 SER A CA 1
ATOM 2593 C C . SER A 1 344 ? 12.462 12.990 -9.828 1.00 96.50 344 SER A C 1
ATOM 2595 O O . SER A 1 344 ? 12.728 13.040 -11.027 1.00 96.50 344 SER A O 1
ATOM 2597 N N . GLU A 1 345 ? 11.638 13.869 -9.252 1.00 98.31 345 GLU A N 1
ATOM 2598 C CA . GLU A 1 345 ? 10.951 14.936 -9.977 1.00 98.31 345 GLU A CA 1
ATOM 2599 C C . GLU A 1 345 ? 11.948 15.982 -10.494 1.00 98.31 345 GLU A C 1
ATOM 2601 O O . GLU A 1 345 ? 11.931 16.316 -11.676 1.00 98.31 345 GLU A O 1
ATOM 2606 N N . GLN A 1 346 ? 12.887 16.425 -9.652 1.00 98.38 346 GLN A N 1
ATOM 2607 C CA . GLN A 1 346 ? 13.978 17.321 -10.053 1.00 98.38 346 GLN A CA 1
ATOM 2608 C C . GLN A 1 346 ? 14.837 16.711 -11.172 1.00 98.38 346 GLN A C 1
ATOM 2610 O O . GLN A 1 346 ? 15.213 17.408 -12.116 1.00 98.38 346 GLN A O 1
ATOM 2615 N N . LEU A 1 347 ? 15.127 15.405 -11.116 1.00 98.44 347 LEU A N 1
ATOM 2616 C CA . LEU A 1 347 ? 15.837 14.709 -12.191 1.00 98.44 347 LEU A CA 1
ATOM 2617 C C . LEU A 1 347 ? 15.030 14.710 -13.500 1.00 98.44 347 LEU A C 1
ATOM 2619 O O . LEU A 1 347 ? 15.590 15.005 -14.554 1.00 98.44 347 LEU A O 1
ATOM 2623 N N . LEU A 1 348 ? 13.723 14.438 -13.445 1.00 97.88 348 LEU A N 1
ATOM 2624 C CA . LEU A 1 348 ? 12.842 14.466 -14.618 1.00 97.88 348 LEU A CA 1
ATOM 2625 C C . LEU A 1 348 ? 12.712 15.875 -15.218 1.00 97.88 348 LEU A C 1
ATOM 2627 O O . LEU A 1 348 ? 12.802 16.019 -16.436 1.00 97.88 348 LEU A O 1
ATOM 2631 N N . GLN A 1 349 ? 12.587 16.915 -14.388 1.00 98.38 349 GLN A N 1
ATOM 2632 C CA . GLN A 1 349 ? 12.581 18.317 -14.828 1.00 98.38 349 GLN A CA 1
ATOM 2633 C C . GLN A 1 349 ? 13.904 18.690 -15.528 1.00 98.38 349 GLN A C 1
ATOM 2635 O O . GLN A 1 349 ? 13.893 19.283 -16.609 1.00 98.38 349 GLN A O 1
ATOM 2640 N N . ASN A 1 350 ? 15.050 18.273 -14.974 1.00 98.44 350 ASN A N 1
ATOM 2641 C CA . ASN A 1 350 ? 16.366 18.480 -15.588 1.00 98.44 350 ASN A CA 1
ATOM 2642 C C . ASN A 1 350 ? 16.529 17.716 -16.916 1.00 98.44 350 ASN A C 1
ATOM 2644 O O . ASN A 1 350 ? 17.068 18.263 -17.879 1.00 98.44 350 ASN A O 1
ATOM 2648 N N . LEU A 1 351 ? 16.033 16.477 -17.008 1.00 97.88 351 LEU A N 1
ATOM 2649 C CA . LEU A 1 351 ? 16.031 15.702 -18.255 1.00 97.88 351 LEU A CA 1
ATOM 2650 C C . LEU A 1 351 ? 15.102 16.321 -19.313 1.00 97.88 351 LEU A C 1
ATOM 2652 O O . LEU A 1 351 ? 15.463 16.390 -20.484 1.00 97.88 351 LEU A O 1
ATOM 2656 N N . GLN A 1 352 ? 13.942 16.851 -18.920 1.00 98.19 352 GLN A N 1
ATOM 2657 C CA . GLN A 1 352 ? 13.055 17.590 -19.822 1.00 98.19 352 GLN A CA 1
ATOM 2658 C C . GLN A 1 352 ? 13.723 18.873 -20.353 1.00 98.19 352 GLN A C 1
ATOM 2660 O O . GLN A 1 352 ? 13.581 19.204 -21.535 1.00 98.19 352 GLN A O 1
ATOM 2665 N N . ALA A 1 353 ? 14.501 19.571 -19.519 1.00 98.06 353 ALA A N 1
ATOM 2666 C CA . ALA A 1 353 ? 15.280 20.739 -19.927 1.00 98.06 353 ALA A CA 1
ATOM 2667 C C . ALA A 1 353 ? 16.415 20.385 -20.912 1.00 98.06 353 ALA A C 1
ATOM 2669 O O . ALA A 1 353 ? 16.593 21.077 -21.916 1.00 98.06 353 ALA A O 1
ATOM 2670 N N . THR A 1 354 ? 17.158 19.293 -20.697 1.00 98.12 354 THR A N 1
ATOM 2671 C CA . THR A 1 354 ? 18.228 18.882 -21.629 1.00 98.12 354 THR A CA 1
ATOM 2672 C C . THR A 1 354 ? 17.685 18.296 -22.935 1.00 98.12 354 THR A C 1
ATOM 2674 O O . THR A 1 354 ? 18.237 18.585 -24.000 1.00 98.12 354 THR A O 1
ATOM 2677 N N . VAL A 1 355 ? 16.571 17.555 -22.901 1.00 97.88 355 VAL A N 1
ATOM 2678 C CA . VAL A 1 355 ? 15.883 17.063 -24.110 1.00 97.88 355 VAL A CA 1
ATOM 2679 C C . VAL A 1 355 ? 15.342 18.227 -24.940 1.00 97.88 355 VAL A C 1
ATOM 2681 O O . VAL A 1 355 ? 15.610 18.288 -26.136 1.00 97.88 355 VAL A O 1
ATOM 2684 N N . SER A 1 356 ? 14.659 19.200 -24.332 1.00 97.75 356 SER A N 1
ATOM 2685 C CA . SER A 1 356 ? 14.169 20.375 -25.073 1.00 97.75 356 SER A CA 1
ATOM 2686 C C . SER A 1 356 ? 15.309 21.246 -25.622 1.00 97.75 356 SER A C 1
ATOM 2688 O O . SER A 1 356 ? 15.236 21.693 -26.767 1.00 97.75 356 SER A O 1
ATOM 2690 N N . GLN A 1 357 ? 16.413 21.418 -24.883 1.00 98.50 357 GLN A N 1
ATOM 2691 C CA . GLN A 1 357 ? 17.594 22.139 -25.376 1.00 98.50 357 GLN A CA 1
ATOM 2692 C C . GLN A 1 357 ? 18.288 21.420 -26.551 1.00 98.50 357 GLN A C 1
ATOM 2694 O O . GLN A 1 357 ? 18.695 22.067 -27.516 1.00 98.50 357 GLN A O 1
ATOM 2699 N N . THR A 1 358 ? 18.434 20.093 -26.501 1.00 95.75 358 THR A N 1
ATOM 2700 C CA . THR A 1 358 ? 19.042 19.311 -27.599 1.00 95.75 358 THR A CA 1
ATOM 2701 C C . THR A 1 358 ? 18.117 19.197 -28.813 1.00 95.75 358 THR A C 1
ATOM 2703 O O . THR A 1 358 ? 18.583 19.296 -29.951 1.00 95.75 358 THR A O 1
ATOM 2706 N N . GLN A 1 359 ? 16.803 19.104 -28.597 1.00 97.81 359 GLN A N 1
ATOM 2707 C CA . GLN A 1 359 ? 15.795 19.220 -29.650 1.00 97.81 359 GLN A CA 1
ATOM 2708 C C . GLN A 1 359 ? 15.865 20.587 -30.348 1.00 97.81 359 GLN A C 1
ATOM 2710 O O . GLN A 1 359 ? 15.816 20.644 -31.574 1.00 97.81 359 GLN A O 1
ATOM 2715 N N . HIS A 1 360 ? 16.034 21.685 -29.603 1.00 98.44 360 HIS A N 1
ATOM 2716 C CA . HIS A 1 360 ? 16.161 23.010 -30.210 1.00 98.44 360 HIS A CA 1
ATOM 2717 C C . HIS A 1 360 ? 17.443 23.131 -31.050 1.00 98.44 360 HIS A C 1
ATOM 2719 O O . HIS A 1 360 ? 17.359 23.466 -32.229 1.00 98.44 360 HIS A O 1
ATOM 2725 N N . ARG A 1 361 ? 18.601 22.720 -30.510 1.00 98.44 361 ARG A N 1
ATOM 2726 C CA . ARG A 1 361 ? 19.883 22.709 -31.249 1.00 98.44 361 ARG A CA 1
ATOM 2727 C C . ARG A 1 361 ? 19.830 21.897 -32.543 1.00 98.44 361 ARG A C 1
ATOM 2729 O O . ARG A 1 361 ? 20.387 22.309 -33.557 1.00 98.44 361 ARG A O 1
ATOM 2736 N N . THR A 1 362 ? 19.160 20.745 -32.534 1.00 96.62 362 THR A N 1
ATOM 2737 C CA . THR A 1 362 ? 19.007 19.925 -33.749 1.00 96.62 362 THR A CA 1
ATOM 2738 C C . THR A 1 362 ? 18.036 20.553 -34.754 1.00 96.62 362 THR A C 1
ATOM 2740 O O . THR A 1 362 ? 18.278 20.471 -35.956 1.00 96.62 362 THR A O 1
ATOM 2743 N N . GLN A 1 363 ? 16.991 21.257 -34.302 1.00 97.94 363 GLN A N 1
ATOM 2744 C CA . GLN A 1 363 ? 16.130 22.064 -35.178 1.00 97.94 363 GLN A CA 1
ATOM 2745 C C . GLN A 1 363 ? 16.886 23.242 -35.815 1.00 97.94 363 GLN A C 1
ATOM 2747 O O . GLN A 1 363 ? 16.724 23.477 -37.013 1.00 97.94 363 GLN A O 1
ATOM 2752 N N . GLU A 1 364 ? 17.737 23.939 -35.055 1.00 98.25 364 GLU A N 1
ATOM 2753 C CA . GLU A 1 364 ? 18.623 25.000 -35.561 1.00 98.25 364 GLU A CA 1
ATOM 2754 C C . GLU A 1 364 ? 19.575 24.451 -36.638 1.00 98.25 364 GLU A C 1
ATOM 2756 O O . GLU A 1 364 ? 19.595 24.955 -37.760 1.00 98.25 364 GLU A O 1
ATOM 2761 N N . GLN A 1 365 ? 20.270 23.342 -36.358 1.00 97.56 365 GLN A N 1
ATOM 2762 C CA . GLN A 1 365 ? 21.160 22.676 -37.321 1.00 97.56 365 GLN A CA 1
ATOM 2763 C C . GLN A 1 365 ? 20.434 22.233 -38.603 1.00 97.56 365 GLN A C 1
ATOM 2765 O O . GLN A 1 365 ? 20.963 22.400 -39.703 1.00 97.56 365 GLN A O 1
ATOM 2770 N N . ILE A 1 366 ? 19.210 21.703 -38.496 1.00 95.06 366 ILE A N 1
ATOM 2771 C CA . ILE A 1 366 ? 18.390 21.332 -39.661 1.00 95.06 366 ILE A CA 1
ATOM 2772 C C . ILE A 1 366 ? 17.973 22.578 -40.459 1.00 95.06 366 ILE A C 1
ATOM 2774 O O . ILE A 1 366 ? 17.978 22.540 -41.692 1.00 95.06 366 ILE A O 1
ATOM 2778 N N . ALA A 1 367 ? 17.649 23.692 -39.797 1.00 97.62 367 ALA A N 1
ATOM 2779 C CA . ALA A 1 367 ? 17.331 24.954 -40.463 1.00 97.62 367 ALA A CA 1
ATOM 2780 C C . ALA A 1 367 ? 18.552 25.542 -41.196 1.00 97.62 367 ALA A C 1
ATOM 2782 O O . ALA A 1 367 ? 18.428 25.967 -42.350 1.00 97.62 367 ALA A O 1
ATOM 2783 N N . ASP A 1 368 ? 19.736 25.493 -40.582 1.00 98.06 368 ASP A N 1
ATOM 2784 C CA . ASP A 1 368 ? 20.993 25.926 -41.194 1.00 98.06 368 ASP A CA 1
ATOM 2785 C C . ASP A 1 368 ? 21.367 25.068 -42.406 1.00 98.06 368 ASP A C 1
ATOM 2787 O O . ASP A 1 368 ? 21.652 25.622 -43.473 1.00 98.06 368 ASP A O 1
ATOM 2791 N N . LEU A 1 369 ? 21.278 23.738 -42.297 1.00 97.62 369 LEU A N 1
ATOM 2792 C CA . LEU A 1 369 ? 21.493 22.811 -43.415 1.00 97.62 369 LEU A CA 1
ATOM 2793 C C . LEU A 1 369 ? 20.465 23.013 -44.539 1.00 97.62 369 LEU A C 1
ATOM 2795 O O . LEU A 1 369 ? 20.822 23.011 -45.717 1.00 97.62 369 LEU A O 1
ATOM 2799 N N . ALA A 1 370 ? 19.198 23.276 -44.210 1.00 97.88 370 ALA A N 1
ATOM 2800 C CA . ALA A 1 370 ? 18.195 23.639 -45.208 1.00 97.88 370 ALA A CA 1
ATOM 2801 C C . ALA A 1 370 ? 18.506 24.994 -45.876 1.00 97.88 370 ALA A C 1
ATOM 2803 O O . ALA A 1 370 ? 18.217 25.180 -47.061 1.00 97.88 370 ALA A O 1
ATOM 2804 N N . SER A 1 371 ? 19.114 25.943 -45.155 1.00 97.81 371 SER A N 1
ATOM 2805 C CA . SER A 1 371 ? 19.537 27.238 -45.706 1.00 97.81 371 SER A CA 1
ATOM 2806 C C . SER A 1 371 ? 20.777 27.127 -46.604 1.00 97.81 371 SER A C 1
ATOM 2808 O O . SER A 1 371 ? 20.879 27.856 -47.594 1.00 97.81 371 SER A O 1
ATOM 2810 N N . SER A 1 372 ? 21.726 26.240 -46.284 1.00 97.38 372 SER A N 1
ATOM 2811 C CA . SER A 1 372 ? 22.922 26.006 -47.098 1.00 97.38 372 SER A CA 1
ATOM 2812 C C . SER A 1 372 ? 22.575 25.185 -48.338 1.00 97.38 372 SER A C 1
ATOM 2814 O O . SER A 1 372 ? 22.957 25.585 -49.434 1.00 97.38 372 SER A O 1
ATOM 2816 N N . HIS A 1 373 ? 21.738 24.149 -48.210 1.00 97.38 373 HIS A N 1
ATOM 2817 C CA . HIS A 1 373 ? 21.189 23.410 -49.347 1.00 97.38 373 HIS A CA 1
ATOM 2818 C C . HIS A 1 373 ? 20.444 24.336 -50.318 1.00 97.38 373 HIS A C 1
ATOM 2820 O O . HIS A 1 373 ? 20.704 24.289 -51.514 1.00 97.38 373 HIS A O 1
ATOM 2826 N N . LYS A 1 374 ? 19.567 25.230 -49.826 1.00 97.88 374 LYS A N 1
ATOM 2827 C CA . LYS A 1 374 ? 18.877 26.222 -50.677 1.00 97.88 374 LYS A CA 1
ATOM 2828 C C . LYS A 1 374 ? 19.857 27.139 -51.417 1.00 97.88 374 LYS A C 1
ATOM 2830 O O . LYS A 1 374 ? 19.687 27.372 -52.611 1.00 97.88 374 LYS A O 1
ATOM 2835 N N . ARG A 1 375 ? 20.893 27.642 -50.733 1.00 97.88 375 ARG A N 1
ATOM 2836 C CA . ARG A 1 375 ? 21.951 28.462 -51.354 1.00 97.88 375 ARG A CA 1
ATOM 2837 C C . ARG A 1 375 ? 22.704 27.687 -52.439 1.00 97.88 375 ARG A C 1
ATOM 2839 O O . ARG A 1 375 ? 22.845 28.195 -53.545 1.00 97.88 375 ARG A O 1
ATOM 2846 N N . LEU A 1 376 ? 23.110 26.450 -52.155 1.00 97.56 376 LEU A N 1
ATOM 2847 C CA . LEU A 1 376 ? 23.789 25.578 -53.116 1.00 97.56 376 LEU A CA 1
ATOM 2848 C C . LEU A 1 376 ? 22.893 25.219 -54.309 1.00 97.56 376 LEU A C 1
ATOM 2850 O O . LEU A 1 376 ? 23.377 25.223 -55.434 1.00 97.56 376 LEU A O 1
ATOM 2854 N N . SER A 1 377 ? 21.592 24.976 -54.109 1.00 96.81 377 SER A N 1
ATOM 2855 C CA . SER A 1 377 ? 20.672 24.704 -55.222 1.00 96.81 377 SER A CA 1
ATOM 2856 C C . SER A 1 377 ? 20.478 25.918 -56.134 1.00 96.81 377 SER A C 1
ATOM 2858 O O . SER A 1 377 ? 20.424 25.741 -57.347 1.00 96.81 377 SER A O 1
ATOM 2860 N N . TYR A 1 378 ? 20.445 27.142 -55.589 1.00 98.06 378 TYR A N 1
ATOM 2861 C CA . TYR A 1 378 ? 20.433 28.359 -56.412 1.00 98.06 378 TYR A CA 1
ATOM 2862 C C . TYR A 1 378 ? 21.755 28.568 -57.165 1.00 98.06 378 TYR A C 1
ATOM 2864 O O . TYR A 1 378 ? 21.728 28.959 -58.328 1.00 98.06 378 TYR A O 1
ATOM 2872 N N . GLU A 1 379 ? 22.902 28.279 -56.542 1.00 97.94 379 GLU A N 1
ATOM 2873 C CA . GLU A 1 379 ? 24.212 28.377 -57.204 1.00 97.94 379 GLU A CA 1
ATOM 2874 C C . GLU A 1 379 ? 24.339 27.354 -58.344 1.00 97.94 379 GLU A C 1
ATOM 2876 O O . GLU A 1 379 ? 24.714 27.713 -59.457 1.00 97.94 379 GLU A O 1
ATOM 2881 N N . VAL A 1 380 ? 23.946 26.097 -58.106 1.00 96.19 380 VAL A N 1
ATOM 2882 C CA . VAL A 1 380 ? 23.903 25.041 -59.132 1.00 96.19 380 VAL A CA 1
ATOM 2883 C C . VAL A 1 380 ? 22.924 25.396 -60.251 1.00 96.19 380 VAL A C 1
ATOM 2885 O O . VAL A 1 380 ? 23.261 25.204 -61.418 1.00 96.19 380 VAL A O 1
ATOM 2888 N N . GLN A 1 381 ? 21.753 25.960 -59.931 1.00 96.88 381 GLN A N 1
ATOM 2889 C CA . GLN A 1 381 ? 20.816 26.439 -60.946 1.00 96.88 381 GLN A CA 1
ATOM 2890 C C . GLN A 1 381 ? 21.445 27.557 -61.792 1.00 96.88 381 GLN A C 1
ATOM 2892 O O . GLN A 1 381 ? 21.489 27.415 -63.013 1.00 96.88 381 GLN A O 1
ATOM 2897 N N . ARG A 1 382 ? 22.007 28.608 -61.177 1.00 97.75 382 ARG A N 1
ATOM 2898 C CA . ARG A 1 382 ? 22.635 29.724 -61.908 1.00 97.75 382 ARG A CA 1
ATOM 2899 C C . ARG A 1 382 ? 23.788 29.241 -62.791 1.00 97.75 382 ARG A C 1
ATOM 2901 O O . ARG A 1 382 ? 23.850 29.593 -63.963 1.00 97.75 382 ARG A O 1
ATOM 2908 N N . LEU A 1 383 ? 24.650 28.365 -62.270 1.00 95.75 383 LEU A N 1
ATOM 2909 C CA . LEU A 1 383 ? 25.732 27.748 -63.042 1.00 95.75 383 LEU A CA 1
ATOM 2910 C C . LEU A 1 383 ? 25.205 26.852 -64.177 1.00 95.75 383 LEU A C 1
ATOM 2912 O O . LEU A 1 383 ? 25.853 26.760 -65.220 1.00 95.75 383 LEU A O 1
ATOM 2916 N N . SER A 1 384 ? 24.045 26.206 -64.020 1.00 93.69 384 SER A N 1
ATOM 2917 C CA . SER A 1 384 ? 23.412 25.443 -65.105 1.00 93.69 384 SER A CA 1
ATOM 2918 C C . SER A 1 384 ? 22.846 26.355 -66.200 1.00 93.69 384 SER A C 1
ATOM 2920 O O . SER A 1 384 ? 23.089 26.093 -67.374 1.00 93.69 384 SER A O 1
ATOM 2922 N N . GLU A 1 385 ? 22.208 27.469 -65.831 1.00 95.19 385 GLU A N 1
ATOM 2923 C CA . GLU A 1 385 ? 21.695 28.493 -66.753 1.00 95.19 385 GLU A CA 1
ATOM 2924 C C . GLU A 1 385 ? 22.842 29.194 -67.507 1.00 95.19 385 GLU A C 1
ATOM 2926 O O . GLU A 1 385 ? 22.771 29.377 -68.722 1.00 95.19 385 GLU A O 1
ATOM 2931 N N . GLU A 1 386 ? 23.952 29.499 -66.825 1.00 94.25 386 GLU A N 1
ATOM 2932 C CA . GLU A 1 386 ? 25.193 29.987 -67.442 1.00 94.25 386 GLU A CA 1
ATOM 2933 C C . GLU A 1 386 ? 25.777 28.964 -68.435 1.00 94.25 386 GLU A C 1
ATOM 2935 O O . GLU A 1 386 ? 26.154 29.326 -69.552 1.00 94.25 386 GLU A O 1
ATOM 2940 N N . ASN A 1 387 ? 25.816 27.674 -68.077 1.00 87.06 387 ASN A N 1
ATOM 2941 C CA . ASN A 1 387 ? 26.294 26.614 -68.972 1.00 87.06 387 ASN A CA 1
ATOM 2942 C C . ASN A 1 387 ? 25.369 26.391 -70.180 1.00 87.06 387 ASN A C 1
ATOM 2944 O O . ASN A 1 387 ? 25.864 26.140 -71.280 1.00 87.06 387 ASN A O 1
ATOM 2948 N N . GLU A 1 388 ? 24.050 26.499 -70.015 1.00 90.81 388 GLU A N 1
ATOM 2949 C CA . GLU A 1 388 ? 23.082 26.468 -71.119 1.00 90.81 388 GLU A CA 1
ATOM 2950 C C . GLU A 1 388 ? 23.262 27.687 -72.035 1.00 90.81 388 GLU A C 1
ATOM 2952 O O . GLU A 1 388 ? 23.325 27.526 -73.253 1.00 90.81 388 GLU A O 1
ATOM 2957 N N . GLY A 1 389 ? 23.463 28.888 -71.481 1.00 86.94 389 GLY A N 1
ATOM 2958 C CA . GLY A 1 389 ? 23.766 30.102 -72.248 1.00 86.94 389 GLY A CA 1
ATOM 2959 C C . GLY A 1 389 ? 25.074 30.008 -73.044 1.00 86.94 389 GLY A C 1
ATOM 2960 O O . GLY A 1 389 ? 25.120 30.375 -74.222 1.00 86.94 389 GLY A O 1
ATOM 2961 N N . LEU A 1 390 ? 26.129 29.439 -72.452 1.00 81.31 390 LEU A N 1
ATOM 2962 C CA . LEU A 1 390 ? 27.396 29.159 -73.139 1.00 81.31 390 LEU A CA 1
ATOM 2963 C C . LEU A 1 390 ? 27.250 28.062 -74.209 1.00 81.31 390 LEU A C 1
ATOM 2965 O O . LEU A 1 390 ? 27.875 28.151 -75.267 1.00 81.31 390 LEU A O 1
ATOM 2969 N N . ARG A 1 391 ? 26.394 27.055 -73.987 1.00 72.25 391 ARG A N 1
ATOM 2970 C CA . ARG A 1 391 ? 26.058 26.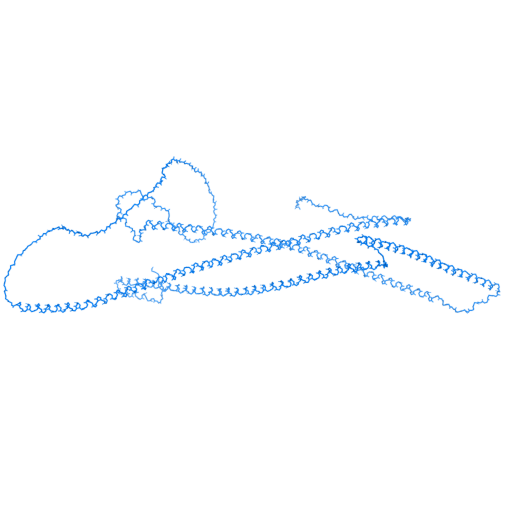031 -74.993 1.00 72.25 391 ARG A CA 1
ATOM 2971 C C . ARG A 1 391 ? 25.215 26.586 -76.139 1.00 72.25 391 ARG A C 1
ATOM 2973 O O . ARG A 1 391 ? 25.495 26.243 -77.279 1.00 72.25 391 ARG A O 1
ATOM 2980 N N . GLY A 1 392 ? 24.254 27.469 -75.870 1.00 64.56 392 GLY A N 1
ATOM 2981 C CA . GLY A 1 392 ? 23.487 28.192 -76.891 1.00 64.56 392 GLY A CA 1
ATOM 2982 C C . GLY A 1 392 ? 24.333 29.203 -77.675 1.00 64.56 392 GLY A C 1
ATOM 2983 O O . GLY A 1 392 ? 24.053 29.474 -78.839 1.00 64.56 392 GLY A O 1
ATOM 2984 N N . SER A 1 393 ? 25.415 29.701 -77.068 1.00 57.41 393 SER A N 1
ATOM 2985 C CA . SER A 1 393 ? 26.428 30.535 -77.733 1.00 57.41 393 SER A CA 1
ATOM 2986 C C . SER A 1 393 ? 27.399 29.734 -78.613 1.00 57.41 393 SER A C 1
ATOM 2988 O O . SER A 1 393 ? 28.173 30.326 -79.368 1.00 57.41 393 SER A O 1
ATOM 2990 N N . ARG A 1 394 ? 27.373 28.394 -78.562 1.00 47.97 394 ARG A N 1
ATOM 2991 C CA . ARG A 1 394 ? 28.071 27.548 -79.537 1.00 47.97 394 ARG A CA 1
ATOM 2992 C C . ARG A 1 394 ? 27.225 27.513 -80.817 1.00 47.97 394 ARG A C 1
ATOM 2994 O O . ARG A 1 394 ? 26.101 27.016 -80.761 1.00 47.97 394 ARG A O 1
ATOM 3001 N N . PRO A 1 395 ? 27.728 28.001 -81.967 1.00 50.12 395 PRO A N 1
ATOM 3002 C CA . PRO A 1 395 ? 26.927 28.056 -83.183 1.00 50.12 395 PRO A CA 1
ATOM 3003 C C . PRO A 1 395 ? 26.476 26.647 -83.603 1.00 50.12 395 PRO A C 1
ATOM 3005 O O . PRO A 1 395 ? 27.255 25.693 -83.466 1.00 50.12 395 PRO A O 1
ATOM 3008 N N . PRO A 1 396 ? 25.239 26.492 -84.110 1.00 45.16 396 PRO A N 1
ATOM 3009 C CA . PRO A 1 396 ? 24.755 25.209 -84.595 1.00 45.16 396 PRO A CA 1
ATOM 3010 C C . PRO A 1 396 ? 25.607 24.728 -85.774 1.00 45.16 396 PRO A C 1
ATOM 3012 O O . PRO A 1 396 ? 26.139 25.527 -86.545 1.00 45.16 396 PRO A O 1
ATOM 3015 N N . LEU A 1 397 ? 25.713 23.407 -85.923 1.00 54.47 397 LEU A N 1
ATOM 3016 C CA . LEU A 1 397 ? 26.366 22.782 -87.072 1.00 54.47 397 LEU A CA 1
ATOM 3017 C C . LEU A 1 397 ? 25.580 23.119 -88.346 1.00 54.47 397 LEU A C 1
ATOM 3019 O O . LEU A 1 397 ? 24.542 22.519 -88.622 1.00 54.47 397 LEU A O 1
ATOM 3023 N N . VAL A 1 398 ? 26.076 24.099 -89.100 1.00 44.81 398 VAL A N 1
ATOM 3024 C CA . VAL A 1 398 ? 25.540 24.462 -90.415 1.00 44.81 398 VAL A CA 1
ATOM 3025 C C . VAL A 1 398 ? 25.758 23.279 -91.375 1.00 44.81 398 VAL A C 1
ATOM 3027 O O . VAL A 1 398 ? 26.831 22.666 -91.333 1.00 44.81 398 VAL A O 1
ATOM 3030 N N . PRO A 1 399 ? 24.777 22.922 -92.228 1.00 48.91 399 PRO A N 1
ATOM 3031 C CA . PRO A 1 399 ? 24.991 21.971 -93.316 1.00 48.91 399 PRO A CA 1
ATOM 3032 C C . PRO A 1 399 ? 26.129 22.411 -94.247 1.00 48.91 399 PRO A C 1
ATOM 3034 O O . PRO A 1 399 ? 26.519 23.575 -94.269 1.00 48.91 399 PRO A O 1
ATOM 3037 N N . ALA A 1 400 ? 26.673 21.477 -95.025 1.00 51.06 400 ALA A N 1
ATOM 3038 C CA . ALA A 1 400 ? 27.822 21.751 -95.881 1.00 51.06 400 ALA A CA 1
ATOM 3039 C C . ALA A 1 400 ? 27.483 22.718 -97.034 1.00 51.06 400 ALA A C 1
ATOM 3041 O O . ALA A 1 400 ? 26.908 22.297 -98.034 1.00 51.06 400 ALA A O 1
ATOM 3042 N N . GLU A 1 401 ? 27.925 23.973 -96.923 1.00 46.53 401 GLU A N 1
ATOM 3043 C CA . GLU A 1 401 ? 27.982 24.939 -98.025 1.00 46.53 401 GLU A CA 1
ATOM 3044 C C . GLU A 1 401 ? 29.314 25.720 -98.010 1.00 46.53 401 GLU A C 1
ATOM 3046 O O . GLU A 1 401 ? 29.753 26.239 -96.987 1.00 46.53 401 GLU A O 1
ATOM 3051 N N . GLU A 1 402 ? 29.963 25.732 -99.177 1.00 48.41 402 GLU A N 1
ATOM 3052 C CA . GLU A 1 402 ? 30.992 26.673 -99.656 1.00 48.41 402 GLU A CA 1
ATOM 3053 C C . GLU A 1 402 ? 32.127 27.113 -98.700 1.00 48.41 402 GLU A C 1
ATOM 3055 O O . GLU A 1 402 ? 32.262 28.278 -98.323 1.00 48.41 402 GLU A O 1
ATOM 3060 N N . LEU A 1 403 ? 33.086 26.206 -98.467 1.00 47.34 403 LEU A N 1
ATOM 3061 C CA . LEU A 1 403 ? 34.485 26.623 -98.286 1.00 47.34 403 LEU A CA 1
ATOM 3062 C C . LEU A 1 403 ? 35.017 27.208 -99.615 1.00 47.34 403 LEU A C 1
ATOM 3064 O O . LEU A 1 403 ? 34.822 26.583 -100.662 1.00 47.34 403 LEU A O 1
ATOM 3068 N N . PRO A 1 404 ? 35.697 28.372 -99.612 1.00 47.28 404 PRO A N 1
ATOM 3069 C CA . PRO A 1 404 ? 36.128 29.033 -100.840 1.00 47.28 404 PRO A CA 1
ATOM 3070 C C . PRO A 1 404 ? 37.212 28.235 -101.577 1.00 47.28 404 PRO A C 1
ATOM 3072 O O . PRO A 1 404 ? 38.101 27.644 -100.966 1.00 47.28 404 PRO A O 1
ATOM 3075 N N . LEU A 1 405 ? 37.143 28.265 -102.910 1.00 48.91 405 LEU A N 1
ATOM 3076 C CA . LEU A 1 405 ? 38.013 27.527 -103.830 1.00 48.91 405 LEU A CA 1
ATOM 3077 C C . LEU A 1 405 ? 39.508 27.821 -103.593 1.00 48.91 405 LEU A C 1
ATOM 3079 O O . LEU A 1 405 ? 40.032 28.838 -104.055 1.00 48.91 405 LEU A O 1
ATOM 3083 N N . THR A 1 406 ? 40.223 26.896 -102.948 1.00 45.38 406 THR A N 1
ATOM 3084 C CA . THR A 1 406 ? 41.692 26.898 -102.916 1.00 45.38 406 THR A CA 1
ATOM 3085 C C . THR A 1 406 ? 42.218 26.618 -104.322 1.00 45.38 406 THR A C 1
ATOM 3087 O O . THR A 1 406 ? 42.064 25.532 -104.880 1.00 45.38 406 THR A O 1
ATOM 3090 N N . SER A 1 407 ? 42.799 27.645 -104.943 1.00 53.00 407 SER A N 1
ATOM 3091 C CA . SER A 1 407 ? 43.088 27.684 -106.387 1.00 53.00 407 SER A CA 1
ATOM 3092 C C . SER A 1 407 ? 44.307 26.856 -106.831 1.00 53.00 407 SER A C 1
ATOM 3094 O O . SER A 1 407 ? 44.788 27.001 -107.954 1.00 53.00 407 SER A O 1
ATOM 3096 N N . SER A 1 408 ? 44.781 25.943 -105.978 1.00 64.12 408 SER A N 1
ATOM 3097 C CA . SER A 1 408 ? 45.883 25.024 -106.250 1.00 64.12 408 SER A CA 1
ATOM 3098 C C . SER A 1 408 ? 45.474 23.572 -105.999 1.00 64.12 408 SER A C 1
ATOM 3100 O O . SER A 1 408 ? 45.120 23.177 -104.887 1.00 64.12 408 SER A O 1
ATOM 3102 N N . VAL A 1 409 ? 45.618 22.729 -107.027 1.00 70.44 409 VAL A N 1
ATOM 3103 C CA . VAL A 1 409 ? 45.410 21.272 -106.921 1.00 70.44 409 VAL A CA 1
ATOM 3104 C C . VAL A 1 409 ? 46.332 20.651 -105.861 1.00 70.44 409 VAL A C 1
ATOM 3106 O O . VAL A 1 409 ? 45.961 19.662 -105.235 1.00 70.44 409 VAL A O 1
ATOM 3109 N N . GLN A 1 410 ? 47.504 21.247 -105.612 1.00 74.38 410 GLN A N 1
ATOM 3110 C CA . GLN A 1 410 ? 48.452 20.780 -104.596 1.00 74.38 410 GLN A CA 1
ATOM 3111 C C . GLN A 1 410 ? 47.950 21.040 -103.167 1.00 74.38 410 GLN A C 1
ATOM 3113 O O . GLN A 1 410 ? 48.167 20.207 -102.292 1.00 74.38 410 GLN A O 1
ATOM 3118 N N . GLU A 1 411 ? 47.234 22.143 -102.931 1.00 74.38 411 GLU A N 1
ATOM 3119 C CA . GLU A 1 411 ? 46.631 22.460 -101.626 1.00 74.38 411 GLU A CA 1
ATOM 3120 C C . GLU A 1 411 ? 45.445 21.537 -101.333 1.00 74.38 411 GLU A C 1
ATOM 3122 O O . GLU A 1 411 ? 45.345 20.986 -100.238 1.00 74.38 411 GLU A O 1
ATOM 3127 N N . LEU A 1 412 ? 44.596 21.276 -102.335 1.00 73.38 412 LEU A N 1
ATOM 3128 C CA . LEU A 1 412 ? 43.530 20.274 -102.230 1.00 73.38 412 LEU A CA 1
ATOM 3129 C C . LEU A 1 412 ? 44.087 18.860 -102.022 1.00 73.38 412 LEU A C 1
ATOM 3131 O O . LEU A 1 412 ? 43.567 18.121 -101.189 1.00 73.38 412 LEU A O 1
ATOM 3135 N N . GLN A 1 413 ? 45.168 18.481 -102.710 1.00 77.94 413 GLN A N 1
ATOM 3136 C CA . GLN A 1 413 ? 45.849 17.205 -102.465 1.00 77.94 413 GLN A CA 1
ATOM 3137 C C . GLN A 1 413 ? 46.455 17.137 -101.058 1.00 77.94 413 GLN A C 1
ATOM 3139 O O . GLN A 1 413 ? 46.335 16.098 -100.414 1.00 77.94 413 GLN A O 1
ATOM 3144 N N . ALA A 1 414 ? 47.053 18.219 -100.552 1.00 80.81 414 ALA A N 1
ATOM 3145 C CA . ALA A 1 414 ? 47.580 18.278 -99.191 1.00 80.81 414 ALA A CA 1
ATOM 3146 C C . ALA A 1 414 ? 46.467 18.143 -98.138 1.00 80.81 414 ALA A C 1
ATOM 3148 O O . ALA A 1 414 ? 46.603 17.330 -97.225 1.00 80.81 414 ALA A O 1
ATOM 3149 N N . LEU A 1 415 ? 45.347 18.856 -98.304 1.00 81.00 415 LEU A N 1
ATOM 3150 C CA . LEU A 1 415 ? 44.191 18.777 -97.408 1.00 81.00 415 LEU A CA 1
ATOM 3151 C C . LEU A 1 415 ? 43.530 17.391 -97.445 1.00 81.00 415 LEU A C 1
ATOM 3153 O O . LEU A 1 415 ? 43.232 16.830 -96.397 1.00 81.00 415 LEU A O 1
ATOM 3157 N N . VAL A 1 416 ? 43.356 16.792 -98.628 1.00 82.12 416 VAL A N 1
ATOM 3158 C CA . VAL A 1 416 ? 42.846 15.415 -98.757 1.00 82.12 416 VAL A CA 1
ATOM 3159 C C . VAL A 1 416 ? 43.802 14.411 -98.106 1.00 82.12 416 VAL A C 1
ATOM 3161 O O . VAL A 1 416 ? 43.341 13.495 -97.429 1.00 82.12 416 VAL A O 1
ATOM 3164 N N . ARG A 1 417 ? 45.122 14.593 -98.245 1.00 82.81 417 ARG A N 1
ATOM 3165 C CA . ARG A 1 417 ? 46.131 13.750 -97.585 1.00 82.81 417 ARG A CA 1
ATOM 3166 C C . ARG A 1 417 ? 46.065 13.893 -96.060 1.00 82.81 417 ARG A C 1
ATOM 3168 O O . ARG A 1 417 ? 46.084 12.881 -95.369 1.00 82.81 417 ARG A O 1
ATOM 3175 N N . GLN A 1 418 ? 45.910 15.114 -95.546 1.00 87.62 418 GLN A N 1
ATOM 3176 C CA . GLN A 1 418 ? 45.748 15.376 -94.114 1.00 87.62 418 GLN A CA 1
ATOM 3177 C C . GLN A 1 418 ? 44.441 14.775 -93.571 1.00 87.62 418 GLN A C 1
ATOM 3179 O O . GLN A 1 418 ? 44.472 14.058 -92.578 1.00 87.62 418 GLN A O 1
ATOM 3184 N N . LEU A 1 419 ? 43.308 14.959 -94.257 1.00 86.25 419 LEU A N 1
ATOM 3185 C CA . LEU A 1 419 ? 42.027 14.353 -93.871 1.00 86.25 419 LEU A CA 1
ATOM 3186 C C . LEU A 1 419 ? 42.061 12.815 -93.934 1.00 86.25 419 LEU A C 1
ATOM 3188 O O . LEU A 1 419 ? 41.403 12.154 -93.134 1.00 86.25 419 LEU A O 1
ATOM 3192 N N . GLN A 1 420 ? 42.849 12.221 -94.837 1.00 88.00 420 GLN A N 1
ATOM 3193 C CA . GLN A 1 420 ? 43.114 10.775 -94.853 1.00 88.00 420 GLN A CA 1
ATOM 3194 C C . GLN A 1 420 ? 44.001 10.331 -93.677 1.00 88.00 420 GLN A C 1
ATOM 3196 O O . GLN A 1 420 ? 43.764 9.267 -93.102 1.00 88.00 420 GLN A O 1
ATOM 3201 N N . GLU A 1 421 ? 44.995 11.134 -93.288 1.00 88.19 421 GLU A N 1
ATOM 3202 C CA . GLU A 1 421 ? 45.832 10.883 -92.109 1.00 88.19 421 GLU A CA 1
ATOM 3203 C C . GLU A 1 421 ? 45.020 10.991 -90.805 1.00 88.19 421 GLU A C 1
ATOM 3205 O O . GLU A 1 421 ? 45.119 10.095 -89.964 1.00 88.19 421 GLU A O 1
ATOM 3210 N N . GLU A 1 422 ? 44.154 12.001 -90.679 1.00 86.44 422 GLU A N 1
ATOM 3211 C CA . GLU A 1 422 ? 43.238 12.233 -89.549 1.00 86.44 422 GLU A CA 1
ATOM 3212 C C . GLU A 1 422 ? 42.122 11.179 -89.465 1.00 86.44 422 GLU A C 1
ATOM 3214 O O . GLU A 1 422 ? 41.892 10.593 -88.407 1.00 86.44 422 GLU A O 1
ATOM 3219 N N . ALA A 1 423 ? 41.475 10.831 -90.583 1.00 79.94 423 ALA A N 1
ATOM 3220 C CA . ALA A 1 423 ? 40.551 9.695 -90.624 1.00 79.94 423 ALA A CA 1
ATOM 3221 C C . ALA A 1 423 ? 41.267 8.377 -90.267 1.00 79.94 423 ALA A C 1
ATOM 3223 O O . ALA A 1 423 ? 40.677 7.489 -89.648 1.00 79.94 423 ALA A O 1
ATOM 3224 N N . GLY A 1 424 ? 42.554 8.260 -90.609 1.00 89.62 424 GLY A N 1
ATOM 3225 C CA . GLY A 1 424 ? 43.419 7.157 -90.208 1.00 89.62 424 GLY A CA 1
ATOM 3226 C C . GLY A 1 424 ? 43.728 7.132 -88.708 1.00 89.62 424 GLY A C 1
ATOM 3227 O O . GLY A 1 424 ? 43.694 6.059 -88.108 1.00 89.62 424 GLY A O 1
ATOM 3228 N N . THR A 1 425 ? 44.025 8.268 -88.066 1.00 89.62 425 THR A N 1
ATOM 3229 C CA . THR A 1 425 ? 44.270 8.314 -86.610 1.00 89.62 425 THR A CA 1
ATOM 3230 C C . THR A 1 425 ? 42.991 8.074 -85.818 1.00 89.62 425 THR A C 1
ATOM 3232 O O . THR A 1 425 ? 43.022 7.282 -84.877 1.00 89.62 425 THR A O 1
ATOM 3235 N N . LEU A 1 426 ? 41.858 8.643 -86.240 1.00 91.50 426 LEU A N 1
ATOM 3236 C CA . LEU A 1 426 ? 40.546 8.376 -85.644 1.00 91.50 426 LEU A CA 1
ATOM 3237 C C . LEU A 1 426 ? 40.140 6.902 -85.788 1.00 91.50 426 LEU A C 1
ATOM 3239 O O . LEU A 1 426 ? 39.675 6.300 -84.818 1.00 91.50 426 LEU A O 1
ATOM 3243 N N . ARG A 1 427 ? 40.380 6.282 -86.953 1.00 91.75 427 ARG A N 1
ATOM 3244 C CA . ARG A 1 427 ? 40.139 4.844 -87.144 1.00 91.75 427 ARG A CA 1
ATOM 3245 C C . ARG A 1 427 ? 41.002 3.996 -86.208 1.00 91.75 427 ARG A C 1
ATOM 3247 O O . ARG A 1 427 ? 40.443 3.181 -85.483 1.00 91.75 427 ARG A O 1
ATOM 3254 N N . ARG A 1 428 ? 42.317 4.245 -86.137 1.00 92.69 428 ARG A N 1
ATOM 3255 C CA . ARG A 1 428 ? 43.217 3.539 -85.201 1.00 92.69 428 ARG A CA 1
ATOM 3256 C C . ARG A 1 428 ? 42.798 3.738 -83.742 1.00 92.69 428 ARG A C 1
ATOM 3258 O O . ARG A 1 428 ? 42.815 2.791 -82.967 1.00 92.69 428 ARG A O 1
ATOM 3265 N N . ALA A 1 429 ? 42.371 4.940 -83.352 1.00 89.12 429 ALA A N 1
ATOM 3266 C CA . ALA A 1 429 ? 41.874 5.208 -82.001 1.00 89.12 429 ALA A CA 1
ATOM 3267 C C . ALA A 1 429 ? 40.587 4.421 -81.683 1.00 89.12 429 ALA A C 1
ATOM 3269 O O . ALA A 1 429 ? 40.453 3.890 -80.578 1.00 89.12 429 ALA A O 1
ATOM 3270 N N . SER A 1 430 ? 39.680 4.289 -82.657 1.00 89.06 430 SER A N 1
ATOM 3271 C CA . SER A 1 430 ? 38.483 3.444 -82.560 1.00 89.06 430 SER A CA 1
ATOM 3272 C C . SER A 1 430 ? 38.833 1.952 -82.494 1.00 89.06 430 SER A C 1
ATOM 3274 O O . SER A 1 430 ? 38.262 1.229 -81.681 1.00 89.06 430 SER A O 1
ATOM 3276 N N . GLU A 1 431 ? 39.793 1.488 -83.296 1.00 93.69 431 GLU A N 1
ATOM 3277 C CA . GLU A 1 431 ? 40.310 0.113 -83.269 1.00 93.69 431 GLU A CA 1
ATOM 3278 C C . GLU A 1 431 ? 40.945 -0.198 -81.902 1.00 93.69 431 GLU A C 1
ATOM 3280 O O . GLU A 1 431 ? 40.559 -1.169 -81.258 1.00 93.69 431 GLU A O 1
ATOM 3285 N N . HIS A 1 432 ? 41.807 0.678 -81.375 1.00 95.50 432 HIS A N 1
ATOM 3286 C CA . HIS A 1 432 ? 42.377 0.557 -80.027 1.00 95.50 432 HIS A CA 1
ATOM 3287 C C . HIS A 1 432 ? 41.336 0.687 -78.900 1.00 95.50 432 HIS A C 1
ATOM 3289 O O . HIS A 1 432 ? 41.569 0.202 -77.793 1.00 95.50 432 HIS A O 1
ATOM 3295 N N . HIS A 1 433 ? 40.200 1.357 -79.114 1.00 94.12 433 HIS A N 1
ATOM 3296 C CA . HIS A 1 433 ? 39.095 1.347 -78.151 1.00 94.12 433 HIS A CA 1
ATOM 3297 C C . HIS A 1 433 ? 38.330 0.019 -78.194 1.00 94.12 433 HIS A C 1
ATOM 3299 O O . HIS A 1 433 ? 38.134 -0.587 -77.143 1.00 94.12 433 HIS A O 1
ATOM 3305 N N . SER A 1 434 ? 38.001 -0.485 -79.389 1.00 90.94 434 SER A N 1
ATOM 3306 C CA . SER A 1 434 ? 37.402 -1.813 -79.557 1.00 90.94 434 SER A CA 1
ATOM 3307 C C . SER A 1 434 ? 38.303 -2.926 -79.020 1.00 90.94 434 SER A C 1
ATOM 3309 O O . SER A 1 434 ? 37.781 -3.897 -78.482 1.00 90.94 434 SER A O 1
ATOM 3311 N N . GLU A 1 435 ? 39.625 -2.813 -79.156 1.00 94.62 435 GLU A N 1
ATOM 3312 C CA . GLU A 1 435 ? 40.562 -3.822 -78.657 1.00 94.62 435 GLU A CA 1
ATOM 3313 C C . GLU A 1 435 ? 40.692 -3.776 -77.131 1.00 94.62 435 GLU A C 1
ATOM 3315 O O . GLU A 1 435 ? 40.676 -4.821 -76.488 1.00 94.62 435 GLU A O 1
ATOM 3320 N N . ARG A 1 436 ? 40.694 -2.580 -76.524 1.00 96.88 436 ARG A N 1
ATOM 3321 C CA . ARG A 1 436 ? 40.588 -2.444 -75.060 1.00 96.88 436 ARG A CA 1
ATOM 3322 C C . ARG A 1 436 ? 39.300 -3.070 -74.527 1.00 96.88 436 ARG A C 1
ATOM 3324 O O . ARG A 1 436 ? 39.377 -3.839 -73.580 1.00 96.88 436 ARG A O 1
ATOM 3331 N N . LEU A 1 437 ? 38.157 -2.826 -75.173 1.00 94.12 437 LEU A N 1
ATOM 3332 C CA . LEU A 1 437 ? 36.884 -3.451 -74.795 1.00 94.12 437 LEU A CA 1
ATOM 3333 C C . LEU A 1 437 ? 36.887 -4.977 -75.002 1.00 94.12 437 LEU A C 1
ATOM 3335 O O . LEU A 1 437 ? 36.281 -5.694 -74.215 1.00 94.12 437 LEU A O 1
ATOM 3339 N N . ARG A 1 438 ? 37.590 -5.508 -76.015 1.00 96.19 438 ARG A N 1
ATOM 3340 C CA . ARG A 1 438 ? 37.783 -6.965 -76.177 1.00 96.19 438 ARG A CA 1
ATOM 3341 C C . ARG A 1 438 ? 38.611 -7.553 -75.038 1.00 96.19 438 ARG A C 1
ATOM 3343 O O . ARG A 1 438 ? 38.204 -8.564 -74.479 1.00 96.19 438 ARG A O 1
ATOM 3350 N N . ILE A 1 439 ? 39.725 -6.918 -74.676 1.00 95.25 439 ILE A N 1
ATOM 3351 C CA . ILE A 1 439 ? 40.583 -7.340 -73.557 1.00 95.25 439 ILE A CA 1
ATOM 3352 C C . ILE A 1 439 ? 39.823 -7.240 -72.225 1.00 95.25 439 ILE A C 1
ATOM 3354 O O . ILE A 1 439 ? 39.912 -8.139 -71.396 1.00 95.25 439 ILE A O 1
ATOM 3358 N N . GLU A 1 440 ? 39.022 -6.194 -72.030 1.00 96.75 440 GLU A N 1
ATOM 3359 C CA . GLU A 1 440 ? 38.147 -6.042 -70.864 1.00 96.75 440 GLU A CA 1
ATOM 3360 C C . GLU A 1 440 ? 37.082 -7.149 -70.811 1.00 96.75 440 GLU A C 1
ATOM 3362 O O . GLU A 1 440 ? 36.936 -7.805 -69.787 1.00 96.75 440 GLU A O 1
ATOM 3367 N N . ILE A 1 441 ? 36.412 -7.460 -71.926 1.00 93.00 441 ILE A N 1
ATOM 3368 C CA . ILE A 1 441 ? 35.460 -8.583 -72.006 1.00 93.00 441 ILE A CA 1
ATOM 3369 C C . ILE A 1 441 ? 36.145 -9.934 -71.751 1.00 93.00 441 ILE A C 1
ATOM 3371 O O . ILE A 1 441 ? 35.544 -10.794 -71.112 1.00 93.00 441 ILE A O 1
ATOM 3375 N N . VAL A 1 442 ? 37.377 -10.145 -72.227 1.00 96.75 442 VAL A N 1
ATOM 3376 C CA . VAL A 1 442 ? 38.140 -11.377 -71.961 1.00 96.75 442 VAL A CA 1
ATOM 3377 C C . VAL A 1 442 ? 38.531 -11.461 -70.487 1.00 96.75 442 VAL A C 1
ATOM 3379 O O . VAL A 1 442 ? 38.188 -12.444 -69.851 1.00 96.75 442 VAL A O 1
ATOM 3382 N N . THR A 1 443 ? 39.123 -10.420 -69.903 1.00 95.69 443 THR A N 1
ATOM 3383 C CA . THR A 1 443 ? 39.522 -10.424 -68.481 1.00 95.69 443 THR A CA 1
ATOM 3384 C C . THR A 1 443 ? 38.336 -10.456 -67.510 1.00 95.69 443 THR A C 1
ATOM 3386 O O . THR A 1 443 ? 38.450 -11.008 -66.417 1.00 95.69 443 THR A O 1
ATOM 3389 N N . LEU A 1 444 ? 37.169 -9.923 -67.889 1.00 94.50 444 LEU A N 1
ATOM 3390 C CA . LEU A 1 444 ? 35.921 -10.094 -67.135 1.00 94.50 444 LEU A CA 1
ATOM 3391 C C . LEU A 1 444 ? 35.338 -11.509 -67.270 1.00 94.50 444 LEU A C 1
ATOM 3393 O O . LEU A 1 444 ? 34.711 -11.979 -66.325 1.00 94.50 444 LEU A O 1
ATOM 3397 N N . ARG A 1 445 ? 35.559 -12.196 -68.400 1.00 93.81 445 ARG A N 1
ATOM 3398 C CA . ARG A 1 445 ? 35.230 -13.623 -68.552 1.00 93.81 445 ARG A CA 1
ATOM 3399 C C . ARG A 1 445 ? 36.192 -14.504 -67.778 1.00 93.81 445 ARG A C 1
ATOM 3401 O O . ARG A 1 445 ? 35.715 -15.321 -67.021 1.00 93.81 445 ARG A O 1
ATOM 3408 N N . GLU A 1 446 ? 37.498 -14.274 -67.861 1.00 95.56 446 GLU A N 1
ATOM 3409 C CA . GLU A 1 446 ? 38.502 -14.997 -67.069 1.00 95.56 446 GLU A CA 1
ATOM 3410 C C . GLU A 1 446 ? 38.191 -14.890 -65.569 1.00 95.56 446 GLU A C 1
ATOM 3412 O O . GLU A 1 446 ? 38.170 -15.902 -64.881 1.00 95.56 446 GLU A O 1
ATOM 3417 N N . ARG A 1 447 ? 37.817 -13.700 -65.075 1.00 95.06 447 ARG A N 1
ATOM 3418 C CA . ARG A 1 447 ? 37.340 -13.516 -63.690 1.00 95.06 447 ARG A CA 1
ATOM 3419 C C . ARG A 1 447 ? 36.011 -14.210 -63.390 1.00 95.06 447 ARG A C 1
ATOM 3421 O O . ARG A 1 447 ? 35.811 -14.635 -62.258 1.00 95.06 447 ARG A O 1
ATOM 3428 N N . LEU A 1 448 ? 35.092 -14.292 -64.354 1.00 93.62 448 LEU A N 1
ATOM 3429 C CA . LEU A 1 448 ? 33.833 -15.024 -64.189 1.00 93.62 448 LEU A CA 1
ATOM 3430 C C . LEU A 1 448 ? 34.076 -16.538 -64.173 1.00 93.62 448 LEU A C 1
ATOM 3432 O O . LEU A 1 448 ? 33.532 -17.210 -63.312 1.00 93.62 448 LEU A O 1
ATOM 3436 N N . ASP A 1 449 ? 34.933 -17.050 -65.052 1.00 93.38 449 ASP A N 1
ATOM 3437 C CA . ASP A 1 449 ? 35.357 -18.448 -65.120 1.00 93.38 449 ASP A CA 1
ATOM 3438 C C . ASP A 1 449 ? 36.158 -18.833 -63.857 1.00 93.38 449 ASP A C 1
ATOM 3440 O O . ASP A 1 449 ? 36.007 -19.936 -63.336 1.00 93.38 449 ASP A O 1
ATOM 3444 N N . GLU A 1 450 ? 36.970 -17.917 -63.310 1.00 93.81 450 GLU A N 1
ATOM 3445 C CA . GLU A 1 450 ? 37.630 -18.058 -62.006 1.00 93.81 450 GLU A CA 1
ATOM 3446 C C . GLU A 1 450 ? 36.619 -18.074 -60.850 1.00 93.81 450 GLU A C 1
ATOM 3448 O O . GLU A 1 450 ? 36.712 -18.947 -59.990 1.00 93.81 450 GLU A O 1
ATOM 3453 N N . GLU A 1 451 ? 35.634 -17.169 -60.835 1.00 90.38 451 GLU A N 1
ATOM 3454 C CA . GLU A 1 451 ? 34.533 -17.159 -59.859 1.00 90.38 451 GLU A CA 1
ATOM 3455 C C . GLU A 1 451 ? 33.647 -18.409 -59.962 1.00 90.38 451 GLU A C 1
ATOM 3457 O O . GLU A 1 451 ? 33.241 -18.971 -58.949 1.00 90.38 451 GLU A O 1
ATOM 3462 N N . GLU A 1 452 ? 33.354 -18.896 -61.164 1.00 90.81 452 GLU A N 1
ATOM 3463 C CA . GLU A 1 452 ? 32.611 -20.138 -61.378 1.00 90.81 452 GLU A CA 1
ATOM 3464 C C . GLU A 1 452 ? 33.456 -21.355 -60.983 1.00 90.81 452 GLU A C 1
ATOM 3466 O O . GLU A 1 452 ? 32.933 -22.282 -60.366 1.00 90.81 452 GLU A O 1
ATOM 3471 N N . ALA A 1 453 ? 34.774 -21.333 -61.205 1.00 91.69 453 ALA A N 1
ATOM 3472 C CA . ALA A 1 453 ? 35.685 -22.370 -60.731 1.00 91.69 453 ALA A CA 1
ATOM 3473 C C . ALA A 1 453 ? 35.873 -22.355 -59.203 1.00 91.69 453 ALA A C 1
ATOM 3475 O O . ALA A 1 453 ? 35.969 -23.428 -58.602 1.00 91.69 453 ALA A O 1
ATOM 3476 N N . THR A 1 454 ? 35.914 -21.194 -58.538 1.00 88.56 454 THR A N 1
ATOM 3477 C CA . THR A 1 454 ? 35.940 -21.125 -57.065 1.00 88.56 454 THR A CA 1
ATOM 3478 C C . THR A 1 454 ? 34.596 -21.538 -56.481 1.00 88.56 454 THR A C 1
ATOM 3480 O O . THR A 1 454 ? 34.587 -22.341 -55.550 1.00 88.56 454 THR A O 1
ATOM 3483 N N . ARG A 1 455 ? 33.466 -21.114 -57.062 1.00 92.38 455 ARG A N 1
ATOM 3484 C CA . ARG A 1 455 ? 32.121 -21.577 -56.676 1.00 92.38 455 ARG A CA 1
ATOM 3485 C C . ARG A 1 455 ? 31.956 -23.080 -56.867 1.00 92.38 455 ARG A C 1
ATOM 3487 O O . ARG A 1 455 ? 31.488 -23.733 -55.945 1.00 92.38 455 ARG A O 1
ATOM 3494 N N . ALA A 1 456 ? 32.404 -23.653 -57.983 1.00 90.19 456 ALA A N 1
ATOM 3495 C CA . ALA A 1 456 ? 32.360 -25.097 -58.221 1.00 90.19 456 ALA A CA 1
ATOM 3496 C C . ALA A 1 456 ? 33.275 -25.876 -57.258 1.00 90.19 456 ALA A C 1
ATOM 3498 O O . ALA A 1 456 ? 32.891 -26.936 -56.767 1.00 90.19 456 ALA A O 1
ATOM 3499 N N . ARG A 1 457 ? 34.461 -25.343 -56.921 1.00 90.38 457 ARG A N 1
ATOM 3500 C CA . ARG A 1 457 ? 35.335 -25.917 -55.879 1.00 90.38 457 ARG A CA 1
ATOM 3501 C C . ARG A 1 457 ? 34.683 -25.854 -54.496 1.00 90.38 457 ARG A C 1
ATOM 3503 O O . ARG A 1 457 ? 34.713 -26.848 -53.781 1.00 90.38 457 ARG A O 1
ATOM 3510 N N . LEU A 1 458 ? 34.085 -24.721 -54.127 1.00 86.94 458 LEU A N 1
ATOM 3511 C CA . LEU A 1 458 ? 33.387 -24.544 -52.851 1.00 86.94 458 LEU A CA 1
ATOM 3512 C C . LEU A 1 458 ? 32.137 -25.427 -52.769 1.00 86.94 458 LEU A C 1
ATOM 3514 O O . LEU A 1 458 ? 31.941 -26.085 -51.754 1.00 86.94 458 LEU A O 1
ATOM 3518 N N . GLN A 1 459 ? 31.345 -25.520 -53.840 1.00 90.19 459 GLN A N 1
ATOM 3519 C CA . GLN A 1 459 ? 30.218 -26.445 -53.937 1.00 90.19 459 GLN A CA 1
ATOM 3520 C C . GLN A 1 459 ? 30.694 -27.893 -53.792 1.00 90.19 459 GLN A C 1
ATOM 3522 O O . GLN A 1 459 ? 30.148 -28.607 -52.964 1.00 90.19 459 GLN A O 1
ATOM 3527 N N . GLY A 1 460 ? 31.744 -28.312 -54.505 1.00 88.81 460 GLY A N 1
ATOM 3528 C CA . GLY A 1 460 ? 32.305 -29.660 -54.373 1.00 88.81 460 GLY A CA 1
ATOM 3529 C C . GLY A 1 460 ? 32.843 -29.964 -52.968 1.00 88.81 460 GLY A C 1
ATOM 3530 O O . GLY A 1 460 ? 32.690 -31.082 -52.484 1.00 88.81 460 GLY A O 1
ATOM 3531 N N . VAL A 1 461 ? 33.415 -28.973 -52.274 1.00 84.25 461 VAL A N 1
ATOM 3532 C CA . VAL A 1 461 ? 33.827 -29.100 -50.863 1.00 84.25 461 VAL A CA 1
ATOM 3533 C C . VAL A 1 461 ? 32.616 -29.203 -49.931 1.00 84.25 461 VAL A C 1
ATOM 3535 O O . VAL A 1 461 ? 32.624 -30.045 -49.038 1.00 84.25 461 VAL A O 1
ATOM 3538 N N . LEU A 1 462 ? 31.563 -28.411 -50.143 1.00 82.00 462 LEU A N 1
ATOM 3539 C CA . LEU A 1 462 ? 30.323 -28.472 -49.361 1.00 82.00 462 LEU A CA 1
ATOM 3540 C C . LEU A 1 462 ? 29.545 -29.775 -49.608 1.00 82.00 462 LEU A C 1
ATOM 3542 O O . LEU A 1 462 ? 29.022 -30.365 -48.668 1.00 82.00 462 LEU A O 1
ATOM 3546 N N . GLU A 1 463 ? 29.509 -30.270 -50.844 1.00 82.62 463 GLU A N 1
ATOM 3547 C CA . GLU A 1 463 ? 28.921 -31.564 -51.204 1.00 82.62 463 GLU A CA 1
ATOM 3548 C C . GLU A 1 463 ? 29.739 -32.731 -50.625 1.00 82.62 463 GLU A C 1
ATOM 3550 O O . GLU A 1 463 ? 29.154 -33.698 -50.141 1.00 82.62 463 GLU A O 1
ATOM 3555 N N . ALA A 1 464 ? 31.073 -32.620 -50.564 1.00 80.50 464 ALA A N 1
ATOM 3556 C CA . ALA A 1 464 ? 31.926 -33.584 -49.865 1.00 80.50 464 ALA A CA 1
ATOM 3557 C C . ALA A 1 464 ? 31.758 -33.533 -48.333 1.00 80.50 464 ALA A C 1
ATOM 3559 O O . ALA A 1 464 ? 31.764 -34.580 -47.690 1.00 80.50 464 ALA A O 1
ATOM 3560 N N . GLN A 1 465 ? 31.560 -32.350 -47.740 1.00 77.75 465 GLN A N 1
ATOM 3561 C CA . GLN A 1 465 ? 31.271 -32.191 -46.306 1.00 77.75 465 GLN A CA 1
ATOM 3562 C C . GLN A 1 465 ? 29.878 -32.724 -45.940 1.00 77.75 465 GLN A C 1
ATOM 3564 O O . GLN A 1 465 ? 29.743 -33.421 -44.936 1.00 77.75 465 GLN A O 1
ATOM 3569 N N . LEU A 1 466 ? 28.862 -32.482 -46.779 1.00 76.44 466 LEU A N 1
ATOM 3570 C CA . LEU A 1 466 ? 27.560 -33.148 -46.679 1.00 76.44 466 LEU A CA 1
ATOM 3571 C C . LEU A 1 466 ? 27.694 -34.664 -46.816 1.00 76.44 466 LEU A C 1
ATOM 3573 O O . LEU A 1 466 ? 27.046 -35.393 -46.072 1.00 76.44 466 LEU A O 1
ATOM 3577 N N . GLY A 1 467 ? 28.512 -35.138 -47.759 1.00 75.56 467 GLY A N 1
ATOM 3578 C CA . GLY A 1 467 ? 28.824 -36.555 -47.929 1.00 75.56 467 GLY A CA 1
ATOM 3579 C C . GLY A 1 467 ? 29.381 -37.153 -46.642 1.00 75.56 467 GLY A C 1
ATOM 3580 O O . GLY A 1 467 ? 28.792 -38.088 -46.113 1.00 75.56 467 GLY A O 1
ATOM 3581 N N . ALA A 1 468 ? 30.430 -36.543 -46.086 1.00 75.31 468 ALA A N 1
ATOM 3582 C CA . ALA A 1 468 ? 31.051 -36.965 -44.836 1.00 75.31 468 ALA A CA 1
ATOM 3583 C C . ALA A 1 468 ? 30.069 -36.959 -43.651 1.00 75.31 468 ALA A C 1
ATOM 3585 O O . ALA A 1 468 ? 29.942 -37.976 -42.983 1.00 75.31 468 ALA A O 1
ATOM 3586 N N . GLN A 1 469 ? 29.304 -35.883 -43.423 1.00 67.62 469 GLN A N 1
ATOM 3587 C CA . GLN A 1 469 ? 28.335 -35.845 -42.314 1.00 67.62 469 GLN A CA 1
ATOM 3588 C C . GLN A 1 469 ? 27.176 -36.837 -42.498 1.00 67.62 469 GLN A C 1
ATOM 3590 O O . GLN A 1 469 ? 26.700 -37.430 -41.528 1.00 67.62 469 GLN A O 1
ATOM 3595 N N . ARG A 1 470 ? 26.719 -37.057 -43.738 1.00 68.50 470 ARG A N 1
ATOM 3596 C CA . ARG A 1 470 ? 25.704 -38.077 -44.042 1.00 68.50 470 ARG A CA 1
ATOM 3597 C C . ARG A 1 470 ? 26.274 -39.486 -43.863 1.00 68.50 470 ARG A C 1
ATOM 3599 O O . ARG A 1 470 ? 25.552 -40.338 -43.359 1.00 68.50 470 ARG A O 1
ATOM 3606 N N . GLU A 1 471 ? 27.546 -39.724 -44.184 1.00 64.69 471 GLU A N 1
ATOM 3607 C CA . GLU A 1 471 ? 28.246 -40.983 -43.895 1.00 64.69 471 GLU A CA 1
ATOM 3608 C C . GLU A 1 471 ? 28.489 -41.186 -42.391 1.00 64.69 471 GLU A C 1
ATOM 3610 O O . GLU A 1 471 ? 28.205 -42.269 -41.900 1.00 64.69 471 GLU A O 1
ATOM 3615 N N . GLU A 1 472 ? 28.896 -40.175 -41.620 1.00 61.75 472 GLU A N 1
ATOM 3616 C CA . GLU A 1 472 ? 29.018 -40.255 -40.151 1.00 61.75 472 GLU A CA 1
ATOM 3617 C C . GLU A 1 472 ? 27.661 -40.558 -39.483 1.00 61.75 472 GLU A C 1
ATOM 3619 O O . GLU A 1 472 ? 27.565 -41.387 -38.570 1.00 61.75 472 GLU A O 1
ATOM 3624 N N . SER A 1 473 ? 26.582 -39.953 -39.990 1.00 55.47 473 SER A N 1
ATOM 3625 C CA . SER A 1 473 ? 25.211 -40.236 -39.554 1.00 55.47 473 SER A CA 1
ATOM 3626 C C . SER A 1 473 ? 24.752 -41.653 -39.947 1.00 55.47 473 SER A C 1
ATOM 3628 O O . SER A 1 473 ? 24.182 -42.365 -39.120 1.00 55.47 473 SER A O 1
ATOM 3630 N N . LEU A 1 474 ? 25.073 -42.120 -41.162 1.00 49.19 474 LEU A N 1
ATOM 3631 C CA . LEU A 1 474 ? 24.791 -43.487 -41.637 1.00 49.19 474 LEU A CA 1
ATOM 3632 C C . LEU A 1 474 ? 25.682 -44.565 -41.004 1.00 49.19 474 LEU A C 1
ATOM 3634 O O . LEU A 1 474 ? 25.266 -45.712 -40.915 1.00 49.19 474 LEU A O 1
ATOM 3638 N N . VAL A 1 475 ? 26.881 -44.234 -40.531 1.00 51.88 475 VAL A N 1
ATOM 3639 C CA . VAL A 1 475 ? 27.740 -45.141 -39.750 1.00 51.88 475 VAL A CA 1
ATOM 3640 C C . VAL A 1 475 ? 27.208 -45.300 -38.318 1.00 51.88 475 VAL A C 1
ATOM 3642 O O . VAL A 1 475 ? 27.504 -46.295 -37.656 1.00 51.88 475 VAL A O 1
ATOM 3645 N N . SER A 1 476 ? 26.357 -44.376 -37.860 1.00 54.34 476 SER A N 1
ATOM 3646 C CA . SER A 1 476 ? 25.742 -44.403 -36.527 1.00 54.34 476 SER A CA 1
ATOM 3647 C C . SER A 1 476 ? 24.485 -45.291 -36.418 1.00 54.34 476 SER A C 1
ATOM 3649 O O . SER A 1 476 ? 24.062 -45.587 -35.300 1.00 54.34 476 SER A O 1
ATOM 3651 N N . LEU A 1 477 ? 23.908 -45.775 -37.530 1.00 43.22 477 LEU A N 1
ATOM 3652 C CA . LEU A 1 477 ? 22.882 -46.837 -37.547 1.00 43.22 477 LEU A CA 1
ATOM 3653 C C . LEU A 1 477 ? 23.224 -47.917 -38.596 1.00 43.22 477 LEU A C 1
ATOM 3655 O O . LEU A 1 477 ? 23.524 -47.586 -39.736 1.00 43.22 477 LEU A O 1
ATOM 3659 N N . PRO A 1 478 ? 23.169 -49.221 -38.270 1.00 44.25 478 PRO A N 1
ATOM 3660 C CA . PRO A 1 478 ? 23.819 -50.234 -39.097 1.00 44.25 478 PRO A CA 1
ATOM 3661 C C . PRO A 1 478 ? 23.038 -50.631 -40.364 1.00 44.25 478 PRO A C 1
ATOM 3663 O O . PRO A 1 478 ? 21.876 -51.028 -40.275 1.00 44.25 478 PRO A O 1
ATOM 3666 N N . HIS A 1 479 ? 23.792 -50.716 -41.470 1.00 34.56 479 HIS A N 1
ATOM 3667 C CA . HIS A 1 479 ? 23.527 -51.281 -42.813 1.00 34.56 479 HIS A CA 1
ATOM 3668 C C . HIS A 1 479 ? 23.381 -50.257 -43.952 1.00 34.56 479 HIS A C 1
ATOM 3670 O O . HIS A 1 479 ? 22.532 -49.373 -43.950 1.00 34.56 479 HIS A O 1
ATOM 3676 N N . THR A 1 480 ? 24.240 -50.439 -44.956 1.00 36.69 480 THR A N 1
ATOM 3677 C CA . THR A 1 480 ? 24.427 -49.588 -46.141 1.00 36.69 480 THR A CA 1
ATOM 3678 C C . THR A 1 480 ? 23.964 -50.344 -47.420 1.00 36.69 480 THR A C 1
ATOM 3680 O O . THR A 1 480 ? 23.219 -51.316 -47.296 1.00 36.69 480 THR A O 1
ATOM 3683 N N . PRO A 1 481 ? 24.273 -49.907 -48.658 1.00 63.34 481 PRO A N 1
ATOM 3684 C CA . PRO A 1 481 ? 23.399 -49.068 -49.493 1.00 63.34 481 PRO A CA 1
ATOM 3685 C C . PRO A 1 481 ? 23.090 -49.823 -50.834 1.00 63.34 481 PRO A C 1
ATOM 3687 O O . PRO A 1 481 ? 23.105 -51.055 -50.801 1.00 63.34 481 PRO A O 1
ATOM 3690 N N . PRO A 1 482 ? 22.869 -49.220 -52.035 1.00 57.28 482 PRO A N 1
ATOM 3691 C CA . PRO A 1 482 ? 22.653 -47.809 -52.406 1.00 57.28 482 PRO A CA 1
ATOM 3692 C C . PRO A 1 482 ? 21.509 -47.523 -53.417 1.00 57.28 482 PRO A C 1
ATOM 3694 O O . PRO A 1 482 ? 21.110 -48.401 -54.178 1.00 57.28 482 PRO A O 1
ATOM 3697 N N . ALA A 1 483 ? 21.088 -46.248 -53.521 1.00 32.78 483 ALA A N 1
ATOM 3698 C CA . ALA A 1 483 ? 21.159 -45.425 -54.755 1.00 32.78 483 ALA A CA 1
ATOM 3699 C C . ALA A 1 483 ? 20.465 -44.038 -54.610 1.00 32.78 483 ALA A C 1
ATOM 3701 O O . ALA A 1 483 ? 19.557 -43.879 -53.805 1.00 32.78 483 ALA A O 1
ATOM 3702 N N . VAL A 1 484 ? 20.849 -43.082 -55.477 1.00 40.41 484 VAL A N 1
ATOM 3703 C CA . VAL A 1 484 ? 20.164 -41.797 -55.811 1.00 40.41 484 VAL A CA 1
ATOM 3704 C C . VAL A 1 484 ? 20.241 -40.618 -54.799 1.00 40.41 484 VAL A C 1
ATOM 3706 O O . VAL A 1 484 ? 19.296 -40.313 -54.086 1.00 40.41 484 VAL A O 1
ATOM 3709 N N . THR A 1 485 ? 21.379 -39.903 -54.840 1.00 53.88 485 THR A N 1
ATOM 3710 C CA . THR A 1 485 ? 21.565 -38.415 -54.860 1.00 53.88 485 THR A CA 1
ATOM 3711 C C . THR A 1 485 ? 20.641 -37.445 -54.083 1.00 53.88 485 THR A C 1
ATOM 3713 O O . THR A 1 485 ? 19.456 -37.344 -54.403 1.00 53.88 485 THR A O 1
ATOM 3716 N N . PRO A 1 486 ? 21.230 -36.539 -53.263 1.00 50.34 486 PRO A N 1
ATOM 3717 C CA . PRO A 1 486 ? 20.658 -35.190 -53.059 1.00 50.34 486 PRO A CA 1
ATOM 3718 C C . PRO A 1 486 ? 21.672 -34.020 -52.887 1.00 50.34 486 PRO A C 1
ATOM 3720 O O . PRO A 1 486 ? 22.424 -33.987 -51.908 1.00 50.34 486 PRO A O 1
ATOM 3723 N N . SER A 1 487 ? 21.584 -32.981 -53.734 1.00 55.25 487 SER A N 1
ATOM 3724 C CA . SER A 1 487 ? 22.172 -31.638 -53.494 1.00 55.25 487 SER A CA 1
ATOM 3725 C C . SER A 1 487 ? 21.093 -30.691 -52.938 1.00 55.25 487 SER A C 1
ATOM 3727 O O . SER A 1 487 ? 20.126 -30.415 -53.644 1.00 55.25 487 SER A O 1
ATOM 3729 N N . LEU A 1 488 ? 21.221 -30.214 -51.686 1.00 53.22 488 LEU A N 1
ATOM 3730 C CA . LEU A 1 488 ? 20.154 -29.451 -50.987 1.00 53.22 488 LEU A CA 1
ATOM 3731 C C . LEU A 1 488 ? 20.607 -28.309 -50.041 1.00 53.22 488 LEU A C 1
ATOM 3733 O O . LEU A 1 488 ? 19.752 -27.607 -49.503 1.00 53.22 488 LEU A O 1
ATOM 3737 N N . LEU A 1 489 ? 21.908 -28.065 -49.848 1.00 57.22 489 LEU A N 1
ATOM 3738 C CA . LEU A 1 489 ? 22.422 -27.214 -48.751 1.00 57.22 489 LEU A CA 1
ATOM 3739 C C . LEU A 1 489 ? 21.864 -25.764 -48.663 1.00 57.22 489 LEU A C 1
ATOM 3741 O O . LEU A 1 489 ? 21.572 -25.311 -47.555 1.00 57.22 489 LEU A O 1
ATOM 3745 N N . PRO A 1 490 ? 21.664 -25.010 -49.769 1.00 56.44 490 PRO A N 1
ATOM 3746 C CA . PRO A 1 490 ? 21.100 -23.653 -49.690 1.00 56.44 490 PRO A CA 1
ATOM 3747 C C . PRO A 1 490 ? 19.664 -23.622 -49.143 1.00 56.44 490 PRO A C 1
ATOM 3749 O O . PRO A 1 490 ? 19.277 -22.668 -48.468 1.00 56.44 490 PRO A O 1
ATOM 3752 N N . THR A 1 491 ? 18.890 -24.678 -49.407 1.00 58.19 491 THR A N 1
ATOM 3753 C CA . THR A 1 491 ? 17.563 -24.906 -48.817 1.00 58.19 491 THR A CA 1
ATOM 3754 C C . THR A 1 491 ? 17.681 -25.201 -47.327 1.00 58.19 491 THR A C 1
ATOM 3756 O O . THR A 1 491 ? 17.017 -24.535 -46.543 1.00 58.19 491 THR A O 1
ATOM 3759 N N . GLU A 1 492 ? 18.585 -26.101 -46.922 1.00 62.16 492 GLU A N 1
ATOM 3760 C CA . GLU A 1 492 ? 18.757 -26.527 -45.522 1.00 62.16 492 GLU A CA 1
ATOM 3761 C C . GLU A 1 492 ? 19.086 -25.343 -44.576 1.00 62.16 492 GLU A C 1
ATOM 3763 O O . GLU A 1 492 ? 18.556 -25.275 -43.467 1.00 62.16 492 GLU A O 1
ATOM 3768 N N . LEU A 1 493 ? 19.880 -24.349 -45.010 1.00 68.94 493 LEU A N 1
ATOM 3769 C CA . LEU A 1 493 ? 20.151 -23.131 -44.217 1.00 68.94 493 LEU A CA 1
ATOM 3770 C C . LEU A 1 493 ? 18.971 -22.145 -44.174 1.00 68.94 493 LEU A C 1
ATOM 3772 O O . LEU A 1 493 ? 18.694 -21.555 -43.125 1.00 68.94 493 LEU A O 1
ATOM 3776 N N . MET A 1 494 ? 18.254 -21.971 -45.289 1.00 74.81 494 MET A N 1
ATOM 3777 C CA . MET A 1 494 ? 17.025 -21.169 -45.315 1.00 74.81 494 MET A CA 1
ATOM 3778 C C . MET A 1 494 ? 15.973 -21.795 -44.389 1.00 74.81 494 MET A C 1
ATOM 3780 O O . MET A 1 494 ? 15.384 -21.104 -43.559 1.00 74.81 494 MET A O 1
ATOM 3784 N N . GLU A 1 495 ? 15.801 -23.113 -44.467 1.00 79.62 495 GLU A N 1
ATOM 3785 C CA . GLU A 1 495 ? 14.917 -23.914 -43.623 1.00 79.62 495 GLU A CA 1
ATOM 3786 C C . GLU A 1 495 ? 15.331 -23.855 -42.152 1.00 79.62 495 GLU A C 1
ATOM 3788 O O . GLU A 1 495 ? 14.463 -23.653 -41.310 1.00 79.62 495 GLU A O 1
ATOM 3793 N N . ALA A 1 496 ? 16.625 -23.907 -41.820 1.00 77.62 496 ALA A N 1
ATOM 3794 C CA . ALA A 1 496 ? 17.100 -23.697 -40.452 1.00 77.62 496 ALA A CA 1
ATOM 3795 C C . ALA A 1 496 ? 16.719 -22.306 -39.907 1.00 77.62 496 ALA A C 1
ATOM 3797 O O . ALA A 1 496 ? 16.233 -22.202 -38.777 1.00 77.62 496 ALA A O 1
ATOM 3798 N N . SER A 1 497 ? 16.854 -21.241 -40.710 1.00 82.75 497 SER A N 1
ATOM 3799 C CA . SER A 1 497 ? 16.429 -19.892 -40.298 1.00 82.75 497 SER A CA 1
ATOM 3800 C C . SER A 1 497 ? 14.906 -19.786 -40.125 1.00 82.75 497 SER A C 1
ATOM 3802 O O . SER A 1 497 ? 14.429 -19.221 -39.141 1.00 82.75 497 SER A O 1
ATOM 3804 N N . LEU A 1 498 ? 14.129 -20.412 -41.016 1.00 85.94 498 LEU A N 1
ATOM 3805 C CA . LEU A 1 498 ? 12.668 -20.458 -40.940 1.00 85.94 498 LEU A CA 1
ATOM 3806 C C . LEU A 1 498 ? 12.176 -21.315 -39.767 1.00 85.94 498 LEU A C 1
ATOM 3808 O O . LEU A 1 498 ? 11.188 -20.957 -39.134 1.00 85.94 498 LEU A O 1
ATOM 3812 N N . CYS A 1 499 ? 12.858 -22.411 -39.439 1.00 86.81 499 CYS A N 1
ATOM 3813 C CA . CYS A 1 499 ? 12.585 -23.237 -38.265 1.00 86.81 499 CYS A CA 1
ATOM 3814 C C . CYS A 1 499 ? 12.945 -22.508 -36.965 1.00 86.81 499 CYS A C 1
ATOM 3816 O O . CYS A 1 499 ? 12.173 -22.581 -36.014 1.00 86.81 499 CYS A O 1
ATOM 3818 N N . SER A 1 500 ? 14.034 -21.732 -36.936 1.00 89.75 500 SER A N 1
ATOM 3819 C CA . SER A 1 500 ? 14.351 -20.852 -35.804 1.00 89.75 500 SER A CA 1
ATOM 3820 C C . SER A 1 500 ? 13.252 -19.800 -35.597 1.00 89.75 500 SER A C 1
ATOM 3822 O O . SER A 1 500 ? 12.681 -19.728 -34.509 1.00 89.75 500 SER A O 1
ATOM 3824 N N . VAL A 1 501 ? 12.855 -19.076 -36.652 1.00 91.62 501 VAL A N 1
ATOM 3825 C CA . VAL A 1 501 ? 11.761 -18.085 -36.598 1.00 91.62 501 VAL A CA 1
ATOM 3826 C C . VAL A 1 501 ? 10.416 -18.725 -36.230 1.00 91.62 501 VAL A C 1
ATOM 3828 O O . VAL A 1 501 ? 9.657 -18.129 -35.468 1.00 91.62 501 VAL A O 1
ATOM 3831 N N . ARG A 1 502 ? 10.119 -19.947 -36.697 1.00 93.56 502 ARG A N 1
ATOM 3832 C CA . ARG A 1 502 ? 8.938 -20.714 -36.258 1.00 93.56 502 ARG A CA 1
ATOM 3833 C C . ARG A 1 502 ? 9.011 -21.056 -34.776 1.00 93.56 502 ARG A C 1
ATOM 3835 O O . ARG A 1 502 ? 8.061 -20.753 -34.070 1.00 93.56 502 ARG A O 1
ATOM 3842 N N . SER A 1 503 ? 10.132 -21.590 -34.291 1.00 88.38 503 SER A N 1
ATOM 3843 C CA . SER A 1 503 ? 10.291 -21.936 -32.872 1.00 88.38 503 SER A CA 1
ATOM 3844 C C . SER A 1 503 ? 10.196 -20.711 -31.955 1.00 88.38 503 SER A C 1
ATOM 3846 O O . SER A 1 503 ? 9.574 -20.783 -30.901 1.00 88.38 503 SER A O 1
ATOM 3848 N N . GLU A 1 504 ? 10.708 -19.553 -32.384 1.00 93.56 504 GLU A N 1
ATOM 3849 C CA . GLU A 1 504 ? 10.541 -18.285 -31.670 1.00 93.56 504 GLU A CA 1
ATOM 3850 C C . GLU A 1 504 ? 9.097 -17.768 -31.728 1.00 93.56 504 GLU A C 1
ATOM 3852 O O . GLU A 1 504 ? 8.582 -17.281 -30.723 1.00 93.56 504 GLU A O 1
ATOM 3857 N N . MET A 1 505 ? 8.401 -17.916 -32.859 1.00 90.31 505 MET A N 1
ATOM 3858 C CA . MET A 1 505 ? 6.986 -17.549 -32.975 1.00 90.31 505 MET A CA 1
ATOM 3859 C C . MET A 1 505 ? 6.083 -18.467 -32.137 1.00 90.31 505 MET A C 1
ATOM 3861 O O . MET A 1 505 ? 5.186 -17.973 -31.462 1.00 90.31 505 MET A O 1
ATOM 3865 N N . GLU A 1 506 ? 6.355 -19.771 -32.099 1.00 94.19 506 GLU A N 1
ATOM 3866 C CA . GLU A 1 506 ? 5.693 -20.751 -31.228 1.00 94.19 506 GLU A CA 1
ATOM 3867 C C . GLU A 1 506 ? 5.972 -20.448 -29.746 1.00 94.19 506 GLU A C 1
ATOM 3869 O O . GLU A 1 506 ? 5.046 -20.432 -28.933 1.00 94.19 506 GLU A O 1
ATOM 3874 N N . ARG A 1 507 ? 7.221 -20.106 -29.392 1.00 96.25 507 ARG A N 1
ATOM 3875 C CA . ARG A 1 507 ? 7.614 -19.668 -28.042 1.00 96.25 507 ARG A CA 1
ATOM 3876 C C . ARG A 1 507 ? 6.881 -18.391 -27.624 1.00 96.25 507 ARG A C 1
ATOM 3878 O O . ARG A 1 507 ? 6.381 -18.316 -26.501 1.00 96.25 507 ARG A O 1
ATOM 3885 N N . LEU A 1 508 ? 6.783 -17.399 -28.510 1.00 94.56 508 LEU A N 1
ATOM 3886 C CA . LEU A 1 508 ? 6.044 -16.154 -28.270 1.00 94.56 508 LEU A CA 1
ATOM 3887 C C . LEU A 1 508 ? 4.530 -16.394 -28.182 1.00 94.56 508 LEU A C 1
ATOM 3889 O O . LEU A 1 508 ? 3.882 -15.831 -27.304 1.00 94.56 508 LEU A O 1
ATOM 3893 N N . GLN A 1 509 ? 3.967 -17.266 -29.019 1.00 93.94 509 GLN A N 1
ATOM 3894 C CA . GLN A 1 509 ? 2.549 -17.631 -28.985 1.00 93.94 509 GLN A CA 1
ATOM 3895 C C . GLN A 1 509 ? 2.195 -18.402 -27.702 1.00 93.94 509 GLN A C 1
ATOM 3897 O O . GLN A 1 509 ? 1.156 -18.147 -27.093 1.00 93.94 509 GLN A O 1
ATOM 3902 N N . GLN A 1 510 ? 3.085 -19.278 -27.226 1.00 95.94 510 GLN A N 1
ATOM 3903 C CA . GLN A 1 510 ? 2.940 -19.947 -25.933 1.00 95.94 510 GLN A CA 1
ATOM 3904 C C . GLN A 1 510 ? 3.075 -18.960 -24.760 1.00 95.94 510 GLN A C 1
ATOM 3906 O O . GLN A 1 510 ? 2.323 -19.059 -23.790 1.00 95.94 510 GLN A O 1
ATOM 3911 N N . GLN A 1 511 ? 3.985 -17.983 -24.840 1.00 95.12 511 GLN A N 1
ATOM 3912 C CA . GLN A 1 511 ? 4.102 -16.917 -23.838 1.00 95.12 511 GLN A CA 1
ATOM 3913 C C . GLN A 1 511 ? 2.872 -15.999 -23.812 1.00 95.12 511 GLN A C 1
ATOM 3915 O O . GLN A 1 511 ? 2.425 -15.639 -22.722 1.00 95.12 511 GLN A O 1
ATOM 3920 N N . LEU A 1 512 ? 2.288 -15.682 -24.973 1.00 95.69 512 LEU A N 1
ATOM 3921 C CA . LEU A 1 512 ? 1.035 -14.934 -25.082 1.00 95.69 512 LEU A CA 1
ATOM 3922 C C . LEU A 1 512 ? -0.124 -15.710 -24.444 1.00 95.69 512 LEU A C 1
ATOM 3924 O O . LEU A 1 512 ? -0.762 -15.183 -23.540 1.00 95.69 512 LEU A O 1
ATOM 3928 N N . GLY A 1 513 ? -0.323 -16.983 -24.801 1.00 96.12 513 GLY A N 1
ATOM 3929 C CA . GLY A 1 513 ? -1.373 -17.816 -24.198 1.00 96.12 513 GLY A CA 1
ATOM 3930 C C . GLY A 1 513 ? -1.218 -17.988 -22.678 1.00 96.12 513 GLY A C 1
ATOM 3931 O O . GLY A 1 513 ? -2.204 -17.972 -21.943 1.00 96.12 513 GLY A O 1
ATOM 3932 N N . GLN A 1 514 ? 0.017 -18.071 -22.167 1.00 96.19 514 GLN A N 1
ATOM 3933 C CA . GLN A 1 514 ? 0.267 -18.038 -20.720 1.00 96.19 514 GLN A CA 1
ATOM 3934 C C . GLN A 1 514 ? -0.048 -16.671 -20.087 1.00 96.19 514 GLN A C 1
ATOM 3936 O O . GLN A 1 514 ? -0.474 -16.619 -18.934 1.00 96.19 514 GLN A O 1
ATOM 3941 N N . ALA A 1 515 ? 0.190 -15.561 -20.790 1.00 91.25 515 ALA A N 1
ATOM 3942 C CA . ALA A 1 515 ? -0.155 -14.224 -20.312 1.00 91.25 515 ALA A CA 1
ATOM 3943 C C . ALA A 1 515 ? -1.678 -14.007 -20.299 1.00 91.25 515 ALA A C 1
ATOM 3945 O O . ALA A 1 515 ? -2.201 -13.498 -19.311 1.00 91.25 515 ALA A O 1
ATOM 3946 N N . GLU A 1 516 ? -2.390 -14.472 -21.327 1.00 95.12 516 GLU A N 1
ATOM 3947 C CA . GLU A 1 516 ? -3.857 -14.464 -21.410 1.00 95.12 516 GLU A CA 1
ATOM 3948 C C . GLU A 1 516 ? -4.493 -15.285 -20.279 1.00 95.12 516 GLU A C 1
ATOM 3950 O O . GLU A 1 516 ? -5.385 -14.794 -19.592 1.00 95.12 516 GLU A O 1
ATOM 3955 N N . GLN A 1 517 ? -3.988 -16.494 -20.005 1.00 96.19 517 GLN A N 1
ATOM 3956 C CA . GLN A 1 517 ? -4.454 -17.317 -18.879 1.00 96.19 517 GLN A CA 1
ATOM 3957 C C . GLN A 1 517 ? -4.216 -16.643 -17.518 1.00 96.19 517 GLN A C 1
ATOM 3959 O O . GLN A 1 517 ? -5.085 -16.684 -16.647 1.00 96.19 517 GLN A O 1
ATOM 3964 N N . ARG A 1 518 ? -3.064 -15.981 -17.328 1.00 96.44 518 ARG A N 1
ATOM 3965 C CA . ARG A 1 518 ? -2.779 -15.198 -16.110 1.00 96.44 518 ARG A CA 1
ATOM 3966 C C . ARG A 1 518 ? -3.704 -13.985 -15.988 1.00 96.44 518 ARG A C 1
ATOM 3968 O O . ARG A 1 518 ? -4.196 -13.726 -14.895 1.00 96.44 518 ARG A O 1
ATOM 3975 N N . ALA A 1 519 ? -3.977 -13.281 -17.087 1.00 92.25 519 ALA A N 1
ATOM 3976 C CA . ALA A 1 519 ? -4.912 -12.158 -17.111 1.00 92.25 519 ALA A CA 1
ATOM 3977 C C . ALA A 1 519 ? -6.338 -12.606 -16.750 1.00 92.25 519 ALA A C 1
ATOM 3979 O O . ALA A 1 519 ? -6.938 -12.028 -15.852 1.00 92.25 519 ALA A O 1
ATOM 3980 N N . GLN A 1 520 ? -6.836 -13.695 -17.346 1.00 95.81 520 GLN A N 1
ATOM 3981 C CA . GLN A 1 520 ? -8.153 -14.270 -17.031 1.00 95.81 520 GLN A CA 1
ATOM 3982 C C . GLN A 1 520 ? -8.269 -14.753 -15.575 1.00 95.81 520 GLN A C 1
ATOM 3984 O O . GLN A 1 520 ? -9.352 -14.686 -14.993 1.00 95.81 520 GLN A O 1
ATOM 3989 N N . GLY A 1 521 ? -7.174 -15.238 -14.976 1.00 97.06 521 GLY A N 1
ATOM 3990 C CA . GLY A 1 521 ? -7.112 -15.545 -13.544 1.00 97.06 521 GLY A CA 1
ATOM 3991 C C . GLY A 1 521 ? -7.253 -14.285 -12.687 1.00 97.06 521 GLY A C 1
ATOM 3992 O O . GLY A 1 521 ? -8.159 -14.198 -11.863 1.00 97.06 521 GLY A O 1
ATOM 3993 N N . LEU A 1 522 ? -6.431 -13.266 -12.956 1.00 94.62 522 LEU A N 1
ATOM 3994 C CA . LEU A 1 522 ? -6.481 -11.982 -12.249 1.00 94.62 522 LEU A CA 1
ATOM 3995 C C . LEU A 1 522 ? -7.830 -11.261 -12.419 1.00 94.62 522 LEU A C 1
ATOM 3997 O O . LEU A 1 522 ? -8.316 -10.650 -11.472 1.00 94.62 522 LEU A O 1
ATOM 4001 N N . GLU A 1 523 ? -8.476 -11.357 -13.583 1.00 95.62 523 GLU A N 1
ATOM 4002 C CA . GLU A 1 523 ? -9.830 -10.833 -13.806 1.00 95.62 523 GLU A CA 1
ATOM 4003 C C . GLU A 1 523 ? -10.880 -11.548 -12.945 1.00 95.62 523 GLU A C 1
ATOM 4005 O O . GLU A 1 523 ? -11.766 -10.889 -12.397 1.00 95.62 523 GLU A O 1
ATOM 4010 N N . GLN A 1 524 ? -10.781 -12.872 -12.785 1.00 96.19 524 GLN A N 1
ATOM 4011 C CA . GLN A 1 524 ? -11.653 -13.631 -11.883 1.00 96.19 524 GLN A CA 1
ATOM 4012 C C . GLN A 1 524 ? -11.399 -13.268 -10.419 1.00 96.19 524 GLN A C 1
ATOM 4014 O O . GLN A 1 524 ? -12.357 -13.095 -9.668 1.00 96.19 524 GLN A O 1
ATOM 4019 N N . ASP A 1 525 ? -10.143 -13.098 -10.011 1.00 95.81 525 ASP A N 1
ATOM 4020 C CA . ASP A 1 525 ? -9.800 -12.714 -8.639 1.00 95.81 525 ASP A CA 1
ATOM 4021 C C . ASP A 1 525 ? -10.255 -11.281 -8.321 1.00 95.81 525 ASP A C 1
ATOM 4023 O O . ASP A 1 525 ? -10.843 -11.041 -7.268 1.00 95.81 525 ASP A O 1
ATOM 4027 N N . VAL A 1 526 ? -10.120 -10.340 -9.262 1.00 95.12 526 VAL A N 1
ATOM 4028 C CA . VAL A 1 526 ? -10.688 -8.984 -9.146 1.00 95.12 526 VAL A CA 1
ATOM 4029 C C . VAL A 1 526 ? -12.221 -9.012 -9.075 1.00 95.12 526 VAL A C 1
ATOM 4031 O O . VAL A 1 526 ? -12.810 -8.217 -8.339 1.00 95.12 526 VAL A O 1
ATOM 4034 N N . GLN A 1 527 ? -12.890 -9.925 -9.788 1.00 96.00 527 GLN A N 1
ATOM 4035 C CA . GLN A 1 527 ? -14.343 -10.109 -9.682 1.00 96.00 527 GLN A CA 1
ATOM 4036 C C . GLN A 1 527 ? -14.761 -10.697 -8.323 1.00 96.00 527 GLN A C 1
ATOM 4038 O O . GLN A 1 527 ? -15.720 -10.197 -7.732 1.00 96.00 527 GLN A O 1
ATOM 4043 N N . ARG A 1 528 ? -14.026 -11.689 -7.793 1.00 97.75 528 ARG A N 1
ATOM 4044 C CA . ARG A 1 528 ? -14.235 -12.248 -6.441 1.00 97.75 528 ARG A CA 1
ATOM 4045 C C . ARG A 1 528 ? -14.072 -11.169 -5.372 1.00 97.75 528 ARG A C 1
ATOM 4047 O O . ARG A 1 528 ? -15.023 -10.888 -4.653 1.00 97.75 528 ARG A O 1
ATOM 4054 N N . LEU A 1 529 ? -12.927 -10.483 -5.364 1.00 95.69 529 LEU A N 1
ATOM 4055 C CA . LEU A 1 529 ? -12.611 -9.420 -4.405 1.00 95.69 529 LEU A CA 1
ATOM 4056 C C . LEU A 1 529 ? -13.604 -8.251 -4.476 1.00 95.69 529 LEU A C 1
ATOM 4058 O O . LEU A 1 529 ? -13.934 -7.665 -3.448 1.00 95.69 529 LEU A O 1
ATOM 4062 N N . ARG A 1 530 ? -14.128 -7.920 -5.667 1.00 97.25 530 ARG A N 1
ATOM 4063 C CA . ARG A 1 530 ? -15.224 -6.947 -5.810 1.00 97.25 530 ARG A CA 1
ATOM 4064 C C . ARG A 1 530 ? -16.521 -7.451 -5.168 1.00 97.25 530 ARG A C 1
ATOM 4066 O O . ARG A 1 530 ? -17.206 -6.658 -4.527 1.00 97.25 530 ARG A O 1
ATOM 4073 N N . GLY A 1 531 ? -16.848 -8.734 -5.320 1.00 97.06 531 GLY A N 1
ATOM 4074 C CA . GLY A 1 531 ? -17.955 -9.376 -4.608 1.00 97.06 531 GLY A CA 1
ATOM 4075 C C . GLY A 1 531 ? -17.786 -9.263 -3.092 1.00 97.06 531 GLY A C 1
ATOM 4076 O O . GLY A 1 531 ? -18.646 -8.683 -2.429 1.00 97.06 531 GLY A O 1
ATOM 4077 N N . ASP A 1 532 ? -16.639 -9.707 -2.575 1.00 96.69 532 ASP A N 1
ATOM 4078 C CA . ASP A 1 532 ? -16.300 -9.683 -1.146 1.00 96.69 532 ASP A CA 1
ATOM 4079 C C . ASP A 1 532 ? -16.348 -8.262 -0.556 1.00 96.69 532 ASP A C 1
ATOM 4081 O O . ASP A 1 532 ? -16.875 -8.066 0.541 1.00 96.69 532 ASP A O 1
ATOM 4085 N N . LEU A 1 533 ? -15.862 -7.257 -1.297 1.00 95.75 533 LEU A N 1
ATOM 4086 C CA . LEU A 1 533 ? -15.998 -5.837 -0.950 1.00 95.75 533 LEU A CA 1
ATOM 4087 C C . LEU A 1 533 ? -17.471 -5.432 -0.832 1.00 95.75 533 LEU A C 1
ATOM 4089 O O . LEU A 1 533 ? -17.889 -4.985 0.232 1.00 95.75 533 LEU A O 1
ATOM 4093 N N . THR A 1 534 ? -18.289 -5.669 -1.865 1.00 95.31 534 THR A N 1
ATOM 4094 C CA . THR A 1 534 ? -19.717 -5.301 -1.809 1.00 95.31 534 THR A CA 1
ATOM 4095 C C . THR A 1 534 ? -20.498 -6.052 -0.727 1.00 95.31 534 THR A C 1
ATOM 4097 O O . THR A 1 534 ? -21.483 -5.521 -0.214 1.00 95.31 534 THR A O 1
ATOM 4100 N N . GLN A 1 535 ? -20.073 -7.262 -0.350 1.00 96.88 535 GLN A N 1
ATOM 4101 C CA . GLN A 1 535 ? -20.642 -8.004 0.775 1.00 96.88 535 GLN A CA 1
ATOM 4102 C C . GLN A 1 535 ? -20.228 -7.390 2.122 1.00 96.88 535 GLN A C 1
ATOM 4104 O O . GLN A 1 535 ? -21.074 -7.245 3.006 1.00 96.88 535 GLN A O 1
ATOM 4109 N N . ARG A 1 536 ? -18.961 -6.984 2.278 1.00 92.06 536 ARG A N 1
ATOM 4110 C CA . ARG A 1 536 ? -18.477 -6.275 3.474 1.00 92.06 536 ARG A CA 1
ATOM 4111 C C . ARG A 1 536 ? -19.127 -4.901 3.636 1.00 92.06 536 ARG A C 1
ATOM 4113 O O . ARG A 1 536 ? -19.506 -4.562 4.752 1.00 92.06 536 ARG A O 1
ATOM 4120 N N . ASP A 1 537 ? -19.346 -4.163 2.549 1.00 92.50 537 ASP A N 1
ATOM 4121 C CA . ASP A 1 537 ? -20.071 -2.884 2.567 1.00 92.50 537 ASP A CA 1
ATOM 4122 C C . ASP A 1 537 ? -21.520 -3.065 3.057 1.00 92.50 537 ASP A C 1
ATOM 4124 O O . ASP A 1 537 ? -21.990 -2.325 3.922 1.00 92.50 537 ASP A O 1
ATOM 4128 N N . GLN A 1 538 ? -22.222 -4.094 2.563 1.00 95.94 538 GLN A N 1
ATOM 4129 C CA . GLN A 1 538 ? -23.579 -4.438 3.013 1.00 95.94 538 GLN A CA 1
ATOM 4130 C C . GLN A 1 538 ? -23.614 -4.863 4.490 1.00 95.94 538 GLN A C 1
ATOM 4132 O O . GLN A 1 538 ? -24.513 -4.458 5.228 1.00 95.94 538 GLN A O 1
ATOM 4137 N N . GLN A 1 539 ? -22.627 -5.643 4.944 1.00 95.44 539 GLN A N 1
ATOM 4138 C CA . GLN A 1 539 ? -22.481 -6.002 6.358 1.00 95.44 539 GLN A CA 1
ATOM 4139 C C . GLN A 1 539 ? -22.210 -4.766 7.228 1.00 95.44 539 GLN A C 1
ATOM 4141 O O . GLN A 1 539 ? -22.818 -4.632 8.288 1.00 95.44 539 GLN A O 1
ATOM 4146 N N . GLY A 1 540 ? -21.360 -3.840 6.773 1.00 93.88 540 GLY A N 1
ATOM 4147 C CA . GLY A 1 540 ? -21.102 -2.563 7.440 1.00 93.88 540 GLY A CA 1
ATOM 4148 C C . GLY A 1 540 ? -22.375 -1.735 7.610 1.00 93.88 540 GLY A C 1
ATOM 4149 O O . GLY A 1 540 ? -22.716 -1.362 8.729 1.00 93.88 540 GLY A O 1
ATOM 4150 N N . GLN A 1 541 ? -23.143 -1.547 6.533 1.00 95.94 541 GLN A N 1
ATOM 4151 C CA . GLN A 1 541 ? -24.417 -0.818 6.573 1.00 95.94 541 GLN A CA 1
ATOM 4152 C C . GLN A 1 541 ? -25.458 -1.478 7.494 1.00 95.94 541 GLN A C 1
ATOM 4154 O O . GLN A 1 541 ? -26.216 -0.775 8.163 1.00 95.94 541 GLN A O 1
ATOM 4159 N N . ALA A 1 542 ? -25.500 -2.813 7.567 1.00 96.19 542 ALA A N 1
ATOM 4160 C CA . ALA A 1 542 ? -26.371 -3.528 8.501 1.00 96.19 542 ALA A CA 1
ATOM 4161 C C . ALA A 1 542 ? -25.946 -3.315 9.969 1.00 96.19 542 ALA A C 1
ATOM 4163 O O . ALA A 1 542 ? -26.795 -3.069 10.829 1.00 96.19 542 ALA A O 1
ATOM 4164 N N . TRP A 1 543 ? -24.639 -3.336 10.254 1.00 94.75 543 TRP A N 1
ATOM 4165 C CA . TRP A 1 543 ? -24.099 -3.021 11.580 1.00 94.75 543 TRP A CA 1
ATOM 4166 C C . TRP A 1 543 ? -24.332 -1.560 11.985 1.00 94.75 543 TRP A C 1
ATOM 4168 O O . TRP A 1 543 ? -24.668 -1.301 13.139 1.00 94.75 543 TRP A O 1
ATOM 4178 N N . GLU A 1 544 ? -24.215 -0.607 11.058 1.00 94.81 544 GLU A N 1
ATOM 4179 C CA . GLU A 1 544 ? -24.540 0.805 11.305 1.00 94.81 544 GLU A CA 1
ATOM 4180 C C . GLU A 1 544 ? -26.028 1.007 11.626 1.00 94.81 544 GLU A C 1
ATOM 4182 O O . GLU A 1 544 ? -26.359 1.761 12.544 1.00 94.81 544 GLU A O 1
ATOM 4187 N N . GLN A 1 545 ? -26.925 0.298 10.933 1.00 96.50 545 GLN A N 1
ATOM 4188 C CA . GLN A 1 545 ? -28.366 0.340 11.203 1.00 96.50 545 GLN A CA 1
ATOM 4189 C C . GLN A 1 545 ? -28.712 -0.219 12.589 1.00 96.50 545 GLN A C 1
ATOM 4191 O O . GLN A 1 545 ? -29.444 0.432 13.338 1.00 96.50 545 GLN A O 1
ATOM 4196 N N . GLU A 1 546 ? -28.167 -1.378 12.975 1.00 96.75 546 GLU A N 1
ATOM 4197 C CA . GLU A 1 546 ? -28.427 -1.937 14.309 1.00 96.75 546 GLU A CA 1
ATOM 4198 C C . GLU A 1 546 ? -27.761 -1.106 15.414 1.00 96.75 546 GLU A C 1
ATOM 4200 O O . GLU A 1 546 ? -28.376 -0.870 16.454 1.00 96.75 546 GLU A O 1
ATOM 4205 N N . LYS A 1 547 ? -26.563 -0.553 15.176 1.00 95.94 547 LYS A N 1
ATOM 4206 C CA . LYS A 1 547 ? -25.937 0.421 16.081 1.00 95.94 547 LYS A CA 1
ATOM 4207 C C . LYS A 1 547 ? -26.849 1.630 16.306 1.00 95.94 547 LYS A C 1
ATOM 4209 O O . LYS A 1 547 ? -27.117 1.968 17.457 1.00 95.94 547 LYS A O 1
ATOM 4214 N N . ALA A 1 548 ? -27.367 2.246 15.243 1.00 96.81 548 ALA A N 1
ATOM 4215 C CA . ALA A 1 548 ? -28.286 3.379 15.354 1.00 96.81 548 ALA A CA 1
ATOM 4216 C C . ALA A 1 548 ? -29.585 3.000 16.093 1.00 96.81 548 ALA A C 1
ATOM 4218 O O . ALA A 1 548 ? -30.104 3.789 16.887 1.00 96.81 548 ALA A O 1
ATOM 4219 N N . ARG A 1 549 ? -30.087 1.770 15.900 1.00 98.25 549 ARG A N 1
ATOM 4220 C CA . ARG A 1 549 ? -31.249 1.234 16.628 1.00 98.25 549 ARG A CA 1
ATOM 4221 C C . ARG A 1 549 ? -30.969 1.089 18.128 1.00 98.25 549 ARG A C 1
ATOM 4223 O O . ARG A 1 549 ? -31.797 1.495 18.944 1.00 98.25 549 ARG A O 1
ATOM 4230 N N . LEU A 1 550 ? -29.800 0.569 18.500 1.00 95.75 550 LEU A N 1
ATOM 4231 C CA . LEU A 1 550 ? -29.366 0.433 19.894 1.00 95.75 550 LEU A CA 1
ATOM 4232 C C . LEU A 1 550 ? -29.099 1.797 20.551 1.00 95.75 550 LEU A C 1
ATOM 4234 O O . LEU A 1 550 ? -29.518 2.015 21.687 1.00 95.75 550 LEU A O 1
ATOM 4238 N N . GLU A 1 551 ? -28.478 2.743 19.844 1.00 97.06 551 GLU A N 1
ATOM 4239 C CA . GLU A 1 551 ? -28.278 4.121 20.318 1.00 97.06 551 GLU A CA 1
ATOM 4240 C C . GLU A 1 551 ? -29.616 4.841 20.559 1.00 97.06 551 GLU A C 1
ATOM 4242 O O . GLU A 1 551 ? -29.785 5.497 21.592 1.00 97.06 551 GLU A O 1
ATOM 4247 N N . ALA A 1 552 ? -30.606 4.648 19.678 1.00 97.38 552 ALA A N 1
ATOM 4248 C CA . ALA A 1 552 ? -31.962 5.156 19.872 1.00 97.38 552 ALA A CA 1
ATOM 4249 C C . ALA A 1 552 ? -32.625 4.565 21.131 1.00 97.38 552 ALA A C 1
ATOM 4251 O O . ALA A 1 552 ? -33.110 5.325 21.974 1.00 97.38 552 ALA A O 1
ATOM 4252 N N . VAL A 1 553 ? -32.579 3.240 21.324 1.00 97.69 553 VAL A N 1
ATOM 4253 C CA . VAL A 1 553 ? -33.116 2.581 22.533 1.00 97.69 553 VAL A CA 1
ATOM 4254 C C . VAL A 1 553 ? -32.400 3.065 23.801 1.00 97.69 553 VAL A C 1
ATOM 4256 O O . VAL A 1 553 ? -33.057 3.380 24.793 1.00 97.69 553 VAL A O 1
ATOM 4259 N N . LEU A 1 554 ? -31.071 3.208 23.781 1.00 97.12 554 LEU A N 1
ATOM 4260 C CA . LEU A 1 554 ? -30.310 3.759 24.909 1.00 97.12 554 LEU A CA 1
ATOM 4261 C C . LEU A 1 554 ? -30.713 5.208 25.227 1.00 97.12 554 LEU A C 1
ATOM 4263 O O . LEU A 1 554 ? -30.785 5.575 26.401 1.00 97.12 554 LEU A O 1
ATOM 4267 N N . SER A 1 555 ? -31.013 6.026 24.213 1.00 96.12 555 SER A N 1
ATOM 4268 C CA . SER A 1 555 ? -31.533 7.385 24.419 1.00 96.12 555 SER A CA 1
ATOM 4269 C C . SER A 1 555 ? -32.923 7.383 25.072 1.00 96.12 555 SER A C 1
ATOM 4271 O O . SER A 1 555 ? -33.167 8.154 26.002 1.00 96.12 555 SER A O 1
ATOM 4273 N N . GLU A 1 556 ? -33.802 6.456 24.677 1.00 97.94 556 GLU A N 1
ATOM 4274 C CA . GLU A 1 556 ? -35.143 6.309 25.248 1.00 97.94 556 GLU A CA 1
ATOM 4275 C C . GLU A 1 556 ? -35.087 5.861 26.718 1.00 97.94 556 GLU A C 1
ATOM 4277 O O . GLU A 1 556 ? -35.785 6.419 27.567 1.00 97.94 556 GLU A O 1
ATOM 4282 N N . GLN A 1 557 ? -34.220 4.895 27.046 1.00 95.81 557 GLN A N 1
ATOM 4283 C CA . GLN A 1 557 ? -34.039 4.418 28.422 1.00 95.81 557 GLN A CA 1
ATOM 4284 C C . GLN A 1 557 ? -33.408 5.490 29.325 1.00 95.81 557 GLN A C 1
ATOM 4286 O O . GLN A 1 557 ? -33.855 5.673 30.457 1.00 95.81 557 GLN A O 1
ATOM 4291 N N . ARG A 1 558 ? -32.450 6.283 28.820 1.00 97.38 558 ARG A N 1
ATOM 4292 C CA . ARG A 1 558 ? -31.942 7.475 29.531 1.00 97.38 558 ARG A CA 1
ATOM 4293 C C . ARG A 1 558 ? -33.059 8.492 29.792 1.00 97.38 558 ARG A C 1
ATOM 4295 O O . ARG A 1 558 ? -33.163 8.998 30.905 1.00 97.38 558 ARG A O 1
ATOM 4302 N N . GLY A 1 559 ? -33.932 8.732 28.811 1.00 97.38 559 GLY A N 1
ATOM 4303 C CA . GLY A 1 559 ? -35.106 9.594 28.970 1.00 97.38 559 GLY A CA 1
ATOM 4304 C C . GLY A 1 559 ? -36.125 9.069 29.992 1.00 97.38 559 GLY A C 1
ATOM 4305 O O . GLY A 1 559 ? -36.716 9.860 30.723 1.00 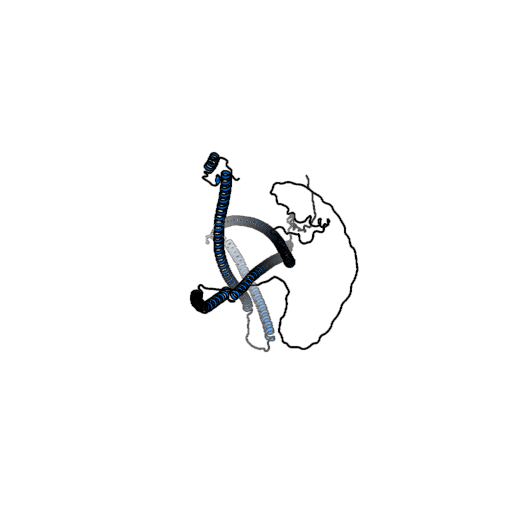97.38 559 GLY A O 1
ATOM 4306 N N . LYS A 1 560 ? -36.311 7.745 30.095 1.00 97.88 560 LYS A N 1
ATOM 4307 C CA . LYS A 1 560 ? -37.140 7.113 31.140 1.00 97.88 560 LYS A CA 1
ATOM 4308 C C . LYS A 1 560 ? -36.528 7.288 32.529 1.00 97.88 560 LYS A C 1
ATOM 4310 O O . LYS A 1 560 ? -37.233 7.723 33.433 1.00 97.88 560 LYS A O 1
ATOM 4315 N N . LEU A 1 561 ? -35.226 7.036 32.685 1.00 96.62 561 LEU A N 1
ATOM 4316 C CA . LEU A 1 561 ? -34.514 7.249 33.952 1.00 96.62 561 LEU A CA 1
ATOM 4317 C C . LEU A 1 561 ? -34.582 8.713 34.414 1.00 96.62 561 LEU A C 1
ATOM 4319 O O . LEU A 1 561 ? -34.822 8.964 35.587 1.00 96.62 561 LEU A O 1
ATOM 4323 N N . GLN A 1 562 ? -34.455 9.681 33.500 1.00 96.69 562 GLN A N 1
ATOM 4324 C CA . GLN A 1 562 ? -34.599 11.107 33.825 1.00 96.69 562 GLN A CA 1
ATOM 4325 C C . GLN A 1 562 ? -36.011 11.479 34.311 1.00 96.69 562 GLN A C 1
ATOM 4327 O O . GLN A 1 562 ? -36.140 12.299 35.217 1.00 96.69 562 GLN A O 1
ATOM 4332 N N . ARG A 1 563 ? -37.067 10.870 33.751 1.00 97.44 563 ARG A N 1
ATOM 4333 C CA . ARG A 1 563 ? -38.450 11.068 34.230 1.00 97.44 563 ARG A CA 1
ATOM 4334 C C . ARG A 1 563 ? -38.660 10.441 35.603 1.00 97.44 563 ARG A C 1
ATOM 4336 O O . ARG A 1 563 ? -39.131 11.126 36.498 1.00 97.44 563 ARG A O 1
ATOM 4343 N N . LEU A 1 564 ? -38.234 9.190 35.784 1.00 97.75 564 LEU A N 1
ATOM 4344 C CA . LEU A 1 564 ? -38.334 8.486 37.065 1.00 97.75 564 LEU A CA 1
ATOM 4345 C C . LEU A 1 564 ? -37.533 9.187 38.173 1.00 97.75 564 LEU A C 1
ATOM 4347 O O . LEU A 1 564 ? -37.995 9.229 39.308 1.00 97.75 564 LEU A O 1
ATOM 4351 N N . GLN A 1 565 ? -36.384 9.792 37.852 1.00 96.94 565 GLN A N 1
ATOM 4352 C CA . GLN A 1 565 ? -35.649 10.635 38.797 1.00 96.94 565 GLN A CA 1
ATOM 4353 C C . GLN A 1 565 ? -36.451 11.890 39.167 1.00 96.94 565 GLN A C 1
ATOM 4355 O O . GLN A 1 565 ? -36.596 12.174 40.345 1.00 96.94 565 GLN A O 1
ATOM 4360 N N . ALA A 1 566 ? -37.038 12.604 38.200 1.00 96.38 566 ALA A N 1
ATOM 4361 C CA . ALA A 1 566 ? -37.862 13.781 38.491 1.00 96.38 566 ALA A CA 1
ATOM 4362 C C . ALA A 1 566 ? -39.149 13.439 39.277 1.00 96.38 566 ALA A C 1
ATOM 4364 O O . ALA A 1 566 ? -39.573 14.203 40.145 1.00 96.38 566 ALA A O 1
ATOM 4365 N N . GLU A 1 567 ? -39.764 12.286 39.009 1.00 97.25 567 GLU A N 1
ATOM 4366 C CA . GLU A 1 567 ? -40.891 11.739 39.778 1.00 97.25 567 GLU A CA 1
ATOM 4367 C C . GLU A 1 567 ? -40.461 11.366 41.210 1.00 97.25 567 GLU A C 1
ATOM 4369 O O . GLU A 1 567 ? -41.168 11.680 42.168 1.00 97.25 567 GLU A O 1
ATOM 4374 N N . LEU A 1 568 ? -39.267 10.785 41.383 1.00 97.56 568 LEU A N 1
ATOM 4375 C CA . LEU A 1 568 ? -38.685 10.508 42.696 1.00 97.56 568 LEU A CA 1
ATOM 4376 C C . LEU A 1 568 ? -38.379 11.804 43.462 1.00 97.56 568 LEU A C 1
ATOM 4378 O O . LEU A 1 568 ? -38.866 11.956 44.580 1.00 97.56 568 LEU A O 1
ATOM 4382 N N . ASP A 1 569 ? -37.659 12.751 42.856 1.00 96.06 569 ASP A N 1
ATOM 4383 C CA . ASP A 1 569 ? -37.274 14.041 43.447 1.00 96.06 569 ASP A CA 1
ATOM 4384 C C . ASP A 1 569 ? -38.506 14.849 43.888 1.00 96.06 569 ASP A C 1
ATOM 4386 O O . ASP A 1 569 ? -38.542 15.403 44.989 1.00 96.06 569 ASP A O 1
ATOM 4390 N N . THR A 1 570 ? -39.556 14.884 43.057 1.00 96.44 570 THR A N 1
ATOM 4391 C CA . THR A 1 570 ? -40.822 15.548 43.411 1.00 96.44 570 THR A CA 1
ATOM 4392 C C . THR A 1 570 ? -41.582 14.799 44.505 1.00 96.44 570 THR A C 1
ATOM 4394 O O . THR A 1 570 ? -42.127 15.447 45.400 1.00 96.44 570 THR A O 1
ATOM 4397 N N . SER A 1 571 ? -41.574 13.461 44.516 1.00 95.12 571 SER A N 1
ATOM 4398 C CA . SER A 1 571 ? -42.169 12.683 45.613 1.00 95.12 571 SER A CA 1
ATOM 4399 C C . SER A 1 571 ? -41.426 12.878 46.943 1.00 95.12 571 SER A C 1
ATOM 4401 O O . SER A 1 571 ? -42.064 13.022 47.986 1.00 95.12 571 SER A O 1
ATOM 4403 N N . GLU A 1 572 ? -40.093 12.964 46.914 1.00 95.31 572 GLU A N 1
ATOM 4404 C CA . GLU A 1 572 ? -39.258 13.219 48.087 1.00 95.31 572 GLU A CA 1
ATOM 4405 C C . GLU A 1 572 ? -39.474 14.648 48.604 1.00 95.31 572 GLU A C 1
ATOM 4407 O O . GLU A 1 572 ? -39.604 14.862 49.809 1.00 95.31 572 GLU A O 1
ATOM 4412 N N . GLN A 1 573 ? -39.594 15.631 47.705 1.00 93.00 573 GLN A N 1
ATOM 4413 C CA . GLN A 1 573 ? -39.924 17.004 48.077 1.00 93.00 573 GLN A CA 1
ATOM 4414 C C . GLN A 1 573 ? -41.309 17.101 48.736 1.00 93.00 573 GLN A C 1
ATOM 4416 O O . GLN A 1 573 ? -41.427 17.695 49.807 1.00 93.00 573 GLN A O 1
ATOM 4421 N N . VAL A 1 574 ? -42.334 16.443 48.182 1.00 94.88 574 VAL A N 1
ATOM 4422 C CA . VAL A 1 574 ? -43.672 16.371 48.800 1.00 94.88 574 VAL A CA 1
ATOM 4423 C C . VAL A 1 574 ? -43.624 15.699 50.181 1.00 94.88 574 VAL A C 1
ATOM 4425 O O . VAL A 1 574 ? -44.313 16.145 51.099 1.00 94.88 574 VAL A O 1
ATOM 4428 N N . GLN A 1 575 ? -42.782 14.677 50.378 1.00 93.38 575 GLN A N 1
ATOM 4429 C CA . GLN A 1 575 ? -42.570 14.068 51.698 1.00 93.38 575 GLN A CA 1
ATOM 4430 C C . GLN A 1 575 ? -41.879 15.028 52.681 1.00 93.38 575 GLN A C 1
ATOM 4432 O O . GLN A 1 575 ? -42.354 15.176 53.809 1.00 93.38 575 GLN A O 1
ATOM 4437 N N . ARG A 1 576 ? -40.808 15.726 52.269 1.00 92.00 576 ARG A N 1
ATOM 4438 C CA . ARG A 1 576 ? -40.136 16.759 53.087 1.00 92.00 576 ARG A CA 1
ATOM 4439 C C . ARG A 1 576 ? -41.111 17.849 53.526 1.00 92.00 576 ARG A C 1
ATOM 4441 O O . ARG A 1 576 ? -41.116 18.241 54.692 1.00 92.00 576 ARG A O 1
ATOM 4448 N N . ASP A 1 577 ? -41.948 18.308 52.607 1.00 91.75 577 ASP A N 1
ATOM 4449 C CA . ASP A 1 577 ? -42.905 19.385 52.841 1.00 91.75 577 ASP A CA 1
ATOM 4450 C C . ASP A 1 577 ? -44.078 18.936 53.727 1.00 91.75 577 ASP A C 1
ATOM 4452 O O . ASP A 1 577 ? -44.479 19.676 54.628 1.00 91.75 577 ASP A O 1
ATOM 4456 N N . PHE A 1 578 ? -44.549 17.690 53.591 1.00 92.19 578 PHE A N 1
ATOM 4457 C CA . PHE A 1 578 ? -45.495 17.092 54.540 1.00 92.19 578 PHE A CA 1
ATOM 4458 C C . PHE A 1 578 ? -44.896 16.968 55.951 1.00 92.19 578 PHE A C 1
ATOM 4460 O O . PHE A 1 578 ? -45.555 17.308 56.937 1.00 92.19 578 PHE A O 1
ATOM 4467 N N . VAL A 1 579 ? -43.630 16.545 56.069 1.00 92.81 579 VAL A N 1
ATOM 4468 C CA . VAL A 1 579 ? -42.922 16.478 57.358 1.00 92.81 579 VAL A CA 1
ATOM 4469 C C . VAL A 1 579 ? -42.791 17.871 57.981 1.00 92.81 579 VAL A C 1
ATOM 4471 O O . VAL A 1 579 ? -43.209 18.045 59.127 1.00 92.81 579 VAL A O 1
ATOM 4474 N N . ARG A 1 580 ? -42.317 18.881 57.237 1.00 87.50 580 ARG A N 1
ATOM 4475 C CA . ARG A 1 580 ? -42.221 20.283 57.701 1.00 87.50 580 ARG A CA 1
ATOM 4476 C C . ARG A 1 580 ? -43.568 20.844 58.166 1.00 87.50 580 ARG A C 1
ATOM 4478 O O . ARG A 1 580 ? -43.646 21.450 59.239 1.00 87.50 580 ARG A O 1
ATOM 4485 N N . LEU A 1 581 ? -44.633 20.609 57.396 1.00 88.12 581 LEU A N 1
ATOM 4486 C CA . LEU A 1 581 ? -45.993 21.016 57.748 1.00 88.12 581 LEU A CA 1
ATOM 4487 C C . LEU A 1 581 ? -46.466 20.329 59.037 1.00 88.12 581 LEU A C 1
ATOM 4489 O O . LEU A 1 581 ? -47.003 20.995 59.922 1.00 88.12 581 LEU A O 1
ATOM 4493 N N . SER A 1 582 ? -46.216 19.023 59.187 1.00 88.12 582 SER A N 1
ATOM 4494 C CA . SER A 1 582 ? -46.587 18.270 60.392 1.00 88.12 582 SER A CA 1
ATOM 4495 C C . SER A 1 582 ? -45.832 18.741 61.643 1.00 88.12 582 SER A C 1
ATOM 4497 O O . SER A 1 582 ? -46.446 18.921 62.695 1.00 88.12 582 SER A O 1
ATOM 4499 N N . GLN A 1 583 ? -44.533 19.036 61.521 1.00 88.44 583 GLN A N 1
ATOM 4500 C CA . GLN A 1 583 ? -43.703 19.572 62.603 1.00 88.44 583 GLN A CA 1
ATOM 4501 C C . GLN A 1 583 ? -44.157 20.978 63.007 1.00 88.44 583 GLN A C 1
ATOM 4503 O O . GLN A 1 583 ? -44.321 21.259 64.194 1.00 88.44 583 GLN A O 1
ATOM 4508 N N . THR A 1 584 ? -44.444 21.850 62.034 1.00 85.62 584 THR A N 1
ATOM 4509 C CA . THR A 1 584 ? -44.983 23.183 62.336 1.00 85.62 584 THR A CA 1
ATOM 4510 C C . THR A 1 584 ? -46.339 23.071 63.024 1.00 85.62 584 THR A C 1
ATOM 4512 O O . THR A 1 584 ? -46.552 23.715 64.047 1.00 85.62 584 THR A O 1
ATOM 4515 N N . LEU A 1 585 ? -47.241 22.217 62.531 1.00 85.62 585 LEU A N 1
ATOM 4516 C CA . LEU A 1 585 ? -48.546 21.999 63.154 1.00 85.62 585 LEU A CA 1
ATOM 4517 C C . LEU A 1 585 ? -48.410 21.524 64.612 1.00 85.62 585 LEU A C 1
ATOM 4519 O O . LEU A 1 585 ? -49.086 22.066 65.484 1.00 85.62 585 LEU A O 1
ATOM 4523 N N . GLN A 1 586 ? -47.501 20.587 64.899 1.00 87.81 586 GLN A N 1
ATOM 4524 C CA . GLN A 1 586 ? -47.194 20.148 66.267 1.00 87.81 586 GLN A CA 1
ATOM 4525 C C . GLN A 1 586 ? -46.703 21.307 67.151 1.00 87.81 586 GLN A C 1
ATOM 4527 O O . GLN A 1 586 ? -47.220 21.493 68.253 1.00 87.81 586 GLN A O 1
ATOM 4532 N N . VAL A 1 587 ? -45.768 22.132 66.661 1.00 87.50 587 VAL A N 1
ATOM 4533 C CA . VAL A 1 587 ? -45.257 23.304 67.396 1.00 87.50 587 VAL A CA 1
ATOM 4534 C C . VAL A 1 587 ? -46.365 24.324 67.680 1.00 87.50 587 VAL A C 1
ATOM 4536 O O . VAL A 1 587 ? -46.429 24.858 68.786 1.00 87.50 587 VAL A O 1
ATOM 4539 N N . GLN A 1 588 ? -47.265 24.589 66.729 1.00 83.50 588 GLN A N 1
ATOM 4540 C CA . GLN A 1 588 ? -48.366 25.537 66.944 1.00 83.50 588 GLN A CA 1
ATOM 4541 C C . GLN A 1 588 ? -49.437 24.975 67.894 1.00 83.50 588 GLN A C 1
ATOM 4543 O O . GLN A 1 588 ? -49.944 25.714 68.736 1.00 83.50 588 GLN A O 1
ATOM 4548 N N . LEU A 1 589 ? -49.744 23.674 67.826 1.00 87.19 589 LEU A N 1
ATOM 4549 C CA . LEU A 1 589 ? -50.662 23.014 68.763 1.00 87.19 589 LEU A CA 1
ATOM 4550 C C . LEU A 1 589 ? -50.123 23.029 70.201 1.00 87.19 589 LEU A C 1
ATOM 4552 O O . LEU A 1 589 ? -50.868 23.344 71.129 1.00 87.19 589 LEU A O 1
ATOM 4556 N N . GLU A 1 590 ? -48.832 22.760 70.400 1.00 88.38 590 GLU A N 1
ATOM 4557 C CA . GLU A 1 590 ? -48.216 22.813 71.731 1.00 88.38 590 GLU A CA 1
ATOM 4558 C C . GLU A 1 590 ? -48.085 24.266 72.239 1.00 88.38 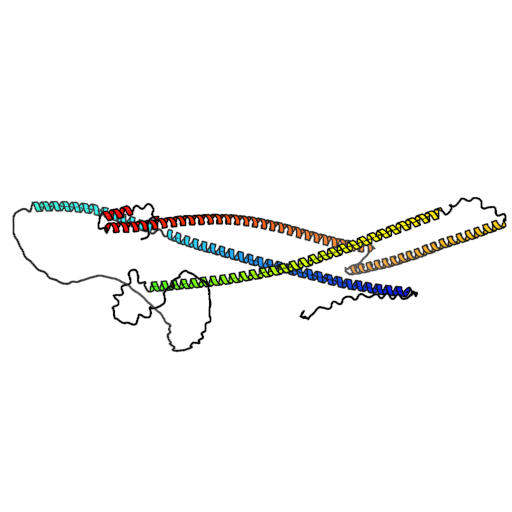590 GLU A C 1
ATOM 4560 O O . GLU A 1 590 ? -48.344 24.527 73.412 1.00 88.38 590 GLU A O 1
ATOM 4565 N N . ARG A 1 591 ? -47.833 25.254 71.363 1.00 85.75 591 ARG A N 1
ATOM 4566 C CA . ARG A 1 591 ? -47.936 26.688 71.718 1.00 85.75 591 ARG A CA 1
ATOM 4567 C C . ARG A 1 591 ? -49.347 27.093 72.153 1.00 85.75 591 ARG A C 1
ATOM 4569 O O . ARG A 1 591 ? -49.484 27.840 73.116 1.00 85.75 591 ARG A O 1
ATOM 4576 N N . ILE A 1 592 ? -50.389 26.594 71.484 1.00 84.69 592 ILE A N 1
ATOM 4577 C CA . ILE A 1 592 ? -51.793 26.815 71.877 1.00 84.69 592 ILE A CA 1
ATOM 4578 C C . ILE A 1 592 ? -52.078 26.173 73.242 1.00 84.69 592 ILE A C 1
ATOM 4580 O O . ILE A 1 592 ? -52.713 26.798 74.088 1.00 84.69 592 ILE A O 1
ATOM 4584 N N . ARG A 1 593 ? -51.571 24.960 73.487 1.00 86.56 593 ARG A N 1
ATOM 4585 C CA . ARG A 1 593 ? -51.705 24.246 74.767 1.00 86.56 593 ARG A CA 1
ATOM 4586 C C . ARG A 1 593 ? -51.024 24.973 75.933 1.00 86.56 593 ARG A C 1
ATOM 4588 O O . ARG A 1 593 ? -51.516 24.909 77.055 1.00 86.56 593 ARG A O 1
ATOM 4595 N N . GLN A 1 594 ? -49.910 25.655 75.669 1.00 87.88 594 GLN A N 1
ATOM 4596 C CA . GLN A 1 594 ? -49.142 26.417 76.660 1.00 87.88 594 GLN A CA 1
ATOM 4597 C C . GLN A 1 594 ? -49.626 27.872 76.836 1.00 87.88 594 GLN A C 1
ATOM 4599 O O . GLN A 1 594 ? -49.103 28.583 77.693 1.00 87.88 594 GLN A O 1
ATOM 4604 N N . ALA A 1 595 ? -50.610 28.336 76.057 1.00 86.94 595 ALA A N 1
ATOM 4605 C CA . ALA A 1 595 ? -51.060 29.727 76.080 1.00 86.94 595 ALA A CA 1
ATOM 4606 C C . ALA A 1 595 ? -51.940 30.045 77.316 1.00 86.94 595 ALA A C 1
ATOM 4608 O O . ALA A 1 595 ? -53.039 29.500 77.442 1.00 86.94 595 ALA A O 1
ATOM 4609 N N . PRO A 1 596 ? -51.541 30.979 78.206 1.00 80.19 596 PRO A N 1
ATOM 4610 C CA . PRO A 1 596 ? -52.310 31.334 79.405 1.00 80.19 596 PRO A CA 1
ATOM 4611 C C . PRO A 1 596 ? -53.592 32.150 79.148 1.00 80.19 596 PRO A C 1
ATOM 4613 O O . PRO A 1 596 ? -54.324 32.424 80.099 1.00 80.19 596 PRO A O 1
ATOM 4616 N N . SER A 1 597 ? -53.887 32.577 77.911 1.00 84.62 597 SER A N 1
ATOM 4617 C CA . SER A 1 597 ? -55.120 33.319 77.600 1.00 84.62 597 SER A CA 1
ATOM 4618 C C . SER A 1 597 ? -55.698 33.022 76.211 1.00 84.62 597 SER A C 1
ATOM 4620 O O . SER A 1 597 ? -54.981 32.764 75.242 1.00 84.62 597 SER A O 1
ATOM 4622 N N . LEU A 1 598 ? -57.027 33.132 76.096 1.00 80.62 598 LEU A N 1
ATOM 4623 C CA . LEU A 1 598 ? -57.761 32.938 74.837 1.00 80.62 598 LEU A CA 1
ATOM 4624 C C . LEU A 1 598 ? -57.398 33.970 73.755 1.00 80.62 598 LEU A C 1
ATOM 4626 O O . LEU A 1 598 ? -57.548 33.692 72.566 1.00 80.62 598 LEU A O 1
ATOM 4630 N N . GLU A 1 599 ? -56.907 35.149 74.142 1.00 80.62 599 GLU A N 1
ATOM 4631 C CA . GLU A 1 599 ? -56.439 36.175 73.203 1.00 80.62 599 GLU A CA 1
ATOM 4632 C C . GLU A 1 599 ? -55.109 35.776 72.554 1.00 80.62 599 GLU A C 1
ATOM 4634 O O . GLU A 1 599 ? -54.939 35.947 71.346 1.00 80.62 599 GLU A O 1
ATOM 4639 N N . GLN A 1 600 ? -54.198 35.153 73.313 1.00 78.88 600 GLN A N 1
ATOM 4640 C CA . GLN A 1 600 ? -52.970 34.586 72.753 1.00 78.88 600 GLN A CA 1
ATOM 4641 C C . GLN A 1 600 ? -53.263 33.382 71.852 1.00 78.88 600 GLN A C 1
ATOM 4643 O O . GLN A 1 600 ? -52.685 33.297 70.771 1.00 78.88 600 GLN A O 1
ATOM 4648 N N . VAL A 1 601 ? -54.217 32.514 72.218 1.00 81.25 601 VAL A N 1
ATOM 4649 C CA . VAL A 1 601 ? -54.676 31.421 71.336 1.00 81.25 601 VAL A CA 1
ATOM 4650 C C . VAL A 1 601 ? -55.199 31.964 70.001 1.00 81.25 601 VAL A C 1
ATOM 4652 O O . VAL A 1 601 ? -54.809 31.461 68.950 1.00 81.25 601 VAL A O 1
ATOM 4655 N N . ARG A 1 602 ? -56.025 33.023 70.012 1.00 80.62 602 ARG A N 1
ATOM 4656 C CA . ARG A 1 602 ? -56.497 33.674 68.774 1.00 80.62 602 ARG A CA 1
ATOM 4657 C C . ARG A 1 602 ? -55.350 34.257 67.950 1.00 80.62 602 ARG A C 1
ATOM 4659 O O . ARG A 1 602 ? -55.301 34.016 66.752 1.00 80.62 602 ARG A O 1
ATOM 4666 N N . SER A 1 603 ? -54.410 34.952 68.591 1.00 80.81 603 SER A N 1
ATOM 4667 C CA . SER A 1 603 ? -53.225 35.517 67.928 1.00 80.81 603 SER A CA 1
ATOM 4668 C C . SER A 1 603 ? -52.373 34.443 67.233 1.00 80.81 603 SER A C 1
ATOM 4670 O O . SER A 1 603 ? -51.980 34.616 66.081 1.00 80.81 603 SER A O 1
ATOM 4672 N N . ILE A 1 604 ? -52.156 33.294 67.889 1.00 80.62 604 ILE A N 1
ATOM 4673 C CA . ILE A 1 604 ? -51.445 32.152 67.294 1.00 80.62 604 ILE A CA 1
ATOM 4674 C C . ILE A 1 604 ? -52.222 31.598 66.090 1.00 80.62 604 ILE A C 1
ATOM 4676 O O . ILE A 1 604 ? -51.634 31.418 65.029 1.00 80.62 604 ILE A O 1
ATOM 4680 N N . VAL A 1 605 ? -53.535 31.373 66.223 1.00 78.31 605 VAL A N 1
ATOM 4681 C CA . VAL A 1 605 ? -54.376 30.798 65.154 1.00 78.31 605 VAL A CA 1
ATOM 4682 C C . VAL A 1 605 ? -54.511 31.726 63.940 1.00 78.31 605 VAL A C 1
ATOM 4684 O O . VAL A 1 605 ? -54.425 31.264 62.805 1.00 78.31 605 VAL A O 1
ATOM 4687 N N . ASP A 1 606 ? -54.685 33.035 64.126 1.00 75.00 606 ASP A N 1
ATOM 4688 C CA . ASP A 1 606 ? -54.709 33.965 62.989 1.00 75.00 606 ASP A CA 1
ATOM 4689 C C . ASP A 1 606 ? -53.326 34.107 62.326 1.00 75.00 606 ASP A C 1
ATOM 4691 O O . ASP A 1 606 ? -53.246 34.333 61.116 1.00 75.00 606 ASP A O 1
ATOM 4695 N N . GLY A 1 607 ? -52.246 33.878 63.081 1.00 70.88 607 GLY A N 1
ATOM 4696 C CA . GLY A 1 607 ? -50.876 33.774 62.575 1.00 70.88 607 GLY A CA 1
ATOM 4697 C C . GLY A 1 607 ? -50.552 32.489 61.795 1.00 70.88 607 GLY A C 1
ATOM 4698 O O . GLY A 1 607 ? -49.509 32.446 61.147 1.00 70.88 607 GLY A O 1
ATOM 4699 N N . THR A 1 608 ? -51.411 31.459 61.805 1.00 66.25 608 THR A N 1
ATOM 4700 C CA . THR A 1 608 ? -51.198 30.197 61.059 1.00 66.25 608 THR A CA 1
ATOM 4701 C C . THR A 1 608 ? -51.964 30.107 59.735 1.00 66.25 608 THR A C 1
ATOM 4703 O O . THR A 1 608 ? -52.036 29.035 59.134 1.00 66.25 608 THR A O 1
ATOM 4706 N N . ARG A 1 609 ? -52.499 31.228 59.224 1.00 65.38 609 ARG A N 1
ATOM 4707 C CA . ARG A 1 609 ? -53.180 31.329 57.913 1.00 65.38 609 ARG A CA 1
ATOM 4708 C C . ARG A 1 609 ? -52.205 31.299 56.719 1.00 65.38 609 ARG A C 1
ATOM 4710 O O . ARG A 1 609 ? -52.183 32.220 55.903 1.00 65.38 609 ARG A O 1
ATOM 4717 N N . LEU A 1 610 ? -51.413 30.234 56.638 1.00 64.19 610 LEU A N 1
ATOM 4718 C CA . LEU A 1 610 ? -50.502 29.926 55.533 1.00 64.19 610 LEU A CA 1
ATOM 4719 C C . LEU A 1 610 ? -51.286 29.696 54.230 1.00 64.19 610 LEU A C 1
ATOM 4721 O O . LEU A 1 610 ? -52.395 29.153 54.251 1.00 64.19 610 LEU A O 1
ATOM 4725 N N . LYS A 1 611 ? -50.703 30.095 53.101 1.00 66.31 611 LYS A N 1
ATOM 4726 C CA . LYS A 1 611 ? -51.218 29.863 51.742 1.00 66.31 611 LYS A CA 1
ATOM 4727 C C . LYS A 1 611 ? -50.319 28.948 50.923 1.00 66.31 611 LYS A C 1
ATOM 4729 O O . LYS A 1 611 ? -50.826 28.268 50.037 1.00 66.31 611 LYS A O 1
ATOM 4734 N N . ASP A 1 612 ? -49.024 28.933 51.221 1.00 65.75 612 ASP A N 1
ATOM 4735 C CA . ASP A 1 612 ? -48.027 28.088 50.566 1.00 65.75 612 ASP A CA 1
ATOM 4736 C C . ASP A 1 612 ? -47.138 27.411 51.624 1.00 65.75 612 ASP A C 1
ATOM 4738 O O . ASP A 1 612 ? -46.895 27.960 52.701 1.00 65.75 612 ASP A O 1
ATOM 4742 N N . VAL A 1 613 ? -46.637 26.211 51.333 1.00 64.31 613 VAL A N 1
ATOM 4743 C CA . VAL A 1 613 ? -45.721 25.488 52.229 1.00 64.31 613 VAL A CA 1
ATOM 4744 C C . VAL A 1 613 ? -44.352 26.177 52.274 1.00 64.31 613 VAL A C 1
ATOM 4746 O O . VAL A 1 613 ? -43.676 26.130 53.298 1.00 64.31 613 VAL A O 1
ATOM 4749 N N . ALA A 1 614 ? -43.983 26.921 51.225 1.00 67.12 614 ALA A N 1
ATOM 4750 C CA . ALA A 1 614 ? -42.787 27.766 51.209 1.00 67.12 614 ALA A CA 1
ATOM 4751 C C . ALA A 1 614 ? -42.831 28.950 52.207 1.00 67.12 614 ALA A C 1
ATOM 4753 O O . ALA A 1 614 ? -41.799 29.565 52.473 1.00 67.12 614 ALA A O 1
ATOM 4754 N N . GLU A 1 615 ? -43.997 29.274 52.784 1.00 66.62 615 GLU A N 1
ATOM 4755 C CA . GLU A 1 615 ? -44.128 30.281 53.852 1.00 66.62 615 GLU A CA 1
ATOM 4756 C C . GLU A 1 615 ? -43.738 29.725 55.241 1.00 66.62 615 GLU A C 1
ATOM 4758 O O . GLU A 1 615 ? -43.605 30.489 56.204 1.00 66.62 615 GLU A O 1
ATOM 4763 N N . LEU A 1 616 ? -43.513 28.408 55.362 1.00 64.62 616 LEU A N 1
ATOM 4764 C CA . LEU A 1 616 ? -42.976 27.783 56.569 1.00 64.62 616 LEU A CA 1
ATOM 4765 C C . LEU A 1 616 ? -41.505 28.164 56.772 1.00 64.62 616 LEU A C 1
ATOM 4767 O O . LEU A 1 616 ? -40.618 27.708 56.051 1.00 64.62 616 LEU A O 1
ATOM 4771 N N . LYS A 1 617 ? -41.221 28.937 57.825 1.00 59.94 617 LYS A N 1
ATOM 4772 C CA . LYS A 1 617 ? -39.860 29.006 58.367 1.00 59.94 617 LYS A CA 1
ATOM 4773 C C . LYS A 1 617 ? -39.476 27.666 58.987 1.00 59.94 617 LYS A C 1
ATOM 4775 O O . LYS A 1 617 ? -40.276 27.062 59.698 1.00 59.94 617 LYS A O 1
ATOM 4780 N N . GLU A 1 618 ? -38.232 27.258 58.759 1.00 53.69 618 GLU A N 1
ATOM 4781 C CA . GLU A 1 618 ? -37.606 26.174 59.517 1.00 53.69 618 GLU A CA 1
ATOM 4782 C C . GLU A 1 618 ? -37.551 26.536 61.022 1.00 53.69 618 GLU A C 1
ATOM 4784 O O . GLU A 1 618 ? -37.489 27.731 61.346 1.00 53.69 618 GLU A O 1
ATOM 4789 N N . PRO A 1 619 ? -37.672 25.537 61.921 1.00 48.00 619 PRO A N 1
ATOM 4790 C CA . PRO A 1 619 ? -37.965 25.737 63.347 1.00 48.00 619 PRO A CA 1
ATOM 4791 C C . PRO A 1 619 ? -36.827 26.359 64.174 1.00 48.00 619 PRO A C 1
ATOM 4793 O O . PRO A 1 619 ? -35.649 26.014 63.931 1.00 48.00 619 PRO A O 1
#

Sequence (619 aa):
MEEPCGADGLGGGATAPQEPGVLVEVVGAEQLDPRETVRALQEELSAALAEVETLRAVATVSEGTKQEAVAAVRRQCQEEVASLQAILKDTISSYEARLEALQQEQHGGGSWGSWELSRLQQQQTQGNPLDSLERQMEKAQEDSERLRSIVLPMEEEIAQLKSKLSRAEGLIQGLRGPEGLLCVSSESLLSDREAPSRMPPAHPGGEGDEGSGPEGEEEPGGGLAFTRGCDNVSIISIASSSAGSPQPRRRPSPEHEDTASLLSTGTLVPESIYLLPPGFQLVPDGEWAQLQQEARRHQESLQQLREQLEAAMQEKLGLQEALRQSSEDCAKQVLVLLDQIQKSEQLLQNLQATVSQTQHRTQEQIADLASSHKRLSYEVQRLSEENEGLRGSRPPLVPAEELPLTSSVQELQALVRQLQEEAGTLRRASEHHSERLRIEIVTLRERLDEEEATRARLQGVLEAQLGAQREESLVSLPHTPPAVTPSLLPTELMEASLCSVRSEMERLQQQLGQAEQRAQGLEQDVQRLRGDLTQRDQQGQAWEQEKARLEAVLSEQRGKLQRLQAELDTSEQVQRDFVRLSQTLQVQLERIRQAPSLEQVRSIVDGTRLKDVAELKEP

Organism: NCBI:txid1825980

Foldseek 3Di:
DDDDDDDDDDDDDPDDDDDPPPPPPCDDDDPDDPVVVVVVVVVVVVVVVVVVVVVVVVVVVVVVVVVVVVVVVVVVVVVVVVVVVVVVVVVVVVVVVVVVVVVVVVVVVVVVVVVVVVVVVVVVVVDDVVVVVVVVVVVVVVVVVVVCVVVVVVVVVVVVVVVVVVVVVVVVVVVCDDDYDDDDDDDDDDDDDDDDDDDDDDDDDDDDDDDDDDDDDDDDDDDDDDDDDDDDDDDDDDDDDDDDDDDDDDDDDPPDDPPVPPPPDDDDDPPPPPDDDPPDDDDDPVNVVVVVVVVVVVVVVVVVVVVVVVVVVVVVVVVVVVVVVVVVVVVVVVVVVVVVVVVVVVVVVVVVVVVVVVVVVVVVVVVVVVVVVVVVVVVVVVVVVVVVVVVVVPDDDDPDDDDDDPPDPVVVVVVVVVVVVVVVVVVVVVVVVVVVVVVVVVVVVVVVVVVVVVVVVVLVVVVVVVVVVVVVVQVVDDDDDDDDDDDQVVVVVVVVVVVVVVVVVVVVVVVVVVVVVVVVVVVVVVVVVVVVVVVVVVVVVVVVVVVVVVVVVVVVVVVVVVVVVVVVVVVVVVVVLVVLVVVVVVVLVVVLVPDPDPVVNVVSVVVPPDDDSVVRDDD

Secondary structure (DSSP, 8-state):
---------------PPPP--------------HHHHHHHHHHHHHHHHHHHHHHHHHHHHHHHHHHHHHHHHHHHHHHHHHHHHHHHHHHHHHHHHHHHHHHHHHHHHHHHHHHHHHHHHHHHHS--HHHHHHHHHHHHHHHHHHHHHHHHHHHHHHHHHHHHHHHHHHHHHHTS-S----------------------------------------------------------------------PPPPP--SSSSGGGSS------GGG--PPTT-----HHHHHHHHHHHHHHHHHHHHHHHHHHHHHHHHHHHHHHHHHHHHHHHHHHHHHHHHHHHHHHHHHHHHHHHHHHHHHHHHHHHHHHHHHHHHHHHHHHHHHHHHHHHHTSPP---S------S-HHHHHHHHHHHHHHHHHHHHHHHHHHHHHHHHHHHHHHHHHHHHHHHHHHHHHHHHHHHHHHHHHHHTSS----------HHHHHHHHHHHHHHHHHHHHHHHHHHHHHHHHHHHHHHHHHHHHHHHHHHHHHHHHHHHHHHHHHHHHHHHHHHHHHHHHHHHHHHHHHHHHHHHHHHHHHHHHHT-SSHHHHHHHHHTT--SSGGG----